Protein 6R1J (pdb70)

Nearest PDB structures (foldseek):
  6r1j-assembly1_D-2  TM=1.004E+00  e=2.465E-29  Aeromonas hydrophila J-1
  6h2e-assembly1_P-2  TM=9.884E-01  e=4.591E-26  Aeromonas hydrophila subsp. hydrophila AL09-71
  6r1j-assembly1_J-2  TM=9.077E-01  e=2.528E-26  Aeromonas hydrophila J-1
  6h2d-assembly1_S  TM=9.302E-01  e=1.941E-21  Aeromonas hydrophila subsp. hydrophila AL09-71
  7a0g-assembly1_JJJ  TM=6.516E-01  e=5.555E-07  Serratia marcescens

Radius of gyration: 35.81 Å; Cα contacts (8 Å, |Δi|>4): 436; chains: 2; bounding box: 38×53×122 Å

Structure (mmCIF, N/CA/C/O backbone):
data_6R1J
#
_entry.id   6R1J
#
_cell.length_a   88.538
_cell.length_b   88.538
_cell.length_c   290.975
_cell.angle_alpha   90.00
_cell.angle_beta   90.00
_cell.angle_gamma   120.00
#
_symmetry.space_group_name_H-M   'P 61 2 2'
#
loop_
_entity.id
_entity.type
_entity.pdbx_description
1 polymer 'Uncharacterized protein'
2 non-polymer 'SODIUM ION'
3 water water
#
loop_
_atom_site.group_PDB
_atom_site.id
_atom_site.type_symbol
_atom_site.label_atom_id
_atom_site.label_alt_id
_atom_site.label_comp_id
_atom_site.label_asym_id
_atom_site.label_entity_id
_atom_site.label_seq_id
_atom_site.pdbx_PDB_ins_code
_atom_site.Cartn_x
_atom_site.Cartn_y
_atom_site.Cartn_z
_atom_site.occupancy
_atom_site.B_iso_or_equiv
_atom_site.auth_seq_id
_atom_site.auth_comp_id
_atom_site.auth_asym_id
_atom_site.auth_atom_id
_atom_site.pdbx_PDB_model_num
ATOM 1 N N . ASN A 1 3 ? 39.972 47.744 -4.154 1.00 68.38 3 ASN J N 1
ATOM 2 C CA . ASN A 1 3 ? 39.814 46.377 -3.605 1.00 64.01 3 ASN J CA 1
ATOM 3 C C . ASN A 1 3 ? 38.467 46.231 -2.871 1.00 55.54 3 ASN J C 1
ATOM 4 O O . ASN A 1 3 ? 37.808 45.212 -3.130 1.00 55.77 3 ASN J O 1
ATOM 9 N N . GLY A 1 4 ? 38.104 47.141 -1.947 1.00 49.74 4 GLY J N 1
ATOM 10 C CA . GLY A 1 4 ? 36.849 47.054 -1.156 1.00 47.17 4 GLY J CA 1
ATOM 11 C C . GLY A 1 4 ? 35.598 47.184 -2.036 1.00 46.49 4 GLY J C 1
ATOM 12 O O . GLY A 1 4 ? 35.720 47.795 -3.113 1.00 46.50 4 GLY J O 1
ATOM 13 N N . ILE A 1 5 ? 34.435 46.684 -1.591 1.00 44.82 5 ILE J N 1
ATOM 14 C CA . ILE A 1 5 ? 33.162 46.671 -2.384 1.00 48.62 5 ILE J CA 1
ATOM 15 C C . ILE A 1 5 ? 32.712 48.102 -2.709 1.00 42.00 5 ILE J C 1
ATOM 16 O O . ILE A 1 5 ? 32.309 48.318 -3.858 1.00 38.15 5 ILE J O 1
ATOM 21 N N . LEU A 1 6 ? 32.839 49.059 -1.793 1.00 40.43 6 LEU J N 1
ATOM 22 C CA . LEU A 1 6 ? 32.471 50.461 -2.125 1.00 44.49 6 LEU J CA 1
ATOM 23 C C . LEU A 1 6 ? 33.399 50.985 -3.206 1.00 42.32 6 LEU J C 1
ATOM 24 O O . LEU A 1 6 ? 32.874 51.555 -4.203 1.00 37.50 6 LEU J O 1
ATOM 29 N N . SER A 1 7 ? 34.713 50.810 -3.033 1.00 38.19 7 SER J N 1
ATOM 30 C CA . SER A 1 7 ? 35.748 51.278 -3.976 1.00 41.43 7 SER J CA 1
ATOM 31 C C . SER A 1 7 ? 35.532 50.683 -5.375 1.00 40.19 7 SER J C 1
ATOM 32 O O . SER A 1 7 ? 35.635 51.442 -6.383 1.00 35.65 7 SER J O 1
ATOM 35 N N . GLN A 1 8 ? 35.211 49.392 -5.450 1.00 33.45 8 GLN J N 1
ATOM 36 C CA . GLN A 1 8 ? 35.025 48.718 -6.749 1.00 38.51 8 GLN J CA 1
ATOM 37 C C . GLN A 1 8 ? 33.787 49.263 -7.457 1.00 34.53 8 GLN J C 1
ATOM 38 O O . GLN A 1 8 ? 33.869 49.493 -8.660 1.00 34.73 8 GLN J O 1
ATOM 44 N N . SER A 1 9 ? 32.691 49.366 -6.723 1.00 32.86 9 SER J N 1
ATOM 45 C CA . SER A 1 9 ? 31.375 49.789 -7.250 1.00 38.45 9 SER J CA 1
ATOM 46 C C . SER A 1 9 ? 31.548 51.192 -7.816 1.00 37.17 9 SER J C 1
ATOM 47 O O . SER A 1 9 ? 31.124 51.450 -8.949 1.00 35.27 9 SER J O 1
ATOM 50 N N . ILE A 1 10 ? 32.202 52.056 -7.040 1.00 35.36 10 ILE J N 1
ATOM 51 C CA . ILE A 1 10 ? 32.479 53.446 -7.466 1.00 34.87 10 ILE J CA 1
ATOM 52 C C . ILE A 1 10 ? 33.284 53.440 -8.758 1.00 37.18 10 ILE J C 1
ATOM 53 O O . ILE A 1 10 ? 32.848 54.102 -9.707 1.00 33.86 10 ILE J O 1
ATOM 58 N N . ALA A 1 11 ? 34.381 52.684 -8.828 1.00 38.27 11 ALA J N 1
ATOM 59 C CA . ALA A 1 11 ? 35.272 52.662 -10.000 1.00 38.92 11 ALA J CA 1
ATOM 60 C C . ALA A 1 11 ? 34.500 52.166 -11.228 1.00 38.47 11 ALA J C 1
ATOM 61 O O . ALA A 1 11 ? 34.616 52.788 -12.308 1.00 36.60 11 ALA J O 1
ATOM 63 N N . ASN A 1 12 ? 33.727 51.102 -11.061 1.00 35.02 12 ASN J N 1
ATOM 64 C CA . ASN A 1 12 ? 32.936 50.473 -12.142 1.00 33.93 12 ASN J CA 1
ATOM 65 C C . ASN A 1 12 ? 31.865 51.459 -12.625 1.00 35.12 12 ASN J C 1
ATOM 66 O O . ASN A 1 12 ? 31.665 51.546 -13.839 1.00 37.49 12 ASN J O 1
ATOM 71 N N . MET A 1 13 ? 31.191 52.129 -11.709 1.00 35.06 13 MET J N 1
ATOM 72 C CA . MET A 1 13 ? 30.174 53.157 -12.039 1.00 36.78 13 MET J CA 1
ATOM 73 C C . MET A 1 13 ? 30.829 54.297 -12.826 1.00 39.25 13 MET J C 1
ATOM 74 O O . MET A 1 13 ? 30.233 54.707 -13.817 1.00 36.34 13 MET J O 1
ATOM 79 N N . GLN A 1 14 ? 32.043 54.720 -12.467 1.00 38.79 14 GLN J N 1
ATOM 80 C CA . GLN A 1 14 ? 32.780 55.797 -13.199 1.00 38.13 14 GLN J CA 1
ATOM 81 C C . GLN A 1 14 ? 33.060 55.361 -14.645 1.00 38.33 14 GLN J C 1
ATOM 82 O O . GLN A 1 14 ? 32.832 56.161 -15.589 1.00 35.57 14 GLN J O 1
ATOM 88 N N . GLN A 1 15 ? 33.474 54.120 -14.856 1.00 38.29 15 GLN J N 1
ATOM 89 C CA . GLN A 1 15 ? 33.691 53.594 -16.221 1.00 41.44 15 GLN J CA 1
ATOM 90 C C . GLN A 1 15 ? 32.358 53.522 -16.968 1.00 38.98 15 GLN J C 1
ATOM 91 O O . GLN A 1 15 ? 32.315 53.919 -18.136 1.00 43.57 15 GLN J O 1
ATOM 97 N N . ALA A 1 16 ? 31.306 52.988 -16.359 1.00 37.24 16 ALA J N 1
ATOM 98 C CA . ALA A 1 16 ? 30.037 52.814 -17.101 1.00 39.92 16 ALA J CA 1
ATOM 99 C C . ALA A 1 16 ? 29.554 54.207 -17.546 1.00 39.57 16 ALA J C 1
ATOM 100 O O . ALA A 1 16 ? 29.100 54.336 -18.704 1.00 38.79 16 ALA J O 1
ATOM 102 N N . GLU A 1 17 ? 29.685 55.186 -16.657 1.00 37.83 17 GLU J N 1
ATOM 103 C CA . GLU A 1 17 ? 29.243 56.582 -16.877 1.00 37.23 17 GLU J CA 1
ATOM 104 C C . GLU A 1 17 ? 29.960 57.154 -18.104 1.00 38.55 17 GLU J C 1
ATOM 105 O O . GLU A 1 17 ? 29.269 57.767 -18.916 1.00 38.28 17 GLU J O 1
ATOM 111 N N . ALA A 1 18 ? 31.272 56.977 -18.249 1.00 36.47 18 ALA J N 1
ATOM 112 C CA . ALA A 1 18 ? 32.015 57.509 -19.411 1.00 37.01 18 ALA J CA 1
ATOM 113 C C . ALA A 1 18 ? 31.459 56.869 -20.691 1.00 39.79 18 ALA J C 1
ATOM 114 O O . ALA A 1 18 ? 31.257 57.542 -21.702 1.00 34.13 18 ALA J O 1
ATOM 116 N N . THR A 1 19 ? 31.212 55.562 -20.653 1.00 37.32 19 THR J N 1
ATOM 117 C CA . THR A 1 19 ? 30.660 54.847 -21.812 1.00 40.94 19 THR J CA 1
ATOM 118 C C . THR A 1 19 ? 29.226 55.343 -22.089 1.00 33.76 19 THR J C 1
ATOM 119 O O . THR A 1 19 ? 28.895 55.538 -23.285 1.00 35.88 19 THR J O 1
ATOM 123 N N . ILE A 1 20 ? 28.429 55.539 -21.048 1.00 32.86 20 ILE J N 1
ATOM 124 C CA . ILE A 1 20 ? 27.035 56.031 -21.199 1.00 37.06 20 ILE J CA 1
ATOM 125 C C . ILE A 1 20 ? 27.050 57.414 -21.857 1.00 35.98 20 ILE J C 1
ATO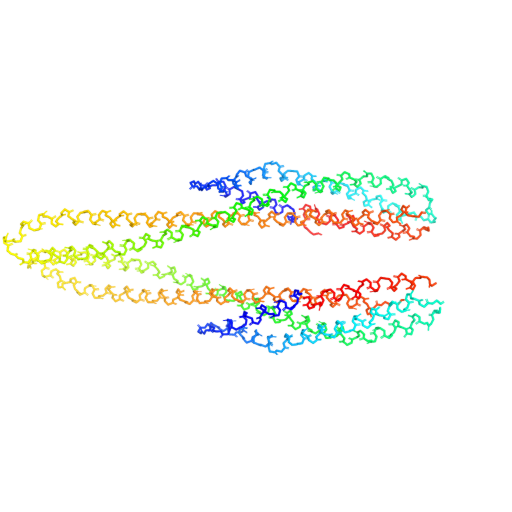M 126 O O . ILE A 1 20 ? 26.194 57.650 -22.725 1.00 32.59 20 ILE J O 1
ATOM 131 N N . GLN A 1 21 ? 28.033 58.260 -21.552 1.00 36.05 21 GLN J N 1
ATOM 132 C CA . GLN A 1 21 ? 28.051 59.629 -22.136 1.00 38.05 21 GLN J CA 1
ATOM 133 C C . GLN A 1 21 ? 28.441 59.589 -23.622 1.00 41.85 21 GLN J C 1
ATOM 134 O O . GLN A 1 21 ? 28.132 60.562 -24.291 1.00 40.47 21 GLN J O 1
ATOM 140 N N . SER A 1 22 ? 29.055 58.514 -24.132 1.00 34.73 22 SER J N 1
ATOM 141 C CA . SER A 1 22 ? 29.586 58.436 -25.498 1.00 36.50 22 SER J CA 1
ATOM 142 C C . SER A 1 22 ? 28.449 58.269 -26.510 1.00 35.78 22 SER J C 1
ATOM 143 O O . SER A 1 22 ? 28.732 58.419 -27.676 1.00 36.77 22 SER J O 1
ATOM 146 N N . PHE A 1 23 ? 27.243 57.925 -26.069 1.00 34.23 23 PHE J N 1
ATOM 147 C CA . PHE A 1 23 ? 26.098 57.634 -26.948 1.00 33.71 23 PHE J CA 1
ATOM 148 C C . PHE A 1 23 ? 25.402 58.938 -27.348 1.00 37.80 23 PHE J C 1
ATOM 149 O O . PHE A 1 23 ? 25.158 59.784 -26.495 1.00 44.13 23 PHE J O 1
ATOM 157 N N . SER A 1 24 ? 25.120 59.086 -28.638 1.00 41.90 24 SER J N 1
ATOM 158 C CA . SER A 1 24 ? 24.369 60.246 -29.173 1.00 48.33 24 SER J CA 1
ATOM 159 C C . SER A 1 24 ? 23.175 59.755 -29.997 1.00 47.69 24 SER J C 1
ATOM 160 O O . SER A 1 24 ? 23.099 58.543 -30.389 1.00 38.11 24 SER J O 1
ATOM 163 N N . GLY A 1 25 ? 22.218 60.650 -30.212 1.00 48.77 25 GLY J N 1
ATOM 164 C CA . GLY A 1 25 ? 21.087 60.390 -31.115 1.00 46.23 25 GLY J CA 1
ATOM 165 C C . GLY A 1 25 ? 20.068 59.502 -30.463 1.00 43.49 25 GLY J C 1
ATOM 166 O O . GLY A 1 25 ? 19.356 58.837 -31.185 1.00 47.99 25 GLY J O 1
ATOM 167 N N . LEU A 1 26 ? 20.030 59.461 -29.133 1.00 42.04 26 LEU J N 1
ATOM 168 C CA . LEU A 1 26 ? 19.069 58.592 -28.419 1.00 39.62 26 LEU J CA 1
ATOM 169 C C . LEU A 1 26 ? 17.900 59.438 -27.923 1.00 38.74 26 LEU J C 1
ATOM 170 O O . LEU A 1 26 ? 17.973 60.662 -27.853 1.00 37.18 26 LEU J O 1
ATOM 175 N N . PRO A 1 27 ? 16.774 58.801 -27.592 1.00 35.41 27 PRO J N 1
ATOM 176 C CA . PRO A 1 27 ? 15.610 59.533 -27.111 1.00 41.66 27 PRO J CA 1
ATOM 177 C C . PRO A 1 27 ? 15.733 60.092 -25.698 1.00 39.68 27 PRO J C 1
ATOM 178 O O . PRO A 1 27 ? 16.693 59.781 -24.968 1.00 32.95 27 PRO J O 1
ATOM 182 N N . GLN A 1 28 ? 14.710 60.866 -25.332 1.00 34.59 28 GLN J N 1
ATOM 183 C CA . GLN A 1 28 ? 14.667 61.639 -24.075 1.00 36.95 28 GLN J CA 1
ATOM 184 C C . GLN A 1 28 ? 15.008 60.727 -22.878 1.00 36.51 28 GLN J C 1
ATOM 185 O O . GLN A 1 28 ? 15.791 61.173 -22.034 1.00 33.56 28 GLN J O 1
ATOM 191 N N . ASN A 1 29 ? 14.444 59.519 -22.779 1.00 34.19 29 ASN J N 1
ATOM 192 C CA . ASN A 1 29 ? 14.721 58.650 -21.599 1.00 32.12 29 ASN J CA 1
ATOM 193 C C . ASN A 1 29 ? 16.224 58.336 -21.484 1.00 28.57 29 ASN J C 1
ATOM 194 O O . ASN A 1 29 ? 16.655 58.178 -20.320 1.00 34.36 29 ASN J O 1
ATOM 199 N N . ALA A 1 30 ? 16.962 58.219 -22.595 1.00 33.12 30 ALA J N 1
ATOM 200 C CA . ALA A 1 30 ? 18.425 57.976 -22.622 1.00 33.56 30 ALA J CA 1
ATOM 201 C C . ALA A 1 30 ? 19.138 59.230 -22.112 1.00 38.28 30 ALA J C 1
ATOM 202 O O . ALA A 1 30 ? 20.046 59.143 -21.273 1.00 31.99 30 ALA J O 1
ATOM 204 N N . VAL A 1 31 ? 18.698 60.399 -22.567 1.00 34.25 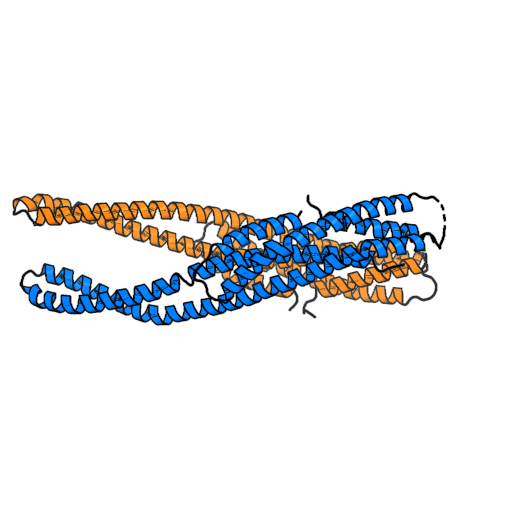31 VAL J N 1
ATOM 205 C CA . VAL A 1 31 ? 19.249 61.684 -22.072 1.00 33.78 31 VAL J CA 1
ATOM 206 C C . VAL A 1 31 ? 18.945 61.827 -20.576 1.00 26.13 31 VAL J C 1
ATOM 207 O O . VAL A 1 31 ? 19.813 62.338 -19.858 1.00 32.91 31 VAL J O 1
ATOM 211 N N . ASN A 1 32 ? 17.778 61.401 -20.094 1.00 28.95 32 ASN J N 1
ATOM 212 C CA . ASN A 1 32 ? 17.447 61.406 -18.655 1.00 30.69 32 ASN J CA 1
ATOM 213 C C . ASN A 1 32 ? 18.518 60.639 -17.858 1.00 35.85 32 ASN J C 1
ATOM 214 O O . ASN A 1 32 ? 19.007 61.161 -16.864 1.00 32.96 32 ASN J O 1
ATOM 219 N N . ILE A 1 33 ? 18.906 59.457 -18.324 1.00 35.28 33 ILE J N 1
ATOM 220 C CA . ILE A 1 33 ? 19.902 58.591 -17.612 1.00 33.00 33 ILE J CA 1
ATOM 221 C C . ILE A 1 33 ? 21.274 59.252 -17.705 1.00 31.80 33 ILE J C 1
ATOM 222 O O . ILE A 1 33 ? 22.018 59.216 -16.702 1.00 31.26 33 ILE J O 1
ATOM 227 N N . GLN A 1 34 ? 21.640 59.750 -18.887 1.00 33.02 34 GLN J N 1
ATOM 228 C CA . GLN A 1 34 ? 22.960 60.411 -19.118 1.00 32.72 34 GLN J CA 1
ATOM 229 C C . GLN A 1 34 ? 23.118 61.543 -18.101 1.00 34.47 34 GLN J C 1
ATOM 230 O O . GLN A 1 34 ? 24.219 61.687 -17.488 1.00 36.46 34 GLN J O 1
ATOM 236 N N . GLN A 1 35 ? 22.067 62.324 -17.895 1.00 35.66 35 GLN J N 1
ATOM 237 C CA . GLN A 1 35 ? 22.148 63.474 -16.958 1.00 36.31 35 GLN J CA 1
ATOM 238 C C . GLN A 1 35 ? 22.253 62.935 -15.523 1.00 37.81 35 GLN J C 1
ATOM 239 O O . GLN A 1 35 ? 23.012 63.479 -14.753 1.00 33.23 35 GLN J O 1
ATOM 245 N N . ASN A 1 36 ? 21.403 61.982 -15.168 1.00 33.72 36 ASN J N 1
ATOM 246 C CA . ASN A 1 36 ? 21.367 61.333 -13.836 1.00 37.40 36 ASN J CA 1
ATOM 247 C C . ASN A 1 36 ? 22.756 60.763 -13.507 1.00 37.76 36 ASN J C 1
ATOM 248 O O . ASN A 1 36 ? 23.292 61.119 -12.466 1.00 38.99 36 ASN J O 1
ATOM 253 N N . VAL A 1 37 ? 23.321 59.911 -14.363 1.00 36.44 37 VAL J N 1
ATOM 254 C CA . VAL A 1 37 ? 24.623 59.256 -14.045 1.00 34.69 37 VAL J CA 1
ATOM 255 C C . VAL A 1 37 ? 25.717 60.318 -13.964 1.00 38.16 37 VAL J C 1
ATOM 256 O O . VAL A 1 37 ? 26.650 60.148 -13.165 1.00 36.54 37 VAL J O 1
ATOM 260 N N . GLY A 1 38 ? 25.666 61.340 -14.805 1.00 34.54 38 GLY J N 1
ATOM 261 C CA . GLY A 1 38 ? 26.624 62.449 -14.695 1.00 33.72 38 GLY J CA 1
ATOM 262 C C . GLY A 1 38 ? 26.604 63.056 -13.303 1.00 36.59 38 GLY J C 1
ATOM 263 O O . GLY A 1 38 ? 27.706 63.281 -12.748 1.00 39.97 38 GLY J O 1
ATOM 264 N N . GLU A 1 39 ? 25.409 63.322 -12.771 1.00 37.11 39 GLU J N 1
ATOM 265 C CA . GLU A 1 39 ? 25.201 63.912 -11.422 1.00 40.35 39 GLU J CA 1
ATOM 266 C C . GLU A 1 39 ? 25.635 62.907 -10.345 1.00 39.28 39 GLU J C 1
ATOM 267 O O . GLU A 1 39 ? 26.097 63.333 -9.299 1.00 39.10 39 GLU J O 1
ATOM 273 N N . VAL A 1 40 ? 25.410 61.612 -10.549 1.00 37.71 40 VAL J N 1
ATOM 274 C CA . VAL A 1 40 ? 25.825 60.574 -9.557 1.00 37.23 40 VAL J CA 1
ATOM 275 C C . VAL A 1 40 ? 27.347 60.592 -9.450 1.00 33.93 40 VAL J C 1
ATOM 276 O O . VAL A 1 40 ? 27.842 60.591 -8.333 1.00 36.75 40 VAL J O 1
ATOM 280 N N . VAL A 1 41 ? 28.044 60.615 -10.575 1.00 34.50 41 VAL J N 1
ATOM 281 C CA . VAL A 1 41 ? 29.529 60.561 -10.613 1.00 39.15 41 VAL J CA 1
ATOM 282 C C . VAL A 1 41 ? 30.100 61.873 -10.056 1.00 42.03 41 VAL J C 1
ATOM 283 O O . VAL A 1 41 ? 31.049 61.788 -9.240 1.00 40.94 41 VAL J O 1
ATOM 287 N N . ALA A 1 42 ? 29.505 63.019 -10.410 1.00 44.35 42 ALA J N 1
ATOM 288 C CA . ALA A 1 42 ? 29.974 64.364 -9.989 1.00 44.57 42 ALA J CA 1
ATOM 289 C C . ALA A 1 42 ? 29.701 64.629 -8.502 1.00 44.14 42 ALA J C 1
ATOM 290 O O . ALA A 1 42 ? 30.603 65.076 -7.826 1.00 43.84 42 ALA J O 1
ATOM 292 N N . ALA A 1 43 ? 28.479 64.414 -8.027 1.00 39.14 43 ALA J N 1
ATOM 293 C CA . ALA A 1 43 ? 28.021 64.864 -6.698 1.00 41.31 43 ALA J CA 1
ATOM 294 C C . ALA A 1 43 ? 27.862 63.702 -5.695 1.00 43.98 43 ALA J C 1
ATOM 295 O O . ALA A 1 43 ? 28.383 63.828 -4.587 1.00 40.04 43 ALA J O 1
ATOM 297 N N . LEU A 1 44 ? 27.254 62.567 -6.064 1.00 39.17 44 LEU J N 1
ATOM 298 C CA . LEU A 1 44 ? 26.886 61.551 -5.043 1.00 35.03 44 LEU J CA 1
ATOM 299 C C . LEU A 1 44 ? 28.093 60.644 -4.715 1.00 34.63 44 LEU J C 1
ATOM 300 O O . LEU A 1 44 ? 28.301 60.412 -3.504 1.00 37.69 44 LEU J O 1
ATOM 305 N N . LEU A 1 45 ? 28.916 60.229 -5.678 1.00 35.30 45 LEU J N 1
ATOM 306 C CA . LEU A 1 45 ? 30.019 59.284 -5.345 1.00 37.93 45 LEU J CA 1
ATOM 307 C C . LEU A 1 45 ? 31.028 59.963 -4.412 1.00 42.19 45 LEU J C 1
ATOM 308 O O . LEU A 1 45 ? 31.504 59.304 -3.502 1.00 41.07 45 LEU J O 1
ATOM 313 N N . PRO A 1 46 ? 31.372 61.265 -4.546 1.00 42.97 46 PRO J N 1
ATOM 314 C CA . PRO A 1 46 ? 32.166 61.952 -3.515 1.00 38.18 46 PRO J CA 1
ATOM 315 C C . PRO A 1 46 ? 31.508 61.932 -2.122 1.00 36.41 46 PRO J C 1
ATOM 316 O O . PRO A 1 46 ? 32.210 61.735 -1.148 1.00 37.35 46 PRO J O 1
ATOM 320 N N . GLN A 1 47 ? 30.183 62.099 -2.017 1.00 35.99 47 GLN J N 1
ATOM 321 C CA . GLN A 1 47 ? 29.461 62.036 -0.730 1.00 35.27 47 GLN J CA 1
ATOM 322 C C . GLN A 1 47 ? 29.532 60.606 -0.186 1.00 37.63 47 GLN J C 1
ATOM 323 O O . GLN A 1 47 ? 29.633 60.447 1.060 1.00 36.15 47 GLN J O 1
ATOM 329 N N . VAL A 1 48 ? 29.500 59.595 -1.047 1.00 36.29 48 VAL J N 1
ATOM 330 C CA . VAL A 1 48 ? 29.675 58.189 -0.579 1.00 34.02 48 VAL J CA 1
ATOM 331 C C . VAL A 1 48 ? 31.108 58.035 -0.045 1.00 36.25 48 VAL J C 1
ATOM 332 O O . VAL A 1 48 ? 31.277 57.362 0.986 1.00 36.92 48 VAL J O 1
ATOM 336 N N . GLN A 1 49 ? 32.111 58.579 -0.728 1.00 35.21 49 GLN J N 1
ATOM 337 C CA . GLN A 1 49 ? 33.517 58.449 -0.244 1.00 41.13 49 GLN J CA 1
ATOM 338 C C . GLN A 1 49 ? 33.664 59.186 1.106 1.00 40.88 49 GLN J C 1
ATOM 339 O O . GLN A 1 49 ? 34.273 58.635 1.999 1.00 40.46 49 GLN J O 1
ATOM 345 N N . THR A 1 50 ? 33.051 60.357 1.282 1.00 40.28 50 THR J N 1
ATOM 346 C CA . THR A 1 50 ? 33.058 61.100 2.557 1.00 41.33 50 THR J CA 1
ATOM 347 C C . THR A 1 50 ? 32.405 60.233 3.645 1.00 42.98 50 THR J C 1
ATOM 348 O O . THR A 1 50 ? 32.981 60.102 4.742 1.00 39.41 50 THR J O 1
ATOM 352 N N . MET A 1 51 ? 31.272 59.614 3.343 1.00 38.21 51 MET J N 1
ATOM 353 C CA . MET A 1 51 ? 30.528 58.799 4.316 1.00 37.51 51 MET J CA 1
ATOM 354 C C . MET A 1 51 ? 31.412 57.648 4.782 1.00 33.47 51 MET J C 1
ATOM 355 O O . MET A 1 51 ? 31.432 57.384 6.001 1.00 37.78 51 MET J O 1
ATOM 360 N N . GLN A 1 52 ? 32.065 56.980 3.844 1.00 35.55 52 GLN J N 1
ATOM 361 C CA . GLN A 1 52 ? 33.017 55.869 4.102 1.00 36.09 52 GLN J CA 1
ATOM 362 C C . GLN A 1 52 ? 34.132 56.338 5.063 1.00 37.10 52 GLN J C 1
ATOM 363 O O . GLN A 1 52 ? 34.381 55.659 6.041 1.00 35.73 52 GLN J O 1
ATOM 369 N N . GLN A 1 53 ? 34.809 57.438 4.758 1.00 41.28 53 GLN J N 1
ATOM 370 C CA . GLN A 1 53 ? 35.878 58.021 5.613 1.00 47.40 53 GLN J CA 1
ATOM 371 C C . GLN A 1 53 ? 35.324 58.311 7.013 1.00 44.29 53 GLN J C 1
ATOM 372 O O . GLN A 1 53 ? 36.009 57.947 7.985 1.00 41.00 53 GLN J O 1
ATOM 378 N N . GLN A 1 54 ? 34.106 58.860 7.129 1.00 40.62 54 GLN J N 1
ATOM 379 C CA . GLN A 1 54 ? 33.511 59.256 8.436 1.00 41.63 54 GLN J CA 1
ATOM 380 C C . GLN A 1 54 ? 33.116 58.010 9.240 1.00 42.34 54 GLN J C 1
ATOM 381 O O . GLN A 1 54 ? 33.312 57.993 10.475 1.00 35.57 54 GLN J O 1
ATOM 387 N N . VAL A 1 55 ? 32.574 56.995 8.581 1.00 37.75 55 VAL J N 1
ATOM 388 C CA . VAL A 1 55 ? 32.212 55.722 9.267 1.00 35.01 55 VAL J CA 1
ATOM 389 C C . VAL A 1 55 ? 33.484 55.073 9.828 1.00 34.91 55 VAL J C 1
ATOM 390 O O . VAL A 1 55 ? 33.432 54.630 10.944 1.00 36.88 55 VAL J O 1
ATOM 394 N N . LEU A 1 56 ? 34.573 55.037 9.069 1.00 36.18 56 LEU J N 1
ATOM 395 C CA . LEU A 1 56 ? 35.834 54.383 9.507 1.00 43.34 56 LEU J CA 1
ATOM 396 C C . LEU A 1 56 ? 36.462 55.165 10.676 1.00 40.50 56 LEU J C 1
ATOM 397 O O . LEU A 1 56 ? 36.878 54.516 11.648 1.00 41.51 56 LEU J O 1
ATOM 402 N N . ALA A 1 57 ? 36.466 56.499 10.600 1.00 38.99 57 ALA J N 1
ATOM 403 C CA . ALA A 1 57 ? 36.995 57.418 11.641 1.00 39.46 57 ALA J CA 1
ATOM 404 C C . ALA A 1 57 ? 36.199 57.189 12.916 1.00 41.21 57 ALA J C 1
ATOM 405 O O . ALA A 1 57 ? 36.798 56.921 13.957 1.00 42.74 57 ALA J O 1
ATOM 407 N N . PHE A 1 58 ? 34.877 57.179 12.797 1.00 39.18 58 PHE J N 1
ATOM 408 C CA . PHE A 1 58 ? 33.959 56.911 13.915 1.00 38.32 58 PHE J CA 1
ATOM 409 C C . PHE A 1 58 ? 34.260 55.538 14.503 1.00 39.80 58 PHE J C 1
ATOM 410 O O . PHE A 1 58 ? 34.335 55.424 15.767 1.00 35.80 58 PHE J O 1
ATOM 418 N N . ALA A 1 59 ? 34.388 54.513 13.644 1.00 33.71 59 ALA J N 1
ATOM 419 C CA . ALA A 1 59 ? 34.552 53.130 14.134 1.00 33.63 59 ALA J CA 1
ATOM 420 C C . ALA A 1 59 ? 35.909 53.005 14.853 1.00 32.98 59 ALA J C 1
ATOM 421 O O . ALA A 1 59 ? 35.922 52.388 15.897 1.00 37.39 59 ALA J O 1
ATOM 423 N N . ALA A 1 60 ? 36.970 53.599 14.323 1.00 34.58 60 ALA J N 1
ATOM 424 C CA . ALA A 1 60 ? 38.329 53.509 14.919 1.00 36.16 60 ALA J CA 1
ATOM 425 C C . ALA A 1 60 ? 38.273 54.127 16.321 1.00 38.06 60 ALA J C 1
ATOM 426 O O . ALA A 1 60 ? 38.710 53.483 17.272 1.00 35.71 60 ALA J O 1
ATOM 428 N N . ARG A 1 61 ? 37.662 55.296 16.455 1.00 37.14 61 ARG J N 1
ATOM 429 C CA . ARG A 1 61 ? 37.548 55.959 17.775 1.00 40.50 61 ARG J CA 1
ATOM 430 C C . ARG A 1 61 ? 36.711 55.089 18.724 1.00 47.07 61 ARG J C 1
ATOM 431 O O . ARG A 1 61 ? 37.154 54.867 19.894 1.00 42.79 61 ARG J O 1
ATOM 439 N N . LEU A 1 62 ? 35.562 54.568 18.286 1.00 35.34 62 LEU J N 1
ATOM 440 C CA . LEU A 1 62 ? 34.696 53.784 19.190 1.00 33.64 62 LEU J CA 1
ATOM 441 C C . LEU A 1 62 ? 35.348 52.431 19.532 1.00 32.09 62 LEU J C 1
ATOM 442 O O . LEU A 1 62 ? 35.144 51.964 20.655 1.00 29.79 62 LEU J O 1
ATOM 447 N N . GLU A 1 63 ? 36.061 51.797 18.596 1.00 33.97 63 GLU J N 1
ATOM 448 C CA . GLU A 1 63 ? 36.765 50.518 18.874 1.00 33.24 63 GLU J CA 1
ATOM 449 C C . GLU A 1 63 ? 37.690 50.690 20.097 1.00 35.32 63 GLU J C 1
ATOM 450 O O . GLU A 1 63 ? 37.604 49.844 21.037 1.00 37.24 63 GLU J O 1
ATOM 456 N N . LEU A 1 64 ? 38.479 51.757 20.129 1.00 37.97 64 LEU J N 1
ATOM 457 C CA . LEU A 1 64 ? 39.420 51.996 21.270 1.00 43.50 64 LEU J CA 1
ATOM 458 C C . LEU A 1 64 ? 38.628 52.346 22.554 1.00 43.06 64 LEU J C 1
ATOM 459 O O . LEU A 1 64 ? 38.910 51.804 23.632 1.00 37.75 64 LEU J O 1
ATOM 464 N N . GLN A 1 65 ? 37.568 53.142 22.444 1.00 39.46 65 GLN J N 1
ATOM 465 C CA . GLN A 1 65 ? 36.706 53.480 23.599 1.00 38.49 65 GLN J CA 1
ATOM 466 C C . GLN A 1 65 ? 36.144 52.197 24.199 1.00 34.52 65 GLN J C 1
ATOM 467 O O . GLN A 1 65 ? 36.188 52.062 25.428 1.00 35.40 65 GLN J O 1
ATOM 473 N N . LEU A 1 66 ? 35.669 51.263 23.369 1.00 30.50 66 LEU J N 1
ATOM 474 C CA . LEU A 1 66 ? 35.098 50.009 23.884 1.00 31.96 66 LEU J CA 1
ATOM 475 C C . LEU A 1 66 ? 36.201 49.139 24.506 1.00 33.07 66 LEU J C 1
ATOM 476 O O . LEU A 1 66 ? 35.921 48.549 25.541 1.00 33.63 66 LEU J O 1
ATOM 481 N N . THR A 1 67 ? 37.372 49.006 23.892 1.00 33.47 67 THR J N 1
ATOM 482 C CA . THR A 1 67 ? 38.431 48.142 24.497 1.00 31.81 67 THR J CA 1
ATOM 483 C C . THR A 1 67 ? 38.839 48.741 25.875 1.00 31.12 67 THR J C 1
ATOM 484 O O . THR A 1 67 ? 39.019 47.967 26.815 1.00 35.74 67 THR J O 1
ATOM 488 N N . GLN A 1 68 ? 38.920 50.064 25.978 1.00 35.40 68 GLN J N 1
ATOM 489 C CA . GLN A 1 68 ? 39.247 50.796 27.233 1.00 38.98 68 GLN J CA 1
ATOM 490 C C . GLN A 1 68 ? 38.163 50.511 28.263 1.00 40.23 68 GLN J C 1
ATOM 491 O O . GLN A 1 68 ? 38.533 50.104 29.357 1.00 37.49 68 GLN J O 1
ATOM 497 N N . GLN A 1 69 ? 36.872 50.528 27.899 1.00 37.96 69 GLN J N 1
ATOM 498 C CA . GLN A 1 69 ? 35.824 50.119 28.851 1.00 32.46 69 GLN J CA 1
ATOM 499 C C . GLN A 1 69 ? 36.010 48.669 29.261 1.00 32.72 69 GLN J C 1
ATOM 500 O O . GLN A 1 69 ? 35.808 48.349 30.442 1.00 33.64 69 GLN J O 1
ATOM 506 N N . LEU A 1 70 ? 36.293 47.786 28.322 1.00 30.15 70 LEU J N 1
ATOM 507 C CA . LEU A 1 70 ? 36.395 46.350 28.659 1.00 32.49 70 LEU J CA 1
ATOM 508 C C . LEU A 1 70 ? 37.657 46.067 29.526 1.00 32.12 70 LEU J C 1
ATOM 509 O O . LEU A 1 70 ? 37.747 44.935 30.072 1.00 32.79 70 LEU J O 1
ATOM 514 N N . ALA A 1 71 ? 38.602 47.013 29.561 1.00 33.76 71 ALA J N 1
ATOM 515 C CA . ALA A 1 71 ? 39.853 46.942 30.357 1.00 39.17 71 ALA J CA 1
ATOM 516 C C . ALA A 1 71 ? 39.553 47.298 31.825 1.00 46.56 71 ALA J C 1
ATOM 517 O O . ALA A 1 71 ? 40.455 47.150 32.684 1.00 40.29 71 ALA J O 1
ATOM 519 N N . ASN A 1 72 ? 38.329 47.744 32.123 1.00 42.82 72 ASN J N 1
ATOM 520 C CA . ASN A 1 72 ? 37.920 48.116 33.500 1.00 44.92 72 ASN J CA 1
ATOM 521 C C . ASN A 1 72 ? 37.826 46.830 34.336 1.00 47.85 72 ASN J C 1
ATOM 522 O O . ASN A 1 72 ? 37.283 45.844 33.867 1.00 48.61 72 ASN J O 1
ATOM 527 N N . THR A 1 73 ? 38.447 46.799 35.510 1.00 59.19 73 THR J N 1
ATOM 528 C CA . THR A 1 73 ? 38.389 45.632 36.433 1.00 60.58 73 THR J CA 1
ATOM 529 C C . THR A 1 73 ? 37.570 46.089 37.650 1.00 63.56 73 THR J C 1
ATOM 530 O O . THR A 1 73 ? 37.436 47.327 37.854 1.00 52.00 73 THR J O 1
ATOM 534 N N . GLY A 1 74 ? 37.044 45.145 38.430 1.00 68.33 74 GLY J N 1
ATOM 535 C CA . GLY A 1 74 ? 36.132 45.469 39.542 1.00 78.61 74 GLY J CA 1
ATOM 536 C C . GLY A 1 74 ? 34.790 45.934 38.979 1.00 79.96 74 GLY J C 1
ATOM 537 O O . GLY A 1 74 ? 34.402 45.509 37.893 1.00 72.33 74 GLY J O 1
ATOM 538 N N . PRO A 1 75 ? 34.090 46.897 39.615 1.00 81.67 75 PRO J N 1
ATOM 539 C CA . PRO A 1 75 ? 32.736 47.245 39.190 1.00 76.54 75 PRO J CA 1
ATOM 540 C C . PRO A 1 75 ? 32.638 48.461 38.257 1.00 70.39 75 PRO J C 1
ATOM 541 O O . PRO A 1 75 ? 33.453 49.347 38.368 1.00 56.49 75 PRO J O 1
ATOM 545 N N . PHE A 1 76 ? 31.653 48.478 37.353 1.00 70.41 76 PHE J N 1
ATOM 546 C CA . PHE A 1 76 ? 31.339 49.682 36.539 1.00 69.74 76 PHE J CA 1
ATOM 547 C C . PHE A 1 76 ? 30.502 50.628 37.429 1.00 68.84 76 PHE J C 1
ATOM 548 O O . PHE A 1 76 ? 29.472 50.170 37.970 1.00 59.51 76 PHE J O 1
ATOM 556 N N . ASN A 1 77 ? 31.043 51.829 37.695 1.00 67.48 77 ASN J N 1
ATOM 557 C CA . ASN A 1 77 ? 30.394 52.997 38.353 1.00 71.59 77 ASN J CA 1
ATOM 558 C C . ASN A 1 77 ? 29.218 53.365 37.452 1.00 78.63 77 ASN J C 1
ATOM 559 O O . ASN A 1 77 ? 29.445 53.844 36.340 1.00 65.67 77 ASN J O 1
ATOM 564 N N . PRO A 1 78 ? 27.954 53.203 37.914 1.00 77.31 78 PRO J N 1
ATOM 565 C CA . PRO A 1 78 ? 26.778 53.302 37.040 1.00 80.20 78 PRO J CA 1
ATOM 566 C C . PRO A 1 78 ? 26.535 54.675 36.382 1.00 79.68 78 PRO J C 1
ATOM 567 O O . PRO A 1 78 ? 25.824 54.722 35.379 1.00 72.92 78 PRO J O 1
ATOM 571 N N . GLU A 1 79 ? 27.127 55.735 36.947 1.00 74.05 79 GLU J N 1
ATOM 572 C CA . GLU A 1 79 ? 27.064 57.139 36.461 1.00 76.99 79 GLU J CA 1
ATOM 573 C C . GLU A 1 79 ? 28.110 57.302 35.350 1.00 72.65 79 GLU J C 1
ATOM 574 O O . GLU A 1 79 ? 27.825 58.030 34.386 1.00 75.72 79 GLU J O 1
ATOM 580 N N . ALA A 1 80 ? 29.280 56.662 35.481 1.00 66.74 80 ALA J N 1
ATOM 581 C CA . ALA A 1 80 ? 30.356 56.670 34.461 1.00 63.60 80 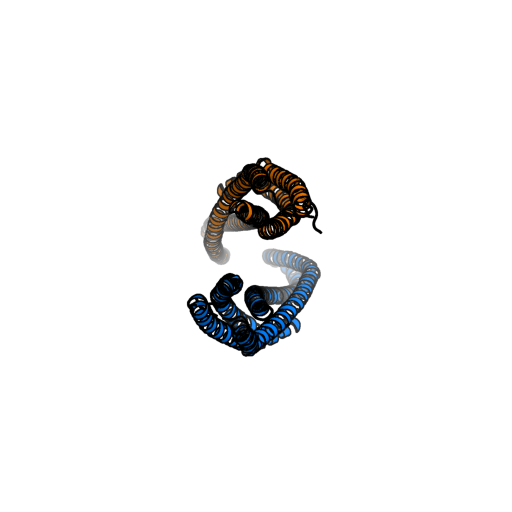ALA J CA 1
ATOM 582 C C . ALA A 1 80 ? 29.810 55.975 33.208 1.00 53.45 80 ALA J C 1
ATOM 583 O O . ALA A 1 80 ? 29.995 56.547 32.135 1.00 54.51 80 ALA J O 1
ATOM 585 N N . LEU A 1 81 ? 29.130 54.821 33.362 1.00 48.98 81 LEU J N 1
ATOM 586 C CA . LEU A 1 81 ? 28.445 54.088 32.267 1.00 56.41 81 LEU J CA 1
ATOM 587 C C . LEU A 1 81 ? 27.547 55.068 31.508 1.00 58.76 81 LEU J C 1
ATOM 588 O O . LEU A 1 81 ? 27.712 55.198 30.303 1.00 56.73 81 LEU J O 1
ATOM 593 N N . LYS A 1 82 ? 26.594 55.695 32.205 1.00 65.80 82 LYS J N 1
ATOM 594 C CA . LYS A 1 82 ? 25.564 56.557 31.569 1.00 57.68 82 LYS J CA 1
ATOM 595 C C . LYS A 1 82 ? 26.251 57.681 30.795 1.00 49.26 82 LYS J C 1
ATOM 596 O O . LYS A 1 82 ? 25.904 57.838 29.624 1.00 60.86 82 LYS J O 1
ATOM 602 N N . ALA A 1 83 ? 27.194 58.421 31.381 1.00 48.04 83 ALA J N 1
ATOM 603 C CA . ALA A 1 83 ? 27.948 59.490 30.679 1.00 53.36 83 ALA J CA 1
ATOM 604 C C . ALA A 1 83 ? 28.579 58.963 29.372 1.00 55.06 83 ALA J C 1
ATOM 605 O O . ALA A 1 83 ? 28.627 59.729 28.382 1.00 49.94 83 ALA J O 1
ATOM 607 N N . PHE A 1 84 ? 29.126 57.741 29.398 1.00 52.34 84 PHE J N 1
ATOM 608 C CA . PHE A 1 84 ? 29.799 57.072 28.241 1.00 47.05 84 PHE J CA 1
ATOM 609 C C . PHE A 1 84 ? 28.729 56.748 27.182 1.00 46.84 84 PHE J C 1
ATOM 610 O O . PHE A 1 84 ? 28.888 57.194 26.020 1.00 47.97 84 PHE J O 1
ATOM 618 N N . VAL A 1 85 ? 27.679 56.019 27.598 1.00 42.18 85 VAL J N 1
ATOM 619 C CA . VAL A 1 85 ? 26.520 55.640 26.747 1.00 56.38 85 VAL J CA 1
ATOM 620 C C . VAL A 1 85 ? 25.998 56.917 26.087 1.00 56.19 85 VAL J C 1
ATOM 621 O O . VAL A 1 85 ? 25.834 56.909 24.832 1.00 50.93 85 VAL J O 1
ATOM 625 N N . ASP A 1 86 ? 25.838 57.992 26.869 1.00 52.80 86 ASP J N 1
ATOM 626 C CA . ASP A 1 86 ? 25.353 59.294 26.346 1.00 52.87 86 ASP J CA 1
ATOM 627 C C . ASP A 1 86 ? 26.327 59.794 25.290 1.00 52.58 86 ASP J C 1
ATOM 628 O O . ASP A 1 86 ? 25.865 60.237 24.237 1.00 53.16 86 ASP J O 1
ATOM 633 N N . LEU A 1 87 ? 27.622 59.813 25.590 1.00 46.15 87 LEU J N 1
ATOM 634 C CA . LEU A 1 87 ? 28.631 60.322 24.634 1.00 48.33 87 LEU J CA 1
ATOM 635 C C . LEU A 1 87 ? 28.593 59.496 23.315 1.00 46.48 87 LEU J C 1
ATOM 636 O O . LEU A 1 87 ? 28.642 60.098 22.211 1.00 44.08 87 LEU J O 1
ATOM 641 N N . VAL A 1 88 ? 28.520 58.170 23.413 1.00 42.27 88 VAL J N 1
ATOM 642 C CA . VAL A 1 88 ? 28.522 57.261 22.220 1.00 45.60 88 VAL J CA 1
ATOM 643 C C . VAL A 1 88 ? 27.213 57.501 21.435 1.00 44.45 88 VAL J C 1
ATOM 644 O O . VAL A 1 88 ? 27.309 57.692 20.214 1.00 45.34 88 VAL J O 1
ATOM 648 N N . GLN A 1 89 ? 26.052 57.548 22.113 1.00 43.66 89 GLN J N 1
ATOM 649 C CA . GLN A 1 89 ? 24.730 57.809 21.447 1.00 46.40 89 GLN J CA 1
ATOM 650 C C . GLN A 1 89 ? 24.802 59.129 20.662 1.00 47.40 89 GLN J C 1
ATOM 651 O O . GLN A 1 89 ? 24.299 59.166 19.517 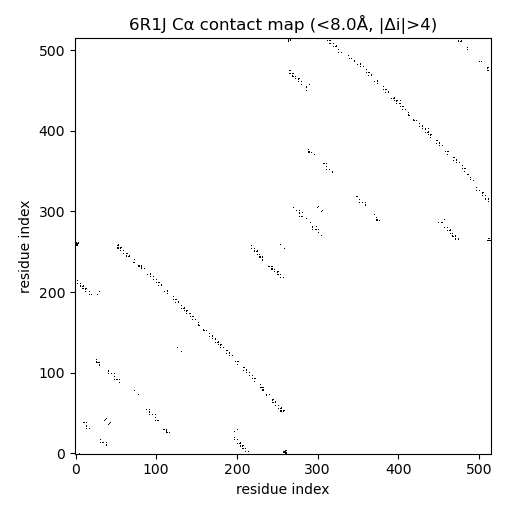1.00 42.65 89 GLN J O 1
ATOM 657 N N . GLN A 1 90 ? 25.480 60.149 21.204 1.00 49.96 90 GLN J N 1
ATOM 658 C CA . GLN A 1 90 ? 25.643 61.489 20.575 1.00 50.78 90 GLN J CA 1
ATOM 659 C C . GLN A 1 90 ? 26.567 61.405 19.368 1.00 50.31 90 GLN J C 1
ATOM 660 O O . GLN A 1 90 ? 26.432 62.221 18.421 1.00 44.12 90 GLN J O 1
ATOM 666 N N . GLU A 1 91 ? 27.521 60.480 19.409 1.00 46.98 91 GLU J N 1
ATOM 667 C CA . GLU A 1 91 ? 28.495 60.334 18.314 1.00 46.79 91 GLU J CA 1
ATOM 668 C C . GLU A 1 91 ? 27.924 59.423 17.221 1.00 39.13 91 GLU J C 1
ATOM 669 O O . GLU A 1 91 ? 28.374 59.559 16.085 1.00 42.18 91 GLU J O 1
ATOM 675 N N . ILE A 1 92 ? 27.045 58.482 17.545 1.00 40.76 92 ILE J N 1
ATOM 676 C CA . ILE A 1 92 ? 26.401 57.615 16.516 1.00 43.26 92 ILE J CA 1
ATOM 677 C C . ILE A 1 92 ? 25.435 58.472 15.671 1.00 43.07 92 ILE J C 1
ATOM 678 O O . ILE A 1 92 ? 25.472 58.365 14.457 1.00 41.73 92 ILE J O 1
ATOM 683 N N . ALA A 1 93 ? 24.634 59.333 16.311 1.00 49.57 93 ALA J N 1
ATOM 684 C CA . ALA A 1 93 ? 23.526 60.106 15.683 1.00 45.46 93 ALA J CA 1
ATOM 685 C C . ALA A 1 93 ? 23.947 60.664 14.335 1.00 41.52 93 ALA J C 1
ATOM 686 O O . ALA A 1 93 ? 23.290 60.359 13.354 1.00 47.32 93 ALA J O 1
ATOM 688 N N . PRO A 1 94 ? 24.995 61.510 14.231 1.00 45.94 94 PRO J N 1
ATOM 689 C CA . PRO A 1 94 ? 25.403 62.065 12.942 1.00 44.26 94 PRO J CA 1
ATOM 690 C C . PRO A 1 94 ? 25.880 61.042 11.895 1.00 47.89 94 PRO J C 1
ATOM 691 O O . PRO A 1 94 ? 25.744 61.312 10.722 1.00 41.89 94 PRO J O 1
ATOM 695 N N . ILE A 1 95 ? 26.430 59.891 12.308 1.00 49.00 95 ILE J N 1
ATOM 696 C CA . ILE A 1 95 ? 26.961 58.901 11.325 1.00 44.68 95 ILE J CA 1
ATOM 697 C C . ILE A 1 95 ? 25.764 58.120 10.807 1.00 39.24 95 ILE J C 1
ATOM 698 O O . ILE A 1 95 ? 25.757 57.840 9.604 1.00 43.22 95 ILE J O 1
ATOM 703 N N . GLN A 1 96 ? 24.843 57.769 11.710 1.00 38.04 96 GLN J N 1
ATOM 704 C CA . GLN A 1 96 ? 23.624 57.018 11.357 1.00 41.41 96 GLN J CA 1
ATOM 705 C C . GLN A 1 96 ? 22.815 57.888 10.380 1.00 46.56 96 GLN J C 1
ATOM 706 O O . GLN A 1 96 ? 22.273 57.314 9.406 1.00 40.30 96 GLN J O 1
ATOM 712 N N . THR A 1 97 ? 22.837 59.209 10.576 1.00 40.48 97 THR J N 1
ATOM 713 C CA . THR A 1 97 ? 22.057 60.181 9.764 1.00 44.54 97 THR J CA 1
ATOM 714 C C . THR A 1 97 ? 22.674 60.287 8.373 1.00 45.32 97 THR J C 1
ATOM 715 O O . THR A 1 97 ? 21.910 60.107 7.393 1.00 43.37 97 THR J O 1
ATOM 719 N N . LEU A 1 98 ? 23.994 60.504 8.285 1.00 43.15 98 LEU J N 1
ATOM 720 C CA . LEU A 1 98 ? 24.722 60.659 7.006 1.00 42.61 98 LEU J CA 1
ATOM 721 C C . LEU A 1 98 ? 24.579 59.373 6.173 1.00 42.56 98 LEU J C 1
ATOM 722 O O . LEU A 1 98 ? 24.444 59.441 4.917 1.00 38.14 98 LEU J O 1
ATOM 727 N N . THR A 1 99 ? 24.587 58.222 6.833 1.00 39.91 99 THR J N 1
ATOM 728 C CA . THR A 1 99 ? 24.426 56.921 6.149 1.00 37.76 99 THR J CA 1
ATOM 729 C C . THR A 1 99 ? 23.008 56.842 5.560 1.00 38.09 99 THR J C 1
ATOM 730 O O . THR A 1 99 ? 22.887 56.524 4.362 1.00 39.68 99 THR J O 1
ATOM 734 N N . ALA A 1 100 ? 21.972 57.087 6.360 1.00 39.65 100 ALA J N 1
ATOM 735 C CA . ALA A 1 100 ? 20.553 57.082 5.915 1.00 41.77 100 ALA J CA 1
ATOM 736 C C . ALA A 1 100 ? 20.369 58.055 4.725 1.00 38.48 100 ALA J C 1
ATOM 737 O O . ALA A 1 100 ? 19.702 57.695 3.721 1.00 38.46 100 ALA J O 1
ATOM 739 N N . GLN A 1 101 ? 20.943 59.245 4.811 1.00 38.27 101 GLN J N 1
ATOM 740 C CA . GLN A 1 101 ? 20.892 60.278 3.740 1.00 42.73 101 GLN J CA 1
ATOM 741 C C . GLN A 1 101 ? 21.569 59.765 2.479 1.00 44.95 101 GLN J C 1
ATOM 742 O O . GLN A 1 101 ? 21.027 59.955 1.352 1.00 39.00 101 GLN J O 1
ATOM 748 N N . THR A 1 102 ? 22.741 59.156 2.644 1.00 36.58 102 THR J N 1
ATOM 749 C CA . THR A 1 102 ? 23.491 58.605 1.514 1.00 36.23 102 THR J CA 1
ATOM 750 C C . THR A 1 102 ? 22.654 57.503 0.867 1.00 31.27 102 THR J C 1
ATOM 751 O O . THR A 1 102 ? 22.630 57.449 -0.372 1.00 35.94 102 THR J O 1
ATOM 755 N N . LEU A 1 103 ? 21.997 56.665 1.668 1.00 32.36 103 LEU J N 1
ATOM 756 C CA . LEU A 1 103 ? 21.210 55.559 1.100 1.00 32.75 103 LEU J CA 1
ATOM 757 C C . LEU A 1 103 ? 20.029 56.170 0.329 1.00 34.68 103 LEU J C 1
ATOM 758 O O . LEU A 1 103 ? 19.738 55.715 -0.777 1.00 36.79 103 LEU J O 1
ATOM 763 N N . THR A 1 104 ? 19.337 57.131 0.927 1.00 37.02 104 THR J N 1
ATOM 764 C CA . THR A 1 104 ? 18.153 57.783 0.293 1.00 42.73 104 THR J CA 1
ATOM 765 C C . THR A 1 104 ? 18.565 58.388 -1.054 1.00 34.52 104 THR J C 1
ATOM 766 O O . THR A 1 104 ? 17.910 58.064 -2.035 1.00 36.15 104 THR J O 1
ATOM 770 N N . ALA A 1 105 ? 19.599 59.231 -1.106 1.00 37.58 105 ALA J N 1
ATOM 771 C CA . ALA A 1 105 ? 20.060 59.849 -2.374 1.00 37.71 105 ALA J CA 1
ATOM 772 C C . ALA A 1 105 ? 20.370 58.745 -3.398 1.00 39.96 105 ALA J C 1
ATOM 773 O O . ALA A 1 105 ? 19.974 58.862 -4.588 1.00 33.32 105 ALA J O 1
ATOM 775 N N . SER A 1 106 ? 21.023 57.656 -2.971 1.00 34.70 106 SER J N 1
ATOM 776 C CA . SER A 1 106 ? 21.381 56.548 -3.889 1.00 31.99 106 SER J CA 1
ATOM 777 C C . SER A 1 106 ? 20.117 55.881 -4.443 1.00 32.28 106 SER J C 1
ATOM 778 O O . SER A 1 106 ? 20.045 55.697 -5.652 1.00 33.67 106 SER J O 1
ATOM 781 N N . GLN A 1 107 ? 19.202 55.462 -3.579 1.00 31.77 107 GLN J N 1
ATOM 782 C CA . GLN A 1 107 ? 17.960 54.795 -4.024 1.00 37.76 107 GLN J CA 1
ATOM 783 C C . GLN A 1 107 ? 17.169 55.720 -4.973 1.00 41.21 107 GLN J C 1
ATOM 784 O O . GLN A 1 107 ? 16.640 55.193 -5.960 1.00 36.56 107 GLN J O 1
ATOM 790 N N . SER A 1 108 ? 17.081 57.016 -4.678 1.00 39.87 108 SER J N 1
ATOM 791 C CA . SER A 1 108 ? 16.359 57.990 -5.549 1.00 39.22 108 SER J CA 1
ATOM 792 C C . SER A 1 108 ? 16.939 57.934 -6.950 1.00 35.93 108 SER J C 1
ATOM 793 O O . SER A 1 108 ? 16.193 57.760 -7.881 1.00 35.35 108 SER J O 1
ATOM 796 N N . ALA A 1 109 ? 18.236 58.148 -7.077 1.00 33.21 109 ALA J N 1
ATOM 797 C CA . ALA A 1 109 ? 18.892 58.228 -8.387 1.00 34.79 109 ALA J CA 1
ATOM 798 C C . ALA A 1 109 ? 18.736 56.882 -9.118 1.00 38.35 109 ALA J C 1
ATOM 799 O O . ALA A 1 109 ? 18.488 56.885 -10.358 1.00 32.05 109 ALA J O 1
ATOM 801 N N . ASN A 1 110 ? 18.984 55.778 -8.408 1.00 31.90 110 ASN J N 1
ATOM 802 C CA . ASN A 1 110 ? 18.973 54.432 -9.042 1.00 31.44 110 ASN J CA 1
ATOM 803 C C . ASN A 1 110 ? 17.546 54.120 -9.522 1.00 30.68 110 ASN J C 1
ATOM 804 O O . ASN A 1 110 ? 17.382 53.568 -10.609 1.00 29.35 110 ASN J O 1
ATOM 809 N N . ASP A 1 111 ? 16.542 54.426 -8.722 1.00 32.73 111 ASP J N 1
ATOM 810 C CA . ASP A 1 111 ? 15.121 54.157 -9.095 1.00 36.00 111 ASP J CA 1
ATOM 811 C C . ASP A 1 111 ? 14.740 54.908 -10.385 1.00 32.17 111 ASP J C 1
ATOM 812 O O . ASP A 1 111 ? 13.962 54.345 -11.167 1.00 35.63 111 ASP J O 1
ATOM 817 N N . ARG A 1 112 ? 15.265 56.116 -10.599 1.00 34.17 112 ARG J N 1
ATOM 818 C CA . ARG A 1 112 ? 15.003 56.925 -11.823 1.00 36.41 112 ARG J CA 1
ATOM 819 C C . ARG A 1 112 ? 15.691 56.225 -12.990 1.00 34.10 112 ARG J C 1
ATOM 820 O O . ARG A 1 112 ? 15.109 56.169 -14.093 1.00 32.76 112 ARG J O 1
ATOM 828 N N . ILE A 1 113 ? 16.877 55.664 -12.778 1.00 28.75 113 ILE J N 1
ATOM 829 C CA . ILE A 1 113 ? 17.542 54.884 -13.847 1.00 29.16 113 ILE J CA 1
ATOM 830 C C . ILE A 1 113 ? 16.633 53.721 -14.234 1.00 26.29 113 ILE J C 1
ATOM 831 O O . ILE A 1 113 ? 16.404 53.545 -15.437 1.00 31.52 113 ILE J O 1
ATOM 836 N N . THR A 1 114 ? 16.148 52.960 -13.278 1.00 31.82 114 THR J N 1
ATOM 837 C CA . THR A 1 114 ? 15.280 51.779 -13.571 1.00 35.59 114 THR J CA 1
ATOM 838 C C . THR A 1 114 ? 14.025 52.204 -14.369 1.00 33.91 114 THR J C 1
ATOM 839 O O . THR A 1 114 ? 13.673 51.547 -15.353 1.00 31.12 114 THR J O 1
ATOM 843 N N . GLN A 1 115 ? 13.365 53.286 -13.973 1.00 31.60 115 GLN J N 1
ATOM 844 C CA . GLN A 1 115 ? 12.152 53.785 -14.708 1.00 34.88 115 GLN J CA 1
ATOM 845 C C . GLN A 1 115 ? 12.527 54.198 -16.134 1.00 30.02 115 GLN J C 1
ATOM 846 O O . GLN A 1 115 ? 11.832 53.776 -17.111 1.00 32.03 115 GLN J O 1
ATOM 852 N N . ASP A 1 116 ? 13.629 54.923 -16.336 1.00 29.60 116 ASP J N 1
ATOM 853 C CA . ASP A 1 116 ? 14.065 55.312 -17.687 1.00 30.63 116 ASP J CA 1
ATOM 854 C C . ASP A 1 116 ? 14.428 54.047 -18.482 1.00 32.90 116 ASP J C 1
ATOM 855 O O . ASP A 1 116 ? 14.147 53.969 -19.701 1.00 29.96 116 ASP J O 1
ATOM 860 N N . ASN A 1 117 ? 15.028 53.051 -17.834 1.00 33.63 117 ASN J N 1
ATOM 861 C CA . ASN A 1 117 ? 15.371 51.790 -18.544 1.00 31.00 117 ASN J CA 1
ATOM 862 C C . ASN A 1 117 ? 14.102 51.100 -19.054 1.00 25.60 117 ASN J C 1
ATOM 863 O O . ASN A 1 117 ? 14.100 50.695 -20.220 1.00 30.02 117 ASN J O 1
ATOM 868 N N . ILE A 1 118 ? 13.125 50.915 -18.187 1.00 31.40 118 ILE J N 1
ATOM 869 C CA . ILE A 1 118 ? 11.819 50.316 -18.574 1.00 34.50 118 ILE J CA 1
ATOM 870 C C . ILE A 1 118 ? 11.228 51.121 -19.746 1.00 35.29 118 ILE J C 1
ATOM 871 O O . ILE A 1 118 ? 10.824 50.501 -20.745 1.00 35.49 118 ILE J O 1
ATOM 876 N N . ALA A 1 119 ? 11.202 52.460 -19.665 1.00 35.22 119 ALA J N 1
ATOM 877 C CA . ALA A 1 119 ? 10.672 53.347 -20.740 1.00 33.52 119 ALA J CA 1
ATOM 878 C C . ALA A 1 119 ? 11.468 53.087 -22.026 1.00 35.80 119 ALA J C 1
ATOM 879 O O . ALA A 1 119 ? 10.865 52.957 -23.088 1.00 32.83 119 ALA J O 1
ATOM 881 N N . LEU A 1 120 ? 12.800 52.974 -21.965 1.00 34.56 120 LEU J N 1
ATOM 882 C CA . LEU A 1 120 ? 13.597 52.676 -23.182 1.00 32.86 120 LEU J CA 1
ATOM 883 C C . LEU A 1 120 ? 13.249 51.292 -23.759 1.00 30.33 120 LEU J C 1
ATOM 884 O O . LEU A 1 120 ? 13.208 51.191 -25.002 1.00 35.98 120 LEU J O 1
ATOM 889 N N . GLN A 1 121 ? 13.012 50.311 -22.889 1.00 30.68 121 GLN J N 1
ATOM 890 C CA . GLN A 1 121 ? 12.619 48.936 -23.292 1.00 33.49 121 GLN J CA 1
ATOM 891 C C . GLN A 1 121 ? 11.287 48.968 -24.053 1.00 34.44 121 GLN J C 1
ATOM 892 O O . GLN A 1 121 ? 11.212 48.325 -25.082 1.00 33.02 121 GLN J O 1
ATOM 898 N N . ARG A 1 122 ? 10.301 49.743 -23.586 1.00 34.96 122 ARG J N 1
ATOM 899 C CA . ARG A 1 122 ? 8.993 49.877 -24.287 1.00 37.43 122 ARG J CA 1
ATOM 900 C C . ARG A 1 122 ? 9.265 50.435 -25.674 1.00 33.86 122 ARG J C 1
ATOM 901 O O . ARG A 1 122 ? 8.745 49.906 -26.640 1.00 36.84 122 ARG J O 1
ATOM 909 N N . ILE A 1 123 ? 10.146 51.419 -25.768 1.00 34.35 123 ILE J N 1
ATOM 910 C CA . ILE A 1 123 ? 10.523 52.043 -27.054 1.00 37.76 123 ILE J CA 1
ATOM 911 C C . ILE A 1 123 ? 11.187 50.998 -27.971 1.00 35.96 123 ILE J C 1
ATOM 912 O O . ILE A 1 123 ? 10.869 51.004 -29.171 1.00 33.26 123 ILE J O 1
ATOM 917 N N . GLY A 1 124 ? 12.058 50.137 -27.428 1.00 34.18 124 GLY J N 1
ATOM 918 C CA . GLY A 1 124 ? 12.742 49.102 -28.234 1.00 35.45 124 GLY J CA 1
ATOM 919 C C . GLY A 1 124 ? 11.730 48.118 -28.810 1.00 31.43 124 GLY J C 1
ATOM 920 O O . GLY A 1 124 ? 11.853 47.744 -29.957 1.00 35.73 124 GLY J O 1
ATOM 921 N N . VAL A 1 125 ? 10.699 47.770 -28.053 1.00 34.99 125 VAL J N 1
ATOM 922 C CA . VAL A 1 125 ? 9.650 46.832 -28.534 1.00 36.51 125 VAL J CA 1
ATOM 923 C C . VAL A 1 125 ? 8.866 47.535 -29.646 1.00 38.55 125 VAL J C 1
ATOM 924 O O . VAL A 1 125 ? 8.594 46.895 -30.655 1.00 37.88 125 VAL J O 1
ATOM 928 N N . GLU A 1 126 ? 8.628 48.842 -29.554 1.00 39.80 126 GLU J N 1
ATOM 929 C CA . GLU A 1 126 ? 7.855 49.559 -30.609 1.00 42.92 126 GLU J CA 1
ATOM 930 C C . GLU A 1 126 ? 8.714 49.647 -31.883 1.00 40.93 126 GLU J C 1
ATOM 931 O O . GLU A 1 126 ? 8.143 49.513 -32.982 1.00 44.12 126 GLU J O 1
ATOM 937 N N . LEU A 1 127 ? 10.043 49.715 -31.773 1.00 38.76 127 LEU J N 1
ATOM 938 C CA . LEU A 1 127 ? 10.942 49.604 -32.950 1.00 36.93 127 LEU J CA 1
ATOM 939 C C . LEU A 1 127 ? 10.826 48.204 -33.581 1.00 36.34 127 LEU J C 1
ATOM 940 O O . LEU A 1 127 ? 10.805 48.132 -34.823 1.00 38.18 127 LEU J O 1
ATOM 945 N N . GLN A 1 128 ? 10.734 47.142 -32.782 1.00 36.63 128 GLN J N 1
ATOM 946 C CA . GLN A 1 128 ? 10.554 45.749 -33.299 1.00 40.42 128 GLN J CA 1
ATOM 947 C C . GLN A 1 128 ? 9.236 45.701 -34.110 1.00 36.92 128 GLN J C 1
ATOM 948 O O . GLN A 1 128 ? 9.262 45.205 -35.243 1.00 42.41 128 GLN J O 1
ATOM 954 N N . ALA A 1 129 ? 8.134 46.242 -33.583 1.00 37.98 129 ALA J N 1
ATOM 955 C CA . ALA A 1 129 ? 6.835 46.321 -34.297 1.00 38.34 129 ALA J CA 1
ATOM 956 C C . ALA A 1 129 ? 7.023 47.069 -35.612 1.00 39.40 129 ALA J C 1
ATOM 957 O O . ALA A 1 129 ? 6.627 46.534 -36.675 1.00 44.23 129 ALA J O 1
ATOM 959 N N . THR A 1 130 ? 7.665 48.235 -35.568 1.00 39.14 130 THR J N 1
ATOM 960 C CA . THR A 1 130 ? 7.930 49.091 -36.750 1.00 38.81 130 THR J CA 1
ATOM 961 C C . THR A 1 130 ? 8.786 48.321 -37.770 1.00 40.52 130 THR J C 1
ATOM 962 O O . THR A 1 130 ? 8.441 48.296 -38.946 1.00 44.31 130 THR J O 1
ATOM 966 N N . ILE A 1 131 ? 9.852 47.665 -37.355 1.00 41.00 131 ILE J N 1
ATOM 967 C CA . ILE A 1 131 ? 10.713 46.970 -38.344 1.00 44.55 131 ILE J CA 1
ATOM 968 C C . ILE A 1 131 ? 9.931 45.802 -38.981 1.00 46.00 131 ILE J C 1
ATOM 969 O O . ILE A 1 131 ? 10.097 45.567 -40.194 1.00 45.12 131 ILE J O 1
ATOM 974 N N . ALA A 1 132 ? 9.050 45.129 -38.250 1.00 42.18 132 ALA J N 1
ATOM 975 C CA . ALA A 1 132 ? 8.272 44.011 -38.819 1.00 44.08 132 ALA J CA 1
ATOM 976 C C . ALA A 1 132 ? 7.271 44.564 -39.842 1.00 44.07 132 ALA J C 1
ATOM 977 O O . ALA A 1 132 ? 7.231 44.078 -41.007 1.00 44.28 132 ALA J O 1
ATOM 979 N N . GLY A 1 133 ? 6.530 46.077 -39.704 1.00 45.28 134 GLY J N 1
ATOM 980 C CA . GLY A 1 133 ? 5.743 46.460 -40.889 1.00 46.93 134 GLY J CA 1
ATOM 981 C C . GLY A 1 133 ? 6.635 46.816 -42.063 1.00 45.49 134 GLY J C 1
ATOM 982 O O . GLY A 1 133 ? 6.238 46.547 -43.184 1.00 47.57 134 GLY J O 1
ATOM 983 N N . LEU A 1 134 A 7.809 47.404 -41.827 1.00 49.10 134 LEU J N 1
ATOM 984 C CA . LEU A 1 134 A 8.726 47.837 -42.915 1.00 47.42 134 LEU J CA 1
ATOM 985 C C . LEU A 1 134 A 9.192 46.606 -43.701 1.00 54.96 134 LEU J C 1
ATOM 986 O O . LEU A 1 134 A 9.374 46.718 -44.938 1.00 47.89 134 LEU J O 1
ATOM 991 N N . GLN A 1 135 ? 9.370 45.473 -43.024 1.00 51.35 135 GLN J N 1
ATOM 992 C CA . GLN A 1 135 ? 9.860 44.240 -43.678 1.00 55.70 135 GLN J CA 1
ATOM 993 C C . GLN A 1 135 ? 8.766 43.738 -44.618 1.00 60.98 135 GLN J C 1
ATOM 994 O O . GLN A 1 135 ? 9.127 43.394 -45.746 1.00 61.79 135 GLN J O 1
ATOM 1000 N N . SER A 1 136 ? 7.495 43.784 -44.214 1.00 60.22 136 SER J N 1
ATOM 1001 C CA . SER A 1 136 ? 6.354 43.398 -45.088 1.00 67.14 136 SER J CA 1
ATOM 1002 C C . SER A 1 136 ? 6.245 44.350 -46.286 1.00 70.07 136 SER J C 1
ATOM 1003 O O . SER A 1 136 ? 6.205 43.843 -47.425 1.00 69.14 136 SER J O 1
ATOM 1006 N N . ASN A 1 137 ? 6.189 45.669 -46.045 1.00 62.79 137 ASN J N 1
ATOM 1007 C CA . ASN A 1 137 ? 6.157 46.699 -47.124 1.00 52.96 137 ASN J CA 1
ATOM 1008 C C . ASN A 1 137 ? 7.292 46.401 -48.109 1.00 51.92 137 ASN J C 1
ATOM 1009 O O . ASN A 1 137 ? 7.009 46.401 -49.327 1.00 61.47 137 ASN J O 1
ATOM 1014 N N . LEU A 1 138 ? 8.510 46.107 -47.614 1.00 54.49 138 LEU J N 1
ATOM 1015 C CA . LEU A 1 138 ? 9.707 45.775 -48.445 1.00 58.81 138 LEU J CA 1
ATOM 1016 C C . LEU A 1 138 ? 9.433 44.508 -49.262 1.00 63.05 138 LEU J C 1
ATOM 1017 O O . LEU A 1 138 ? 9.655 44.560 -50.507 1.00 59.84 138 LEU J O 1
ATOM 1022 N N . ASP A 1 139 ? 8.959 43.439 -48.610 1.00 64.45 139 ASP J N 1
ATOM 1023 C CA . ASP A 1 139 ? 8.587 42.145 -49.249 1.00 62.09 139 ASP J CA 1
ATOM 1024 C C . ASP A 1 139 ? 7.622 42.422 -50.417 1.00 60.55 139 ASP J C 1
ATOM 1025 O O . ASP A 1 139 ? 7.905 41.963 -51.550 1.00 62.45 139 ASP J O 1
ATOM 1030 N N . GLY A 1 140 ? 6.537 43.167 -50.162 1.00 57.14 140 GLY J N 1
ATOM 1031 C CA . GLY A 1 140 ? 5.493 43.518 -51.149 1.00 47.56 140 GLY J CA 1
ATOM 1032 C C . GLY A 1 140 ? 5.986 44.417 -52.285 1.00 57.12 140 GLY J C 1
ATOM 1033 O O . GLY A 1 140 ? 5.432 44.287 -53.397 1.00 56.73 140 GLY J O 1
ATOM 1034 N N . ALA A 1 141 ? 6.959 45.316 -52.065 1.00 51.85 141 ALA J N 1
ATOM 1035 C CA . ALA A 1 141 ? 7.485 46.214 -53.125 1.00 55.55 141 ALA J CA 1
ATOM 1036 C C . ALA A 1 141 ? 8.436 45.405 -54.011 1.00 57.94 141 ALA J C 1
ATOM 1037 O O . ALA A 1 141 ? 8.640 45.797 -55.187 1.00 55.24 141 ALA J O 1
ATOM 1039 N N . ARG A 1 142 ? 9.001 44.326 -53.460 1.00 59.99 142 ARG J N 1
ATOM 1040 C CA . ARG A 1 142 ? 9.851 43.359 -54.196 1.00 67.84 142 ARG J CA 1
ATOM 1041 C C . ARG A 1 142 ? 8.956 42.571 -55.155 1.00 68.03 142 ARG J C 1
ATOM 1042 O O . ARG A 1 142 ? 9.332 42.476 -56.351 1.00 68.35 142 ARG J O 1
ATOM 1050 N N . GLN A 1 143 ? 7.814 42.075 -54.669 1.00 62.08 143 GLN J N 1
ATOM 1051 C CA . GLN A 1 143 ? 6.818 41.340 -55.498 1.00 70.97 143 GLN J CA 1
ATOM 1052 C C . GLN A 1 143 ? 6.318 42.259 -56.619 1.00 65.82 143 GLN J C 1
ATOM 1053 O O . GLN A 1 143 ? 6.223 41.805 -57.759 1.00 61.41 143 GLN J O 1
ATOM 1059 N N . GLU A 1 144 ? 6.023 43.513 -56.276 1.00 64.58 144 GLU J N 1
ATOM 1060 C CA . GLU A 1 144 ? 5.512 44.560 -57.202 1.00 63.06 144 GLU J CA 1
ATOM 1061 C C . GLU A 1 144 ? 6.554 44.763 -58.314 1.00 59.68 144 GLU J C 1
ATOM 1062 O O . GLU A 1 144 ? 6.154 44.838 -59.491 1.00 63.34 144 GLU J O 1
ATOM 1068 N N . LEU A 1 145 ? 7.846 44.774 -57.967 1.00 58.23 145 LEU J N 1
ATOM 1069 C CA . LEU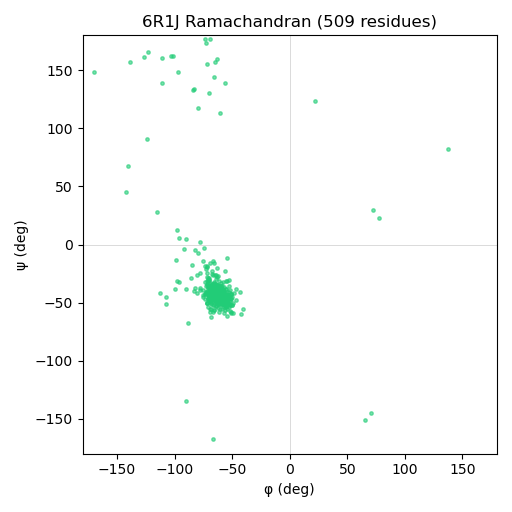 A 1 145 ? 8.989 44.947 -58.912 1.00 58.73 145 LEU J CA 1
ATOM 1070 C C . LEU A 1 145 ? 9.151 43.676 -59.776 1.00 68.14 145 LEU J C 1
ATOM 1071 O O . LEU A 1 145 ? 9.635 43.823 -60.927 1.00 71.64 145 LEU J O 1
ATOM 1076 N N . ASP A 1 146 ? 8.769 42.487 -59.268 1.00 68.09 146 ASP J N 1
ATOM 1077 C CA . ASP A 1 146 ? 8.827 41.181 -59.996 1.00 71.62 146 ASP J CA 1
ATOM 1078 C C . ASP A 1 146 ? 7.798 41.194 -61.130 1.00 66.64 146 ASP J C 1
ATOM 1079 O O . ASP A 1 146 ? 8.198 40.849 -62.267 1.00 73.07 146 ASP J O 1
ATOM 1084 N N . SER A 1 147 ? 6.535 41.539 -60.826 1.00 62.22 147 SER J N 1
ATOM 1085 C CA . SER A 1 147 ? 5.435 41.726 -61.815 1.00 63.43 147 SER J CA 1
ATOM 1086 C C . SER A 1 147 ? 5.889 42.669 -62.925 1.00 68.94 147 SER J C 1
ATOM 1087 O O . SER A 1 147 ? 5.827 42.256 -64.097 1.00 73.38 147 SER J O 1
ATOM 1090 N N . LEU A 1 148 ? 6.285 43.895 -62.558 1.00 62.93 148 LEU J N 1
ATOM 1091 C CA . LEU A 1 148 ? 6.701 44.955 -63.519 1.00 66.04 148 LEU J CA 1
ATOM 1092 C C . LEU A 1 148 ? 7.763 44.401 -64.476 1.00 66.81 148 LEU J C 1
ATOM 1093 O O . LEU A 1 148 ? 7.580 44.595 -65.690 1.00 62.01 148 LEU J O 1
ATOM 1098 N N . ASN A 1 149 ? 8.792 43.706 -63.971 1.00 74.44 149 ASN J N 1
ATOM 1099 C CA . ASN A 1 149 ? 9.915 43.155 -64.789 1.00 73.66 149 ASN J CA 1
ATOM 1100 C C . ASN A 1 149 ? 9.443 41.984 -65.672 1.00 75.69 149 ASN J C 1
ATOM 1101 O O . ASN A 1 149 ? 10.044 41.803 -66.742 1.00 69.80 149 ASN J O 1
ATOM 1106 N N . LYS A 1 150 ? 8.416 41.230 -65.263 1.00 78.45 150 LYS J N 1
ATOM 1107 C CA . LYS A 1 150 ? 7.807 40.140 -66.079 1.00 83.09 150 LYS J CA 1
ATOM 1108 C C . LYS A 1 150 ? 6.987 40.760 -67.225 1.00 79.89 150 LYS J C 1
ATOM 1109 O O . LYS A 1 150 ? 6.946 40.156 -68.310 1.00 74.37 150 LYS J O 1
ATOM 1115 N N . LYS A 1 151 ? 6.327 41.899 -66.989 1.00 81.41 151 LYS J N 1
ATOM 1116 C CA . LYS A 1 151 ? 5.573 42.662 -68.028 1.00 81.09 151 LYS J CA 1
ATOM 1117 C C . LYS A 1 151 ? 6.566 43.277 -69.023 1.00 75.99 151 LYS J C 1
ATOM 1118 O O . LYS A 1 151 ? 6.253 43.282 -70.225 1.00 80.58 151 LYS J O 1
ATOM 1124 N N . LYS A 1 152 ? 7.702 43.800 -68.536 1.00 74.81 152 LYS J N 1
ATOM 1125 C CA . LYS A 1 152 ? 8.801 44.354 -69.373 1.00 76.81 152 LYS J CA 1
ATOM 1126 C C . LYS A 1 152 ? 9.311 43.239 -70.304 1.00 89.61 152 LYS J C 1
ATOM 1127 O O . LYS A 1 152 ? 9.498 43.518 -71.501 1.00 88.50 152 LYS J O 1
ATOM 1133 N N . LEU A 1 153 ? 9.551 42.039 -69.755 1.00 98.68 153 LEU J N 1
ATOM 1134 C CA . LEU A 1 153 ? 9.899 40.788 -70.493 1.00 99.69 153 LEU J CA 1
ATOM 1135 C C . LEU A 1 153 ? 8.888 40.621 -71.640 1.00 96.77 153 LEU J C 1
ATOM 1136 O O . LEU A 1 153 ? 9.302 40.635 -72.818 1.00 87.23 153 LEU J O 1
ATOM 1141 N N . TYR A 1 154 ? 7.600 40.548 -71.282 1.00 102.34 154 TYR J N 1
ATOM 1142 C CA . TYR A 1 154 ? 6.429 40.371 -72.180 1.00 97.18 154 TYR J CA 1
ATOM 1143 C C . TYR A 1 154 ? 6.375 41.439 -73.285 1.00 97.17 154 TYR J C 1
ATOM 1144 O O . TYR A 1 154 ? 6.416 41.023 -74.460 1.00 112.19 154 TYR J O 1
ATOM 1153 N N . LEU A 1 155 ? 6.258 42.733 -72.939 1.00 86.68 155 LEU J N 1
ATOM 1154 C CA . LEU A 1 155 ? 6.179 43.879 -73.904 1.00 85.84 155 LEU J CA 1
ATOM 1155 C C . LEU A 1 155 ? 7.466 43.983 -74.757 1.00 83.78 155 LEU J C 1
ATOM 1156 O O . LEU A 1 155 ? 7.338 44.374 -75.950 1.00 85.72 155 LEU J O 1
ATOM 1161 N N . THR A 1 156 ? 8.661 43.696 -74.199 1.00 80.96 156 THR J N 1
ATOM 1162 C CA . THR A 1 156 ? 9.953 43.642 -74.957 1.00 82.21 156 THR J CA 1
ATOM 1163 C C . THR A 1 156 ? 9.819 42.489 -75.970 1.00 87.04 156 THR J C 1
ATOM 1164 O O . THR A 1 156 ? 10.413 42.594 -77.067 1.00 81.56 156 THR J O 1
ATOM 1168 N N . GLY A 1 157 ? 9.020 41.463 -75.622 1.00 100.26 157 GLY J N 1
ATOM 1169 C CA . GLY A 1 157 ? 8.697 40.271 -76.437 1.00 103.88 157 GLY J CA 1
ATOM 1170 C C . GLY A 1 157 ? 7.773 40.581 -77.611 1.00 106.47 157 GLY J C 1
ATOM 1171 O O . GLY A 1 157 ? 7.839 39.820 -78.600 1.00 112.61 157 GLY J O 1
ATOM 1172 N N . LEU A 1 158 ? 6.916 41.613 -77.502 1.00 104.77 158 LEU J N 1
ATOM 1173 C CA . LEU A 1 158 ? 6.018 42.109 -78.594 1.00 100.54 158 LEU J CA 1
ATOM 1174 C C . LEU A 1 158 ? 6.885 42.852 -79.624 1.00 100.58 158 LEU J C 1
ATOM 1175 O O . LEU A 1 158 ? 8.108 42.977 -79.391 1.00 103.33 158 LEU J O 1
ATOM 1180 N N . GLY A 1 159 ? 6.295 43.328 -80.724 1.00 93.77 159 GLY J N 1
ATOM 1181 C CA . GLY A 1 159 ? 7.028 44.080 -81.760 1.00 99.19 159 GLY J CA 1
ATOM 1182 C C . GLY A 1 159 ? 7.024 45.573 -81.472 1.00 102.14 159 GLY J C 1
ATOM 1183 O O . GLY A 1 159 ? 7.300 45.960 -80.315 1.00 96.52 159 GLY J O 1
ATOM 1184 N N . THR A 1 160 ? 6.759 46.372 -82.513 1.00 111.76 160 THR J N 1
ATOM 1185 C CA . THR A 1 160 ? 6.573 47.854 -82.492 1.00 114.33 160 THR J CA 1
ATOM 1186 C C . THR A 1 160 ? 5.360 48.179 -81.615 1.00 104.72 160 THR J C 1
ATOM 1187 O O . THR A 1 160 ? 5.350 49.242 -80.960 1.00 104.69 160 THR J O 1
ATOM 1191 N N . THR A 1 161 ? 4.367 47.289 -81.663 1.00 88.93 161 THR J N 1
ATOM 1192 C CA . THR A 1 161 ? 3.100 47.340 -80.894 1.00 85.87 161 THR J CA 1
ATOM 1193 C C . THR A 1 161 ? 3.438 47.506 -79.392 1.00 83.50 161 THR J C 1
ATOM 1194 O O . THR A 1 161 ? 2.650 48.169 -78.692 1.00 57.67 161 THR J O 1
ATOM 1198 N N . GLY A 1 162 ? 4.589 46.986 -78.929 1.00 85.96 162 GLY J N 1
ATOM 1199 C CA . GLY A 1 162 ? 5.034 47.013 -77.518 1.00 85.32 162 GLY J CA 1
ATOM 1200 C C . GLY A 1 162 ? 5.499 48.386 -77.040 1.00 84.68 162 GLY J C 1
ATOM 1201 O O . GLY A 1 162 ? 5.101 48.761 -75.913 1.00 71.90 162 GLY J O 1
ATOM 1202 N N . LEU A 1 163 ? 6.268 49.112 -77.871 1.00 84.35 163 LEU J N 1
ATOM 1203 C CA . LEU A 1 163 ? 6.961 50.404 -77.559 1.00 84.70 163 LEU J CA 1
ATOM 1204 C C . LEU A 1 163 ? 6.116 51.372 -76.721 1.00 76.16 163 LEU J C 1
ATOM 1205 O O . LEU A 1 163 ? 6.632 51.861 -75.723 1.00 70.11 163 LEU J O 1
ATOM 1210 N N . PRO A 1 164 ? 4.878 51.780 -77.099 1.00 70.78 164 PRO J N 1
ATOM 1211 C CA . PRO A 1 164 ? 4.066 52.649 -76.236 1.00 69.75 164 PRO J CA 1
ATOM 1212 C C . PRO A 1 164 ? 3.941 52.173 -74.772 1.00 72.41 164 PRO J C 1
ATOM 1213 O O . PRO A 1 164 ? 4.214 52.977 -73.883 1.00 66.61 164 PRO J O 1
ATOM 1217 N N . GLY A 1 165 ? 3.550 50.908 -74.548 1.00 60.39 165 GLY J N 1
ATOM 1218 C CA . GLY A 1 165 ? 3.395 50.280 -73.213 1.00 57.65 165 GLY J CA 1
ATOM 1219 C C . GLY A 1 165 ? 4.698 50.263 -72.416 1.00 58.04 165 GLY J C 1
ATOM 1220 O O . GLY A 1 165 ? 4.630 50.473 -71.187 1.00 60.51 165 GLY J O 1
ATOM 1221 N N . LEU A 1 166 ? 5.839 50.034 -73.090 1.00 54.32 166 LEU J N 1
ATOM 1222 C CA . LEU A 1 166 ? 7.217 50.014 -72.506 1.00 57.39 166 LEU J CA 1
ATOM 1223 C C . LEU A 1 166 ? 7.650 51.398 -72.017 1.00 58.38 166 LEU J C 1
ATOM 1224 O O . LEU A 1 166 ? 8.331 51.452 -70.970 1.00 48.61 166 LEU J O 1
ATOM 1229 N N . ILE A 1 167 ? 7.357 52.454 -72.793 1.00 58.41 167 ILE J N 1
ATOM 1230 C CA . ILE A 1 167 ? 7.675 53.883 -72.452 1.00 64.88 167 ILE J CA 1
ATOM 1231 C C . ILE A 1 167 ? 6.959 54.231 -71.129 1.00 61.55 167 ILE J C 1
ATOM 1232 O O . ILE A 1 167 ? 7.602 54.908 -70.284 1.00 72.96 167 ILE J O 1
ATOM 1237 N N . ALA A 1 168 ? 5.722 53.733 -70.929 1.00 59.28 168 ALA J N 1
ATOM 1238 C CA . ALA A 1 168 ? 4.914 53.881 -69.695 1.00 64.31 168 ALA J CA 1
ATOM 1239 C C . ALA A 1 168 ? 5.539 53.089 -68.538 1.00 68.75 168 ALA J C 1
ATOM 1240 O O . ALA A 1 168 ? 5.915 53.718 -67.533 1.00 67.61 168 ALA J O 1
ATOM 1242 N N . LEU A 1 169 ? 5.622 51.759 -68.674 1.00 68.08 169 LEU J N 1
ATOM 1243 C CA . LEU A 1 169 ? 6.174 50.814 -67.657 1.00 64.70 169 LEU J CA 1
ATOM 1244 C C . LEU A 1 169 ? 7.517 51.315 -67.098 1.00 60.53 169 LEU J C 1
ATOM 1245 O O . LEU A 1 169 ? 7.750 51.089 -65.907 1.00 55.74 169 LEU J O 1
ATOM 1250 N N . ALA A 1 170 ? 8.381 51.910 -67.934 1.00 58.45 170 ALA J N 1
ATOM 1251 C CA . ALA A 1 170 ? 9.710 52.481 -67.579 1.00 63.89 170 ALA J CA 1
ATOM 1252 C C . ALA A 1 170 ? 9.605 53.450 -66.387 1.00 70.88 170 ALA J C 1
ATOM 1253 O O . ALA A 1 170 ? 10.563 53.484 -65.564 1.00 60.82 170 ALA J O 1
ATOM 1255 N N . VAL A 1 171 ? 8.530 54.255 -66.349 1.00 68.12 171 VAL J N 1
ATOM 1256 C CA . VAL A 1 171 ? 8.248 55.275 -65.293 1.00 61.30 171 VAL J CA 1
ATOM 1257 C C . VAL A 1 171 ? 7.769 54.549 -64.034 1.00 61.35 171 VAL J C 1
ATOM 1258 O O . VAL A 1 171 ? 8.186 54.956 -62.938 1.00 50.96 171 VAL J O 1
ATOM 1262 N N . THR A 1 172 ? 6.885 53.557 -64.170 1.00 52.74 172 THR J N 1
ATOM 1263 C CA . THR A 1 172 ? 6.395 52.754 -63.015 1.00 53.81 172 THR J CA 1
ATOM 1264 C C . THR A 1 172 ? 7.575 52.012 -62.356 1.00 50.76 172 THR J C 1
ATOM 1265 O O . THR A 1 172 ? 7.605 51.933 -61.123 1.00 58.42 172 THR J O 1
ATOM 1269 N N . LEU A 1 173 ? 8.482 51.468 -63.165 1.00 45.93 173 LEU J N 1
ATOM 1270 C CA . LEU A 1 173 ? 9.633 50.642 -62.725 1.00 61.43 173 LEU J CA 1
ATOM 1271 C C . LEU A 1 173 ? 10.546 51.524 -61.857 1.00 55.35 173 LEU J C 1
ATOM 1272 O O . LEU A 1 173 ? 10.848 51.117 -60.740 1.00 49.18 173 LEU J O 1
ATOM 1277 N N . THR A 1 174 ? 10.917 52.723 -62.328 1.00 58.46 174 THR J N 1
ATOM 1278 C CA . THR A 1 174 ? 11.727 53.708 -61.555 1.00 58.02 174 THR J CA 1
ATOM 1279 C C . THR A 1 174 ? 11.058 53.970 -60.200 1.00 61.31 174 THR J C 1
ATOM 1280 O O . THR A 1 174 ? 11.754 53.843 -59.180 1.00 67.58 174 THR J O 1
ATOM 1284 N N . GLN A 1 175 ? 9.761 54.293 -60.183 1.00 55.63 175 GLN J N 1
ATOM 1285 C CA . GLN A 1 175 ? 9.000 54.614 -58.937 1.00 58.26 175 GLN J CA 1
ATOM 1286 C C . GLN A 1 175 ? 9.064 53.427 -57.960 1.00 59.62 175 GLN J C 1
ATOM 1287 O O . GLN A 1 175 ? 9.326 53.647 -56.762 1.00 46.20 175 GLN J O 1
ATOM 1293 N N . THR A 1 176 ? 8.811 52.208 -58.439 1.00 58.29 176 THR J N 1
ATOM 1294 C CA . THR A 1 176 ? 8.773 50.970 -57.604 1.00 57.49 176 THR J CA 1
ATOM 1295 C C . THR A 1 176 ? 10.187 50.658 -57.092 1.00 50.53 176 THR J C 1
ATOM 1296 O O . THR A 1 176 ? 10.311 50.226 -55.943 1.00 49.36 176 THR J O 1
ATOM 1300 N N . GLN A 1 177 ? 11.207 50.887 -57.916 1.00 52.22 177 GLN J N 1
ATOM 1301 C CA . GLN A 1 177 ? 12.629 50.680 -57.555 1.00 61.06 177 GLN J CA 1
ATOM 1302 C C . GLN A 1 177 ? 12.957 51.628 -56.382 1.00 68.62 177 GLN J C 1
ATOM 1303 O O . GLN A 1 177 ? 13.446 51.121 -55.351 1.00 59.59 177 GLN J O 1
ATOM 1309 N N . ASN A 1 178 ? 12.642 52.932 -56.505 1.00 63.12 178 ASN J N 1
ATOM 1310 C CA . ASN A 1 178 ? 12.871 53.972 -55.461 1.00 64.38 178 ASN J CA 1
ATOM 1311 C C . ASN A 1 178 ? 12.076 53.632 -54.194 1.00 60.76 178 ASN J C 1
ATOM 1312 O O . ASN A 1 178 ? 12.543 54.016 -53.102 1.00 59.67 178 ASN J O 1
ATOM 1317 N N . LYS A 1 179 ? 10.910 52.990 -54.331 1.00 55.54 179 LYS J N 1
ATOM 1318 C CA . LYS A 1 179 ? 10.125 52.518 -53.169 1.00 55.29 179 LYS J CA 1
ATOM 1319 C C . LYS A 1 179 ? 10.926 51.405 -52.473 1.00 57.37 179 LYS J C 1
ATOM 1320 O O . LYS A 1 179 ? 10.993 51.445 -51.245 1.00 53.19 179 LYS J O 1
ATOM 1326 N N . VAL A 1 180 ? 11.514 50.470 -53.218 1.00 52.12 180 VAL J N 1
ATOM 1327 C CA . VAL A 1 180 ? 12.302 49.331 -52.649 1.00 55.16 180 VAL J CA 1
ATOM 1328 C C . VAL A 1 180 ? 13.580 49.849 -51.984 1.00 56.56 180 VAL J C 1
ATOM 1329 O O . VAL A 1 180 ? 13.821 49.476 -50.818 1.00 53.71 180 VAL J O 1
ATOM 1333 N N . SER A 1 181 ? 14.375 50.655 -52.690 1.00 56.34 181 SER J N 1
ATOM 1334 C CA . SER A 1 181 ? 15.644 51.249 -52.177 1.00 60.05 181 SER J CA 1
ATOM 1335 C C . SER A 1 181 ? 15.364 52.062 -50.907 1.00 59.23 181 SER J C 1
ATOM 1336 O O . SER A 1 181 ? 16.197 52.034 -49.988 1.00 55.14 181 SER J O 1
ATOM 1339 N N . SER A 1 182 ? 14.224 52.741 -50.838 1.00 54.32 182 SER J N 1
ATOM 1340 C CA . SER A 1 182 ? 13.851 53.578 -49.674 1.00 58.28 182 SER J CA 1
ATOM 1341 C C . SER A 1 182 ? 13.568 52.652 -48.476 1.00 60.77 182 SER J C 1
ATOM 1342 O O . SER A 1 182 ? 14.113 52.891 -47.396 1.00 49.04 182 SER J O 1
ATOM 1345 N N . LEU A 1 183 ? 12.760 51.612 -48.672 1.00 50.28 183 LEU J N 1
ATOM 1346 C CA . LEU A 1 183 ? 12.394 50.662 -47.601 1.00 50.61 183 LEU J CA 1
ATOM 1347 C C . LEU A 1 183 ? 13.640 49.894 -47.135 1.00 52.60 183 LEU J C 1
ATOM 1348 O O . LEU A 1 183 ? 13.696 49.582 -45.951 1.00 51.57 183 LEU J O 1
ATOM 1353 N N . GLU A 1 184 ? 14.597 49.590 -48.010 1.00 48.26 184 GLU J N 1
ATOM 1354 C CA . GLU A 1 184 ? 15.832 48.896 -47.574 1.00 56.87 184 GLU J CA 1
ATOM 1355 C C . GLU A 1 184 ? 16.588 49.843 -46.635 1.00 59.42 184 GLU J C 1
ATOM 1356 O O . GLU A 1 184 ? 17.088 49.383 -45.593 1.00 53.65 184 GLU J O 1
ATOM 1362 N N . GLY A 1 185 ? 16.641 51.126 -46.994 1.00 56.85 185 GLY J N 1
ATOM 1363 C CA . GLY A 1 185 ? 17.335 52.164 -46.209 1.00 56.78 185 GLY J CA 1
ATOM 1364 C C . GLY A 1 185 ? 16.651 52.353 -44.871 1.00 53.56 185 GLY J C 1
ATOM 1365 O O . GLY A 1 185 ? 17.372 52.492 -43.862 1.00 50.18 185 GLY J O 1
ATOM 1366 N N . GLN A 1 186 ? 15.314 52.355 -44.862 1.00 43.92 186 GLN J N 1
ATOM 1367 C CA . GLN A 1 186 ? 14.505 52.499 -43.628 1.00 49.67 186 GLN J CA 1
ATOM 1368 C C . GLN A 1 186 ? 14.715 51.282 -42.716 1.00 48.79 186 GLN J C 1
ATOM 1369 O O . GLN A 1 186 ? 14.837 51.480 -41.494 1.00 45.60 186 GLN J O 1
ATOM 1375 N N . VAL A 1 187 ? 14.726 50.072 -43.274 1.00 45.38 187 VAL J N 1
ATOM 1376 C CA . VAL A 1 187 ? 14.947 48.850 -42.459 1.00 48.89 187 VAL J CA 1
ATOM 1377 C C . VAL A 1 187 ? 16.369 48.920 -41.887 1.00 49.75 187 VAL J C 1
ATOM 1378 O O . VAL A 1 187 ? 16.505 48.709 -40.675 1.00 43.66 187 VAL J O 1
ATOM 1382 N N . ASN A 1 188 ? 17.363 49.275 -42.698 1.00 47.24 188 ASN J N 1
ATOM 1383 C CA . ASN A 1 188 ? 18.771 49.372 -42.231 1.00 53.11 188 ASN J CA 1
ATOM 1384 C C . ASN A 1 188 ? 18.835 50.385 -41.079 1.00 50.76 188 ASN J C 1
ATOM 1385 O O . ASN A 1 188 ? 19.496 50.109 -40.053 1.00 41.03 188 ASN J O 1
ATOM 1390 N N . GLN A 1 189 ? 18.121 51.496 -41.236 1.00 46.58 189 GLN J N 1
ATOM 1391 C CA . GLN A 1 189 ? 18.090 52.622 -40.276 1.00 49.15 189 GLN J CA 1
ATOM 1392 C C . GLN A 1 189 ? 17.560 52.143 -38.923 1.00 41.40 189 GLN J C 1
ATOM 1393 O O . GLN A 1 189 ? 18.187 52.444 -37.900 1.00 40.60 189 GLN J O 1
ATOM 1399 N N . ILE A 1 190 ? 16.431 51.448 -38.915 1.00 41.52 190 ILE J N 1
ATOM 1400 C CA . ILE A 1 190 ? 15.765 51.007 -37.664 1.00 41.36 190 ILE J CA 1
ATOM 1401 C C . ILE A 1 190 ? 16.626 49.900 -37.031 1.00 39.01 190 ILE J C 1
ATOM 1402 O O . ILE A 1 190 ? 16.743 49.917 -35.821 1.00 40.27 190 ILE J O 1
ATOM 1407 N N . GLU A 1 191 ? 17.233 49.020 -37.814 1.00 40.37 191 GLU J N 1
ATOM 1408 C CA . GLU A 1 191 ? 18.151 47.971 -37.274 1.00 46.83 191 GLU J CA 1
ATOM 1409 C C . GLU A 1 191 ? 19.296 48.654 -36.505 1.00 47.08 191 GLU J C 1
ATOM 1410 O O . GLU A 1 191 ? 19.621 48.194 -35.384 1.00 43.32 191 GLU J O 1
ATOM 1416 N N . GLY A 1 192 ? 19.916 49.678 -37.093 1.00 37.65 192 GLY J N 1
ATOM 1417 C CA . GLY A 1 192 ? 21.011 50.447 -36.453 1.00 39.16 192 GLY J CA 1
ATOM 1418 C C . GLY A 1 192 ? 20.556 51.101 -35.146 1.00 38.98 192 GLY J C 1
ATOM 1419 O O . GLY A 1 192 ? 21.321 51.077 -34.140 1.00 39.55 192 GLY J O 1
ATOM 1420 N N . GLN A 1 193 ? 19.392 51.756 -35.155 1.00 34.91 193 GLN J N 1
ATOM 1421 C CA . GLN A 1 193 ? 18.763 52.351 -33.954 1.00 37.68 193 GLN J CA 1
ATOM 1422 C C . GLN A 1 193 ? 18.533 51.254 -32.918 1.00 37.88 193 GLN J C 1
ATOM 1423 O O . GLN A 1 193 ? 18.708 51.536 -31.725 1.00 33.80 193 GLN J O 1
ATOM 1429 N N . ILE A 1 194 ? 18.058 50.085 -33.335 1.00 33.37 194 ILE J N 1
ATOM 1430 C CA . ILE A 1 194 ? 17.788 48.994 -32.354 1.00 37.79 194 ILE J CA 1
ATOM 1431 C C . ILE A 1 194 ? 19.116 48.592 -31.713 1.00 36.05 194 ILE J C 1
ATOM 1432 O O . ILE A 1 194 ? 19.150 48.499 -30.502 1.00 34.30 194 ILE J O 1
ATOM 1437 N N . GLN A 1 195 ? 20.140 48.359 -32.526 1.00 33.03 195 GLN J N 1
ATOM 1438 C CA . GLN A 1 195 ? 21.505 47.962 -32.083 1.00 38.09 195 GLN J CA 1
ATOM 1439 C C . GLN A 1 195 ? 22.072 48.996 -31.101 1.00 36.62 195 GLN J C 1
ATOM 1440 O O . GLN A 1 195 ? 22.546 48.618 -29.998 1.00 31.76 195 GLN J O 1
ATOM 1446 N N . ARG A 1 196 ? 21.989 50.279 -31.447 1.00 34.68 196 ARG J N 1
ATOM 1447 C CA . ARG A 1 196 ? 22.535 51.359 -30.601 1.00 36.52 196 ARG J CA 1
ATOM 1448 C C . ARG A 1 196 ? 21.782 51.407 -29.281 1.00 36.04 196 ARG J C 1
ATOM 1449 O O . ARG A 1 196 ? 22.421 51.552 -28.215 1.00 33.32 196 ARG J O 1
ATOM 1457 N N . GLN A 1 197 ? 20.457 51.348 -29.309 1.00 32.30 197 GLN J N 1
ATOM 1458 C CA . GLN A 1 197 ? 19.715 51.376 -28.029 1.00 34.10 197 GLN J CA 1
ATOM 1459 C C . GLN A 1 197 ? 20.050 50.139 -27.180 1.00 28.33 197 GLN J C 1
ATOM 1460 O O . GLN A 1 197 ? 20.062 50.274 -25.958 1.00 27.30 197 GLN J O 1
ATOM 1466 N N . GLN A 1 198 ? 20.136 48.954 -27.763 1.00 30.41 198 GLN J N 1
ATOM 1467 C CA . GLN A 1 198 ? 20.462 47.736 -26.960 1.00 33.03 198 GLN J CA 1
ATOM 1468 C C . GLN A 1 198 ? 21.841 47.947 -26.300 1.00 30.50 198 GLN J C 1
ATOM 1469 O O . GLN A 1 198 ? 22.024 47.638 -25.097 1.00 29.94 198 GLN J O 1
ATOM 1475 N N . GLY A 1 199 ? 22.808 48.447 -27.053 1.00 31.32 199 GLY J N 1
ATOM 1476 C CA . GLY A 1 199 ? 24.146 48.736 -26.506 1.00 33.34 199 GLY J CA 1
ATOM 1477 C C . GLY A 1 199 ? 24.034 49.700 -25.342 1.00 32.56 199 GLY J C 1
ATOM 1478 O O . GLY A 1 199 ? 24.644 49.474 -24.263 1.00 31.21 199 GLY J O 1
ATOM 1479 N N . PHE A 1 200 ? 23.273 50.770 -25.502 1.00 32.64 200 PHE J N 1
ATOM 1480 C CA . PHE A 1 200 ? 23.100 51.779 -24.429 1.00 30.06 200 PHE J CA 1
ATOM 1481 C C . PHE A 1 200 ? 22.454 51.153 -23.192 1.00 30.60 200 PHE J C 1
ATOM 1482 O O . PHE A 1 200 ? 22.887 51.372 -22.058 1.00 28.39 200 PHE J O 1
ATOM 1490 N N . LEU A 1 201 ? 21.364 50.419 -23.380 1.00 31.04 201 LEU J N 1
ATOM 1491 C CA . LEU A 1 201 ? 20.685 49.747 -22.248 1.00 30.39 201 LEU J CA 1
ATOM 1492 C C . LEU A 1 201 ? 21.623 48.736 -21.543 1.00 27.57 201 LEU J C 1
ATOM 1493 O O . LEU A 1 201 ? 21.533 48.633 -20.340 1.00 27.68 201 LEU J O 1
ATOM 1498 N N . GLY A 1 202 ? 22.465 48.030 -22.274 1.00 31.06 202 GLY J N 1
ATOM 1499 C CA . GLY A 1 202 ? 23.506 47.150 -21.680 1.00 32.71 202 GLY J CA 1
ATOM 1500 C C . GLY A 1 202 ? 24.401 47.944 -20.731 1.00 31.72 202 GLY J C 1
ATOM 1501 O O . GLY A 1 202 ? 24.642 47.495 -19.605 1.00 30.10 202 GLY J O 1
ATOM 1502 N N . GLN A 1 203 ? 24.778 49.162 -21.099 1.00 30.95 203 GLN J N 1
ATOM 1503 C CA . GLN A 1 203 ? 25.654 49.989 -20.247 1.00 30.80 203 GLN J CA 1
ATOM 1504 C C . GLN A 1 203 ? 24.860 50.544 -19.083 1.00 34.92 203 GLN J C 1
ATOM 1505 O O . GLN A 1 203 ? 25.400 50.550 -17.969 1.00 31.33 203 GLN J O 1
ATOM 1511 N N . THR A 1 204 ? 23.599 50.961 -19.283 1.00 31.04 204 THR J N 1
ATOM 1512 C CA . THR A 1 204 ? 22.822 51.510 -18.167 1.00 32.26 204 THR J CA 1
ATOM 1513 C C . THR A 1 204 ? 22.436 50.374 -17.221 1.00 32.05 204 THR J C 1
ATOM 1514 O O . THR A 1 204 ? 22.369 50.629 -16.027 1.00 32.86 204 THR J O 1
ATOM 1518 N N . THR A 1 205 ? 22.224 49.162 -17.714 1.00 30.93 205 THR J N 1
ATOM 1519 C CA . THR A 1 205 ? 21.896 48.024 -16.813 1.00 32.14 205 THR J CA 1
ATOM 1520 C C . THR A 1 205 ? 23.142 47.736 -15.950 1.00 31.61 205 THR J C 1
ATOM 1521 O O . THR A 1 205 ? 22.995 47.459 -14.764 1.00 34.16 205 THR J O 1
ATOM 1525 N N . ALA A 1 206 ? 24.322 47.809 -16.544 1.00 33.13 206 ALA J N 1
ATOM 1526 C CA . ALA A 1 206 ? 25.578 47.500 -15.824 1.00 33.46 206 ALA J CA 1
ATOM 1527 C C . ALA A 1 206 ? 25.782 48.581 -14.766 1.00 33.28 206 ALA J C 1
ATOM 1528 O O . ALA A 1 206 ? 26.155 48.277 -13.632 1.00 32.40 206 ALA J O 1
ATOM 1530 N N . PHE A 1 207 ? 25.502 49.832 -15.103 1.00 33.26 207 PHE J N 1
ATOM 1531 C CA . PHE A 1 207 ? 25.671 50.963 -14.156 1.00 30.42 207 PHE J CA 1
ATOM 1532 C C . PHE A 1 207 ? 24.776 50.738 -12.951 1.00 30.13 207 PHE J C 1
ATOM 1533 O O . PHE A 1 207 ? 25.192 50.826 -11.806 1.00 33.09 207 PHE J O 1
ATOM 1541 N N . SER A 1 208 ? 23.536 50.402 -13.220 1.00 30.93 208 SER J N 1
ATOM 1542 C CA . SER A 1 208 ? 22.512 50.110 -12.202 1.00 32.65 208 SER J CA 1
ATOM 1543 C C . SER A 1 208 ? 22.862 48.857 -11.357 1.00 32.36 208 SER J C 1
ATOM 1544 O O . SER A 1 208 ? 22.575 48.876 -10.176 1.00 31.96 208 SER J O 1
ATOM 1547 N N . GLN A 1 209 ? 23.408 47.796 -11.944 1.00 30.00 209 GLN J N 1
ATOM 1548 C CA . GLN A 1 209 ? 23.878 46.613 -11.162 1.00 34.83 209 GLN J CA 1
ATOM 1549 C C . GLN A 1 209 ? 24.986 47.080 -10.183 1.00 29.00 209 GLN J C 1
ATOM 1550 O O . GLN A 1 209 ? 24.885 46.768 -9.016 1.00 30.88 209 GLN J O 1
ATOM 1556 N N . GLN A 1 210 ? 26.004 47.799 -10.641 1.00 30.44 210 GLN J N 1
ATOM 1557 C CA . GLN A 1 210 ? 27.089 48.325 -9.772 1.00 31.04 210 GLN J CA 1
ATOM 1558 C C . GLN A 1 210 ? 26.498 49.289 -8.743 1.00 34.27 210 GLN J C 1
ATOM 1559 O O . GLN A 1 210 ? 26.859 49.221 -7.537 1.00 30.78 210 GLN J O 1
ATOM 1565 N N . PHE A 1 211 ? 25.569 50.149 -9.153 1.00 32.37 211 PHE J N 1
ATOM 1566 C CA . PHE A 1 211 ? 24.919 51.084 -8.206 1.00 32.19 211 PHE J CA 1
ATOM 1567 C C . PHE A 1 211 ? 24.215 50.243 -7.136 1.00 33.60 211 PHE J C 1
ATOM 1568 O O . PHE A 1 211 ? 24.214 50.590 -5.937 1.00 31.60 211 PHE J O 1
ATOM 1576 N N . GLY A 1 212 ? 23.517 49.183 -7.555 1.00 31.72 212 GLY J N 1
ATOM 1577 C CA . GLY A 1 212 ? 22.808 48.302 -6.601 1.00 31.82 212 GLY J CA 1
ATOM 1578 C C . GLY A 1 212 ? 23.786 47.702 -5.575 1.00 30.78 212 GLY J C 1
ATOM 1579 O O . GLY A 1 212 ? 23.415 47.537 -4.399 1.00 28.51 212 GLY J O 1
ATOM 1580 N N . SER A 1 213 ? 24.985 47.311 -6.004 1.00 32.22 213 SER J N 1
ATOM 1581 C CA . SER A 1 213 ? 25.998 46.733 -5.083 1.00 32.98 213 SER J CA 1
ATOM 1582 C C . SER A 1 213 ? 26.402 47.814 -4.078 1.00 31.99 213 SER J C 1
ATOM 1583 O O . SER A 1 213 ? 26.534 47.518 -2.882 1.00 31.74 213 SER J O 1
ATOM 1586 N N . LEU A 1 214 ? 26.573 49.045 -4.548 1.00 32.13 214 LEU J N 1
ATOM 1587 C CA . LEU A 1 214 ? 26.878 50.190 -3.654 1.00 32.16 214 LEU J CA 1
ATOM 1588 C C . LEU A 1 214 ? 25.746 50.392 -2.641 1.00 30.88 214 LEU J C 1
ATOM 1589 O O . LEU A 1 214 ? 26.035 50.506 -1.421 1.00 29.83 214 LEU J O 1
ATOM 1594 N N . ILE A 1 215 ? 24.496 50.423 -3.095 1.00 32.63 215 ILE J N 1
ATOM 1595 C CA . ILE A 1 215 ? 23.311 50.646 -2.216 1.00 30.52 215 ILE J CA 1
ATOM 1596 C C . ILE A 1 215 ? 23.213 49.530 -1.177 1.00 29.16 215 ILE J C 1
ATOM 1597 O O . ILE A 1 215 ? 22.917 49.822 -0.029 1.00 29.45 215 ILE J O 1
ATOM 1602 N N . ASP A 1 216 ? 23.379 48.265 -1.586 1.00 31.09 216 ASP J N 1
ATOM 1603 C CA . ASP A 1 216 ? 23.288 47.134 -0.632 1.00 31.50 216 ASP J CA 1
ATOM 1604 C C . ASP A 1 216 ? 24.372 47.295 0.467 1.00 29.25 216 ASP J C 1
ATOM 1605 O O . ASP A 1 216 ? 24.080 47.018 1.601 1.00 31.74 216 ASP J O 1
ATOM 1610 N N . ARG A 1 217 ? 25.541 47.799 0.132 1.00 31.34 217 ARG J N 1
ATOM 1611 C CA . ARG A 1 217 ? 26.654 47.931 1.116 1.00 32.97 217 ARG J CA 1
ATOM 1612 C C . ARG A 1 217 ? 26.389 49.143 2.003 1.00 33.48 217 ARG J C 1
ATOM 1613 O O . ARG A 1 217 ? 26.602 49.042 3.204 1.00 31.56 217 ARG J O 1
ATOM 1621 N N . VAL A 1 218 ? 25.870 50.244 1.439 1.00 32.69 218 VAL J N 1
ATOM 1622 C CA . VAL A 1 218 ? 25.487 51.403 2.279 1.00 30.28 218 VAL J CA 1
ATOM 1623 C C . VAL A 1 218 ? 24.395 50.952 3.230 1.00 32.23 218 VAL J C 1
ATOM 1624 O O . VAL A 1 218 ? 24.413 51.303 4.436 1.00 32.34 218 VAL J O 1
ATOM 1628 N N . SER A 1 219 ? 23.444 50.172 2.727 1.00 31.68 219 SER J N 1
ATOM 1629 C CA . SER A 1 219 ? 22.327 49.710 3.560 1.00 30.95 219 SER J CA 1
ATOM 1630 C C . SER A 1 219 ? 22.886 48.772 4.655 1.00 37.05 219 SER J C 1
ATOM 1631 O O . SER A 1 219 ? 22.449 48.876 5.822 1.00 33.16 219 SER J O 1
ATOM 1634 N N . LYS A 1 220 ? 23.851 47.919 4.316 1.00 32.55 220 LYS J N 1
ATOM 1635 C CA . LYS A 1 220 ? 24.449 46.968 5.311 1.00 32.05 220 LYS J CA 1
ATOM 1636 C C . LYS A 1 220 ? 25.129 47.802 6.397 1.00 30.54 220 LYS J C 1
ATOM 1637 O O . LYS A 1 220 ? 24.878 47.564 7.562 1.00 34.23 220 LYS J O 1
ATOM 1643 N N . VAL A 1 221 ? 25.825 48.871 6.016 1.00 33.76 221 VAL J N 1
ATOM 1644 C CA . VAL A 1 221 ? 26.518 49.768 6.979 1.00 31.93 221 VAL J CA 1
ATOM 1645 C C . VAL A 1 221 ? 25.487 50.382 7.939 1.00 36.66 221 VAL J C 1
ATOM 1646 O O . VAL A 1 221 ? 25.729 50.385 9.162 1.00 31.99 221 VAL J O 1
ATOM 1650 N N . GLY A 1 222 ? 24.396 50.945 7.421 1.00 36.74 222 GLY J N 1
ATOM 1651 C CA . GLY A 1 222 ? 23.278 51.439 8.243 1.00 34.63 222 GLY J CA 1
ATOM 1652 C C . GLY A 1 222 ? 22.713 50.375 9.171 1.00 35.18 222 GLY J C 1
ATOM 1653 O O . GLY A 1 222 ? 22.486 50.691 10.349 1.00 37.93 222 GLY J O 1
ATOM 1654 N N . ASN A 1 223 ? 22.519 49.146 8.705 1.00 35.06 223 ASN J N 1
ATOM 1655 C CA A ASN A 1 223 ? 21.966 48.050 9.548 0.50 36.50 223 ASN J CA 1
ATOM 1656 C CA B ASN A 1 223 ? 21.964 48.071 9.567 0.50 36.32 223 ASN J CA 1
ATOM 1657 C C . ASN A 1 223 ? 22.942 47.789 10.719 1.00 39.47 223 ASN J C 1
ATOM 1658 O O . ASN A 1 223 ? 22.494 47.660 11.877 1.00 35.96 223 ASN J O 1
ATOM 1667 N N . THR A 1 224 ? 24.235 47.673 10.440 1.00 38.15 224 THR J N 1
ATOM 1668 C CA . THR A 1 224 ? 25.249 47.440 11.514 1.00 35.11 224 THR J CA 1
ATOM 1669 C C . THR A 1 224 ? 25.227 48.612 12.499 1.00 32.00 224 THR J C 1
ATOM 1670 O O . THR A 1 224 ? 25.338 48.371 13.685 1.00 36.95 224 THR J O 1
ATOM 1674 N N . ILE A 1 225 ? 25.144 49.852 12.025 1.00 38.60 225 ILE J N 1
ATOM 1675 C CA . ILE A 1 225 ? 25.088 51.021 12.936 1.00 34.56 225 ILE J CA 1
ATOM 1676 C C . ILE A 1 225 ? 23.860 50.850 13.812 1.00 41.54 225 ILE J C 1
ATOM 1677 O O . ILE A 1 225 ? 23.984 51.112 15.022 1.00 38.86 225 ILE J O 1
ATOM 1682 N N . SER A 1 226 ? 22.742 50.347 13.266 1.00 39.28 226 SER J N 1
ATOM 1683 C CA . SER A 1 226 ? 21.505 50.178 14.067 1.00 39.40 226 SER J CA 1
ATOM 1684 C C . SER A 1 226 ? 21.703 49.069 15.115 1.00 38.14 226 SER J C 1
ATOM 1685 O O . SER A 1 226 ? 21.243 49.194 16.265 1.00 35.66 226 SER J O 1
ATOM 1688 N N . LEU A 1 227 ? 22.310 47.956 14.760 1.00 37.18 227 LEU J N 1
ATOM 1689 C CA . LEU A 1 227 ? 22.572 46.881 15.745 1.00 37.38 227 LEU J CA 1
ATOM 1690 C C . LEU A 1 227 ? 23.521 47.428 16.833 1.00 37.81 227 LEU J C 1
ATOM 1691 O O . LEU A 1 227 ? 23.288 47.156 18.021 1.00 39.30 227 LEU J O 1
ATOM 1696 N N . LEU A 1 228 ? 24.514 48.237 16.445 1.00 39.27 228 LEU J N 1
ATOM 1697 C CA . LEU A 1 228 ? 25.488 48.856 17.384 1.00 34.92 228 LEU J CA 1
ATOM 1698 C C . LEU A 1 228 ? 24.724 49.727 18.386 1.00 42.36 228 LEU J C 1
ATOM 1699 O O . LEU A 1 228 ? 24.963 49.573 19.606 1.00 41.10 228 LEU J O 1
ATOM 1704 N N . GLY A 1 229 ? 23.798 50.568 17.893 1.00 42.37 229 GLY J N 1
ATOM 1705 C CA . GLY A 1 229 ? 22.906 51.407 18.703 1.00 37.37 229 GLY J CA 1
ATOM 1706 C C . GLY A 1 229 ? 22.155 50.609 19.745 1.00 36.15 229 GLY J C 1
ATOM 1707 O O . GLY A 1 229 ? 22.047 51.078 20.900 1.00 45.78 229 GLY J O 1
ATOM 1708 N N . GLY A 1 230 ? 21.646 49.441 19.368 1.00 38.52 230 GLY J N 1
ATOM 1709 C CA . GLY A 1 230 ? 20.848 48.569 20.243 1.00 37.09 230 GLY J CA 1
ATOM 1710 C C . GLY A 1 230 ? 21.700 47.981 21.360 1.00 43.43 230 GLY J C 1
ATOM 1711 O O . GLY A 1 230 ? 21.247 47.906 22.529 1.00 38.52 230 GLY J O 1
ATOM 1712 N N . ASP A 1 231 ? 22.916 47.540 21.031 1.00 42.81 231 ASP J N 1
ATOM 1713 C CA . ASP A 1 231 ? 23.872 47.049 22.055 1.00 39.51 231 ASP J CA 1
ATOM 1714 C C . ASP A 1 231 ? 24.144 48.178 23.058 1.00 34.41 231 ASP J C 1
ATOM 1715 O O . ASP A 1 231 ? 24.016 47.938 24.263 1.00 40.50 231 ASP J O 1
ATOM 1720 N N . ILE A 1 232 ? 24.485 49.370 22.595 1.00 34.65 232 ILE J N 1
ATOM 1721 C CA . ILE A 1 232 ? 24.912 50.503 23.444 1.00 39.72 232 ILE J CA 1
ATOM 1722 C C . ILE A 1 232 ? 23.767 50.923 24.368 1.00 50.21 232 ILE J C 1
ATOM 1723 O O . ILE A 1 232 ? 24.061 51.224 25.545 1.00 48.08 232 ILE J O 1
ATOM 1728 N N . ALA A 1 233 ? 22.526 50.907 23.878 1.00 46.67 233 ALA J N 1
ATOM 1729 C CA . ALA A 1 233 ? 21.345 51.304 24.683 1.00 50.26 233 ALA J CA 1
ATOM 1730 C C . ALA A 1 233 ? 21.059 50.225 25.736 1.00 48.16 233 ALA J C 1
ATOM 1731 O O . ALA A 1 233 ? 20.487 50.563 26.749 1.00 53.10 233 ALA J O 1
ATOM 1733 N N . ASN A 1 234 ? 21.469 48.975 25.521 1.00 46.91 234 ASN J N 1
ATOM 1734 C CA . ASN A 1 234 ? 21.283 47.883 26.515 1.00 54.68 234 ASN J CA 1
ATOM 1735 C C . ASN A 1 234 ? 22.261 48.021 27.695 1.00 62.19 234 ASN J C 1
ATOM 1736 O O . ASN A 1 234 ? 22.161 47.217 28.625 1.00 61.94 234 ASN J O 1
ATOM 1741 N N . VAL A 1 235 ? 23.155 49.004 27.659 1.00 59.42 235 VAL J N 1
ATOM 1742 C CA . VAL A 1 235 ? 24.022 49.390 28.808 1.00 68.59 235 VAL J CA 1
ATOM 1743 C C . VAL A 1 235 ? 23.268 50.468 29.612 1.00 70.75 235 VAL J C 1
ATOM 1744 O O . VAL A 1 235 ? 23.345 50.449 30.854 1.00 84.31 235 VAL J O 1
ATOM 1748 N N . ALA A 1 236 ? 22.565 51.367 28.906 1.00 89.41 236 ALA J N 1
ATOM 1749 C CA . ALA A 1 236 ? 21.774 52.513 29.436 1.00 97.90 236 ALA J CA 1
ATOM 1750 C C . ALA A 1 236 ? 20.544 52.032 30.226 1.00 100.01 236 ALA J C 1
ATOM 1751 O O . ALA A 1 236 ? 20.045 52.799 31.071 1.00 100.52 236 ALA J O 1
ATOM 1753 N N . ARG A 1 237 ? 20.047 50.831 29.917 1.00 102.31 237 ARG J N 1
ATOM 1754 C CA . ARG A 1 237 ? 18.851 50.208 30.539 1.00 96.82 237 ARG J CA 1
ATOM 1755 C C . ARG A 1 237 ? 19.138 49.888 32.013 1.00 109.09 237 ARG J C 1
ATOM 1756 O O . ARG A 1 237 ? 18.163 49.847 32.794 1.00 118.50 237 ARG J O 1
ATOM 1764 N N . ASP A 1 238 ? 20.415 49.672 32.371 1.00 110.19 238 ASP J N 1
ATOM 1765 C CA . ASP A 1 238 ? 20.898 49.426 33.762 1.00 109.32 238 ASP J CA 1
ATOM 1766 C C . ASP A 1 238 ? 20.704 50.704 34.592 1.00 106.69 238 ASP J C 1
ATOM 1767 O O . ASP A 1 238 ? 20.000 50.633 35.624 1.00 100.92 238 ASP J O 1
ATOM 1772 N N . ASP A 1 243 ? 24.278 45.753 36.684 1.00 93.20 243 ASP J N 1
ATOM 1773 C CA . ASP A 1 243 ? 25.255 44.648 36.884 1.00 93.87 243 ASP J CA 1
ATOM 1774 C C . ASP A 1 243 ? 26.472 44.891 35.980 1.00 99.03 243 ASP J C 1
ATOM 1775 O O . ASP A 1 243 ? 26.323 45.089 34.771 1.00 80.26 243 ASP J O 1
ATOM 1780 N N . PRO A 1 244 ? 27.707 44.962 36.544 1.00 108.35 244 PRO J N 1
ATOM 1781 C CA . PRO A 1 244 ? 28.939 45.123 35.755 1.00 107.87 244 PRO J CA 1
ATOM 1782 C C . PRO A 1 244 ? 29.231 44.076 34.664 1.00 100.83 244 PRO J C 1
ATOM 1783 O O . PRO A 1 244 ? 30.004 44.374 33.759 1.00 100.77 244 PRO J O 1
ATOM 1787 N N . GLU A 1 245 ? 28.657 42.876 34.779 1.00 87.56 245 GLU J N 1
ATOM 1788 C CA . GLU A 1 245 ? 28.837 41.777 33.790 1.00 84.98 245 GLU J CA 1
ATOM 1789 C C . GLU A 1 245 ? 27.906 42.010 32.585 1.00 74.72 245 GLU J C 1
ATOM 1790 O O . GLU A 1 245 ? 28.217 41.478 31.486 1.00 69.05 245 GLU J O 1
ATOM 1796 N N . LEU A 1 246 ? 26.784 42.725 32.773 1.00 71.90 246 LEU J N 1
ATOM 1797 C CA . LEU A 1 246 ? 25.835 43.030 31.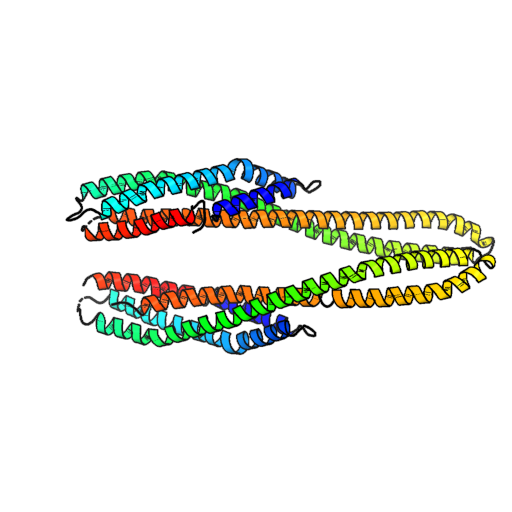665 1.00 63.70 246 LEU J CA 1
ATOM 1798 C C . LEU A 1 246 ? 26.454 44.115 30.802 1.00 53.72 246 LEU J C 1
ATOM 1799 O O . LEU A 1 246 ? 26.458 43.967 29.583 1.00 49.61 246 LEU J O 1
ATOM 1804 N N . ALA A 1 247 ? 26.996 45.140 31.433 1.00 45.90 247 ALA J N 1
ATOM 1805 C CA . ALA A 1 247 ? 27.694 46.203 30.715 1.00 48.19 247 ALA J CA 1
ATOM 1806 C C . ALA A 1 247 ? 28.782 45.526 29.865 1.00 47.19 247 ALA J C 1
ATOM 1807 O O . ALA A 1 247 ? 28.890 45.877 28.700 1.00 42.06 247 ALA J O 1
ATOM 1809 N N . ARG A 1 248 ? 29.476 44.512 30.397 1.00 43.45 248 ARG J N 1
ATOM 1810 C CA . ARG A 1 248 ? 30.591 43.826 29.699 1.00 43.21 248 ARG J CA 1
ATOM 1811 C C . ARG A 1 248 ? 30.017 43.063 28.496 1.00 42.32 248 ARG J C 1
ATOM 1812 O O . ARG A 1 248 ? 30.642 43.072 27.426 1.00 38.83 248 ARG J O 1
ATOM 1820 N N . LEU A 1 249 ? 28.862 42.420 28.657 1.00 40.33 249 LEU J N 1
ATOM 1821 C CA . LEU A 1 249 ? 28.200 41.660 27.566 1.00 39.29 249 LEU J CA 1
ATOM 1822 C C . LEU A 1 249 ? 27.871 42.593 26.400 1.00 38.75 249 LEU J C 1
ATOM 1823 O O . LEU A 1 249 ? 28.262 42.253 25.267 1.00 37.91 249 LEU J O 1
ATOM 1828 N N . PHE A 1 250 ? 27.228 43.733 26.669 1.00 36.47 250 PHE J N 1
ATOM 1829 C CA . PHE A 1 250 ? 26.775 44.682 25.627 1.00 36.33 250 PHE J CA 1
ATOM 1830 C C . PHE A 1 250 ? 27.973 45.432 25.051 1.00 38.97 250 PHE J C 1
ATOM 1831 O O . PHE A 1 250 ? 27.947 45.733 23.849 1.00 37.75 250 PHE J O 1
ATOM 1839 N N . PHE A 1 251 ? 29.016 45.699 25.841 1.00 36.22 251 PHE J N 1
ATOM 1840 C CA . PHE A 1 251 ? 30.211 46.336 25.261 1.00 36.84 251 PHE J CA 1
ATOM 1841 C C . PHE A 1 251 ? 30.832 45.342 24.277 1.00 30.07 251 PHE J C 1
ATOM 1842 O O . PHE A 1 251 ? 31.267 45.803 23.240 1.00 34.36 251 PHE J O 1
ATOM 1850 N N . THR A 1 252 ? 30.911 44.064 24.632 1.00 32.58 252 THR J N 1
ATOM 1851 C CA . THR A 1 252 ? 31.547 43.019 23.800 1.00 33.90 252 THR J CA 1
ATOM 1852 C C . THR A 1 252 ? 30.741 42.890 22.487 1.00 40.26 252 THR J C 1
ATOM 1853 O O . THR A 1 252 ? 31.374 42.853 21.395 1.00 34.09 252 THR J O 1
ATOM 1857 N N . ALA A 1 253 ? 29.395 42.850 22.573 1.00 32.87 253 ALA J N 1
ATOM 1858 C CA . ALA A 1 253 ? 28.493 42.799 21.401 1.00 32.47 253 ALA J CA 1
ATOM 1859 C C . ALA A 1 253 ? 28.715 44.047 20.565 1.00 31.40 253 ALA J C 1
ATOM 1860 O O . ALA A 1 253 ? 28.891 43.899 19.319 1.00 36.94 253 ALA J O 1
ATOM 1862 N N . ALA A 1 254 ? 28.728 45.241 21.176 1.00 34.75 254 ALA J N 1
ATOM 1863 C CA . ALA A 1 254 ? 28.948 46.505 20.440 1.00 31.36 254 ALA J CA 1
ATOM 1864 C C . ALA A 1 254 ? 30.294 46.447 19.699 1.00 36.85 254 ALA J C 1
ATOM 1865 O O . ALA A 1 254 ? 30.413 46.955 18.548 1.00 32.42 254 ALA J O 1
ATOM 1867 N N . LEU A 1 255 ? 31.327 45.883 20.336 1.00 35.30 255 LEU J N 1
ATOM 1868 C CA . LEU A 1 255 ? 32.665 45.883 19.703 1.00 33.16 255 LEU J CA 1
ATOM 1869 C C . LEU A 1 255 ? 32.623 44.998 18.444 1.00 26.38 255 LEU J C 1
ATOM 1870 O O . LEU A 1 255 ? 33.265 45.384 17.465 1.00 32.02 255 LEU J O 1
ATOM 1875 N N . THR A 1 256 ? 31.905 43.880 18.432 1.00 31.23 256 THR J N 1
ATOM 1876 C CA . THR A 1 256 ? 31.747 43.046 17.205 1.00 35.19 256 THR J CA 1
ATOM 1877 C C . THR A 1 256 ? 31.126 43.891 16.085 1.00 33.95 256 THR J C 1
ATOM 1878 O O . THR A 1 256 ? 31.559 43.746 14.909 1.00 30.42 256 THR J O 1
ATOM 1882 N N . GLU A 1 257 ? 30.179 44.776 16.406 1.00 34.01 257 GLU J N 1
ATOM 1883 C CA . GLU A 1 257 ? 29.465 45.571 15.365 1.00 33.74 257 GLU J CA 1
ATOM 1884 C C . GLU A 1 257 ? 30.432 46.627 14.855 1.00 33.46 257 GLU J C 1
ATOM 1885 O O . GLU A 1 257 ? 30.489 46.834 13.628 1.00 30.29 257 GLU J O 1
ATOM 1891 N N . VAL A 1 258 ? 31.183 47.278 15.757 1.00 33.65 258 VAL J N 1
ATOM 1892 C CA . VAL A 1 258 ? 32.195 48.290 15.354 1.00 34.07 258 VAL J CA 1
ATOM 1893 C C . VAL A 1 258 ? 33.172 47.646 14.378 1.00 35.36 258 VAL J C 1
ATOM 1894 O O . VAL A 1 258 ? 33.492 48.274 13.383 1.00 34.12 258 VAL J O 1
ATOM 1898 N N . ARG A 1 259 ? 33.651 46.442 14.676 1.00 33.00 259 ARG J N 1
ATOM 1899 C CA . ARG A 1 259 ? 34.625 45.745 13.787 1.00 32.97 259 ARG J CA 1
ATOM 1900 C C . ARG A 1 259 ? 33.931 45.346 12.481 1.00 33.14 259 ARG J C 1
ATOM 1901 O O . ARG A 1 259 ? 34.583 45.326 11.435 1.00 33.37 259 ARG J O 1
ATOM 1909 N N . THR A 1 260 ? 32.656 44.981 12.529 1.00 35.36 260 THR J N 1
ATOM 1910 C CA . THR A 1 260 ? 31.884 44.727 11.289 1.00 29.50 260 THR J CA 1
ATOM 1911 C C . THR A 1 260 ? 31.931 45.983 10.423 1.00 27.81 260 THR J C 1
ATOM 1912 O O . THR A 1 260 ? 32.182 45.867 9.234 1.00 34.91 260 THR J O 1
ATOM 1916 N N . LEU A 1 261 ? 31.680 47.171 10.957 1.00 32.32 261 LEU J N 1
ATOM 1917 C CA . LEU A 1 261 ? 31.708 48.400 10.117 1.00 33.45 261 LEU J CA 1
ATOM 1918 C C . LEU A 1 261 ? 33.056 48.551 9.411 1.00 39.12 261 LEU J C 1
ATOM 1919 O O . LEU A 1 261 ? 33.110 49.000 8.232 1.00 34.56 261 LEU J O 1
ATOM 1924 N N . GLN A 1 262 ? 34.135 48.299 10.152 1.00 33.46 262 GLN J N 1
ATOM 1925 C CA . GLN A 1 262 ? 35.513 48.517 9.627 1.00 38.55 262 GLN J CA 1
ATOM 1926 C C . GLN A 1 262 ? 35.722 47.570 8.464 1.00 34.54 262 GLN J C 1
ATOM 1927 O O . GLN A 1 262 ? 36.384 47.956 7.513 1.00 43.00 262 GLN J O 1
ATOM 1933 N N . VAL A 1 263 ? 35.163 46.373 8.543 1.00 36.51 263 VAL J N 1
ATOM 1934 C CA . VAL A 1 263 ? 35.320 45.413 7.428 1.00 38.88 263 VAL J CA 1
ATOM 1935 C C . VAL A 1 263 ? 34.462 45.906 6.264 1.00 40.32 263 VAL J C 1
ATOM 1936 O O . VAL A 1 263 ? 34.971 45.991 5.174 1.00 39.40 263 VAL J O 1
ATOM 1940 N N . ASP A 1 264 ? 33.193 46.222 6.519 1.00 39.92 264 ASP J N 1
ATOM 1941 C CA . ASP A 1 264 ? 32.207 46.553 5.462 1.00 42.55 264 ASP J CA 1
ATOM 1942 C C . ASP A 1 264 ? 32.546 47.869 4.753 1.00 41.11 264 ASP J C 1
ATOM 1943 O O . ASP A 1 264 ? 32.340 47.944 3.525 1.00 41.32 264 ASP J O 1
ATOM 1948 N N . ALA A 1 265 ? 33.071 48.859 5.460 1.00 37.93 265 ALA J N 1
ATOM 1949 C CA . ALA A 1 265 ? 33.359 50.187 4.871 1.00 36.37 265 ALA J CA 1
ATOM 1950 C C . ALA A 1 265 ? 34.818 50.281 4.440 1.00 37.68 265 ALA J C 1
ATOM 1951 O O . ALA A 1 265 ? 35.242 51.372 4.046 1.00 40.48 265 ALA J O 1
ATOM 1953 N N . SER A 1 266 ? 35.558 49.179 4.543 1.00 42.20 266 SER J N 1
ATOM 1954 C CA . SER A 1 266 ? 37.016 49.104 4.285 1.00 47.54 266 SER J CA 1
ATOM 1955 C C . SER A 1 266 ? 37.378 49.599 2.875 1.00 49.36 266 SER J C 1
ATOM 1956 O O . SER A 1 266 ? 36.679 49.236 1.905 1.00 42.14 266 SER J O 1
ATOM 1959 N N . HIS A 1 267 ? 38.471 50.358 2.754 1.00 54.45 267 HIS J N 1
ATOM 1960 C CA . HIS A 1 267 ? 39.019 50.825 1.448 1.00 55.80 267 HIS J CA 1
ATOM 1961 C C . HIS A 1 267 ? 39.545 49.619 0.653 1.00 57.39 267 HIS J C 1
ATOM 1962 O O . HIS A 1 267 ? 39.180 49.511 -0.548 1.00 57.14 267 HIS J O 1
ATOM 1969 N N . HIS A 1 268 ? 40.356 48.763 1.301 1.00 56.43 268 HIS J N 1
ATOM 1970 C CA . HIS A 1 268 ? 40.994 47.540 0.733 1.00 63.90 268 HIS J CA 1
ATOM 1971 C C . HIS A 1 268 ? 40.386 46.288 1.364 1.00 75.23 268 HIS J C 1
ATOM 1972 O O . HIS A 1 268 ? 40.194 46.300 2.593 1.00 75.03 268 HIS J O 1
ATOM 1979 N N . HIS A 1 269 ? 40.135 45.242 0.564 1.00 82.29 269 HIS J N 1
ATOM 1980 C CA . HIS A 1 269 ? 39.608 43.928 1.029 1.00 89.88 269 HIS J CA 1
ATOM 1981 C C . HIS A 1 269 ? 40.724 43.195 1.792 1.00 90.52 269 HIS J C 1
ATOM 1982 O O . HIS A 1 269 ? 41.910 43.536 1.578 1.00 86.42 269 HIS J O 1
ATOM 1989 N N . HIS A 1 270 ? 40.326 42.277 2.686 1.00 104.14 270 HIS J N 1
ATOM 1990 C CA . HIS A 1 270 ? 41.157 41.456 3.618 1.00 99.55 270 HIS J CA 1
ATOM 1991 C C . HIS A 1 270 ? 40.806 41.842 5.059 1.00 93.82 270 HIS J C 1
ATOM 1992 O O . HIS A 1 270 ? 41.373 41.280 5.991 1.00 89.22 270 HIS J O 1
ATOM 1999 N N . GLY B 1 4 ? 6.612 30.312 -0.442 1.00 69.47 4 GLY D N 1
ATOM 2000 C CA . GLY B 1 4 ? 7.972 30.277 0.149 1.00 61.92 4 GLY D CA 1
ATOM 2001 C C . GLY B 1 4 ? 9.008 30.056 -0.938 1.00 65.39 4 GLY D C 1
ATOM 2002 O O . GLY B 1 4 ? 8.692 29.349 -1.933 1.00 60.74 4 GLY D O 1
ATOM 2003 N N . ILE B 1 5 ? 10.195 30.629 -0.751 1.00 57.81 5 ILE D N 1
ATOM 2004 C CA . ILE B 1 5 ? 11.352 30.549 -1.690 1.00 66.10 5 ILE D CA 1
ATOM 2005 C C . ILE B 1 5 ? 11.673 29.069 -1.971 1.00 61.06 5 ILE D C 1
ATOM 2006 O O . ILE B 1 5 ? 11.863 28.712 -3.146 1.00 60.28 5 ILE D O 1
ATOM 2011 N N . LEU B 1 6 ? 11.720 28.223 -0.942 1.00 55.44 6 LEU D N 1
ATOM 2012 C CA . LEU B 1 6 ? 12.089 26.794 -1.120 1.00 57.27 6 LEU D CA 1
ATOM 2013 C C . LEU B 1 6 ? 11.130 26.118 -2.110 1.00 53.77 6 LEU D C 1
ATOM 2014 O O . LEU B 1 6 ? 11.610 25.534 -3.085 1.00 50.87 6 LEU D O 1
ATOM 2019 N N . SER B 1 7 ? 9.822 26.258 -1.915 1.00 49.71 7 SER D N 1
ATOM 2020 C CA . SER B 1 7 ? 8.778 25.685 -2.794 1.00 49.13 7 SER D CA 1
ATOM 2021 C C . SER B 1 7 ? 8.905 26.247 -4.217 1.00 48.87 7 SER D C 1
ATOM 2022 O O . SER B 1 7 ? 8.780 25.481 -5.175 1.00 48.30 7 SER D O 1
ATOM 2025 N N . GLN B 1 8 ? 9.185 27.539 -4.375 1.00 43.05 8 GLN D N 1
ATOM 2026 C CA . GLN B 1 8 ? 9.313 28.153 -5.718 1.00 47.71 8 GLN D CA 1
ATOM 2027 C C . GLN B 1 8 ? 10.567 27.631 -6.420 1.00 44.74 8 GLN D C 1
ATOM 2028 O O . GLN B 1 8 ? 10.477 27.391 -7.628 1.00 41.39 8 GLN D O 1
ATOM 2034 N N . SER B 1 9 ? 11.676 27.522 -5.685 1.00 42.72 9 SER D N 1
ATOM 2035 C CA . SER B 1 9 ? 12.970 27.039 -6.222 1.00 43.57 9 SER D CA 1
ATOM 2036 C C . SER B 1 9 ? 12.718 25.636 -6.804 1.00 44.57 9 SER D C 1
ATOM 2037 O O . SER B 1 9 ? 13.081 25.386 -7.955 1.00 38.76 9 SER D O 1
ATOM 2040 N N . ILE B 1 10 ? 12.067 24.765 -6.044 1.00 42.82 10 ILE D N 1
ATOM 2041 C CA . ILE B 1 10 ? 11.731 23.381 -6.490 1.00 45.17 10 ILE D CA 1
ATOM 2042 C C . ILE B 1 10 ? 10.946 23.448 -7.801 1.00 51.49 10 ILE D C 1
ATOM 2043 O O . ILE B 1 10 ? 11.391 22.817 -8.771 1.00 43.48 10 ILE D O 1
ATOM 2048 N N . ALA B 1 11 ? 9.846 24.205 -7.835 1.00 49.98 11 ALA D N 1
ATOM 2049 C CA . ALA B 1 11 ? 8.967 24.351 -9.011 1.00 48.90 11 ALA D CA 1
ATOM 2050 C C . ALA B 1 11 ? 9.760 24.851 -10.216 1.00 50.40 11 ALA D C 1
ATOM 2051 O O . ALA B 1 11 ? 9.534 24.343 -11.318 1.00 46.67 11 ALA D O 1
ATOM 2053 N N . ASN B 1 12 ? 10.594 25.874 -10.038 1.00 43.64 12 ASN D N 1
ATOM 2054 C CA . ASN B 1 12 ? 11.363 26.448 -11.169 1.00 42.73 12 ASN D CA 1
ATOM 2055 C C . ASN B 1 12 ? 12.379 25.394 -11.624 1.00 43.89 12 ASN D C 1
ATOM 2056 O O . ASN B 1 12 ? 12.571 25.281 -12.842 1.00 39.84 12 ASN D O 1
ATOM 2061 N N . MET B 1 13 ? 12.917 24.600 -10.694 1.00 40.53 13 MET D N 1
ATOM 2062 C CA . MET B 1 13 ? 13.905 23.541 -11.026 1.00 43.55 13 MET D CA 1
ATOM 2063 C C . MET B 1 13 ? 13.221 22.478 -11.887 1.00 44.15 13 MET D C 1
ATOM 2064 O O . MET B 1 13 ? 13.840 22.076 -12.876 1.00 42.15 13 MET D O 1
ATOM 2069 N N . GLN B 1 14 ? 11.975 22.118 -11.589 1.00 41.00 14 GLN D N 1
ATOM 2070 C CA . GLN B 1 14 ? 11.219 21.105 -12.368 1.00 45.12 14 GLN D CA 1
ATOM 2071 C C . GLN B 1 14 ? 11.000 21.589 -13.813 1.00 46.71 14 GLN D C 1
ATOM 2072 O O . GLN B 1 14 ? 11.283 20.807 -14.756 1.00 41.60 14 GLN D O 1
ATOM 2078 N N . GLN B 1 15 ? 10.593 22.841 -14.020 1.00 45.52 15 GLN D N 1
ATOM 2079 C CA . GLN B 1 15 ? 10.354 23.390 -15.385 1.00 45.83 15 GLN D CA 1
ATOM 2080 C C . GLN B 1 15 ? 11.670 23.403 -16.158 1.00 48.77 15 GLN D C 1
ATOM 2081 O O . GLN B 1 15 ? 11.685 22.971 -17.329 1.00 47.66 15 GLN D O 1
ATOM 2087 N N . ALA B 1 16 ? 12.746 23.914 -15.561 1.00 45.12 16 ALA D N 1
ATOM 2088 C CA . ALA B 1 16 ? 14.029 23.972 -16.287 1.00 49.42 16 ALA D CA 1
ATOM 2089 C C . ALA B 1 16 ? 14.428 22.533 -16.670 1.00 49.18 16 ALA D C 1
ATOM 2090 O O . ALA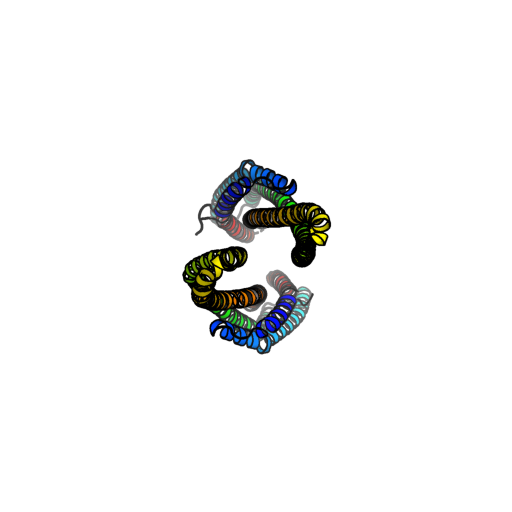 B 1 16 ? 14.804 22.319 -17.816 1.00 46.62 16 ALA D O 1
ATOM 2092 N N . GLU B 1 17 ? 14.276 21.565 -15.773 1.00 44.91 17 GLU D N 1
ATOM 2093 C CA . GLU B 1 17 ? 14.657 20.151 -16.050 1.00 45.81 17 GLU D CA 1
ATOM 2094 C C . GLU B 1 17 ? 13.889 19.596 -17.269 1.00 42.02 17 GLU D C 1
ATOM 2095 O O . GLU B 1 17 ? 14.529 18.980 -18.097 1.00 39.26 17 GLU D O 1
ATOM 2101 N N . ALA B 1 18 ? 12.594 19.856 -17.440 1.00 43.78 18 ALA D N 1
ATOM 2102 C CA . ALA B 1 18 ? 11.828 19.360 -18.610 1.00 42.02 18 ALA D CA 1
ATOM 2103 C C . ALA B 1 18 ? 12.399 19.948 -19.905 1.00 42.12 18 ALA D C 1
ATOM 2104 O O . ALA B 1 18 ? 12.577 19.217 -20.929 1.00 41.04 18 ALA D O 1
ATOM 2106 N N . THR B 1 19 ? 12.703 21.240 -19.865 1.00 37.31 19 THR D N 1
ATOM 2107 C CA . THR B 1 19 ? 13.267 22.002 -20.996 1.00 34.39 19 THR D CA 1
ATOM 2108 C C . THR B 1 19 ? 14.680 21.491 -21.265 1.00 33.49 19 THR D C 1
ATOM 2109 O O . THR B 1 19 ? 15.042 21.308 -22.431 1.00 35.97 19 THR D O 1
ATOM 2113 N N . ILE B 1 20 ? 15.457 21.296 -20.214 1.00 37.19 20 ILE D N 1
ATOM 2114 C CA . ILE B 1 20 ? 16.837 20.752 -20.336 1.00 36.64 20 ILE D CA 1
ATOM 2115 C C . ILE B 1 20 ? 16.812 19.360 -21.018 1.00 38.55 20 ILE D C 1
ATOM 2116 O O . ILE B 1 20 ? 17.681 19.129 -21.894 1.00 38.43 20 ILE D O 1
ATOM 2121 N N . GLN B 1 21 ? 15.852 18.482 -20.694 1.00 39.68 21 GLN D N 1
ATOM 2122 C CA . GLN B 1 21 ? 15.804 17.119 -21.279 1.00 39.38 21 GLN D CA 1
ATOM 2123 C C . GLN B 1 21 ? 15.376 17.176 -22.753 1.00 42.52 21 GLN D C 1
ATOM 2124 O O . GLN B 1 21 ? 15.629 16.203 -23.465 1.00 40.22 21 GLN D O 1
ATOM 2130 N N . SER B 1 22 ? 14.756 18.255 -23.223 1.00 37.81 22 SER D N 1
ATOM 2131 C CA . SER B 1 22 ? 14.234 18.332 -24.604 1.00 37.79 22 SER D CA 1
ATOM 2132 C C . SER B 1 22 ? 15.375 18.457 -25.627 1.00 37.60 22 SER D C 1
ATOM 2133 O O . SER B 1 22 ? 15.100 18.292 -26.805 1.00 38.66 22 SER D O 1
ATOM 2136 N N . PHE B 1 23 ? 16.581 18.856 -25.230 1.00 35.97 23 PHE D N 1
ATOM 2137 C CA . PHE B 1 23 ? 17.676 19.123 -26.193 1.00 40.94 23 PHE D CA 1
ATOM 2138 C C . PHE B 1 23 ? 18.398 17.833 -26.588 1.00 44.71 23 PHE D C 1
ATOM 2139 O O . PHE B 1 23 ? 18.773 17.049 -25.715 1.00 40.80 23 PHE D O 1
ATOM 2147 N N . SER B 1 24 ? 18.629 17.648 -27.886 1.00 45.93 24 SER D N 1
ATOM 2148 C CA . SER B 1 24 ? 19.394 16.494 -28.414 1.00 50.29 24 SER D CA 1
ATOM 2149 C C . SER B 1 24 ? 20.573 17.011 -29.243 1.00 50.86 24 SER D C 1
ATOM 2150 O O . SER B 1 24 ? 20.625 18.239 -29.492 1.00 42.61 24 SER D O 1
ATOM 2153 N N . GLY B 1 25 ? 21.534 16.127 -29.541 1.00 53.38 25 GLY D N 1
ATOM 2154 C CA . GLY B 1 25 ? 22.695 16.373 -30.424 1.00 52.40 25 GLY D CA 1
ATOM 2155 C C . GLY B 1 25 ? 23.737 17.288 -29.819 1.00 51.72 25 GLY D C 1
ATOM 2156 O O . GLY B 1 25 ? 24.432 17.968 -30.594 1.00 53.80 25 GLY D O 1
ATOM 2157 N N . LEU B 1 26 ? 23.863 17.291 -28.492 1.00 47.15 26 LEU D N 1
ATOM 2158 C CA . LEU B 1 26 ? 24.820 18.155 -27.765 1.00 46.29 26 LEU D CA 1
ATOM 2159 C C . LEU B 1 26 ? 26.005 17.308 -27.324 1.00 43.28 26 LEU D C 1
ATOM 2160 O O . LEU B 1 26 ? 25.923 16.102 -27.273 1.00 42.97 26 LEU D O 1
ATOM 2165 N N . PRO B 1 27 ? 27.145 17.913 -26.971 1.00 45.94 27 PRO D N 1
ATOM 2166 C CA . PRO B 1 27 ? 28.303 17.138 -26.543 1.00 43.99 27 PRO D CA 1
ATOM 2167 C C . PRO B 1 27 ? 28.115 16.453 -25.180 1.00 44.00 27 PRO D C 1
ATOM 2168 O O . PRO B 1 27 ? 27.100 16.657 -24.499 1.00 44.46 27 PRO D O 1
ATOM 2172 N N . GLN B 1 28 ? 29.125 15.683 -24.778 1.00 41.52 28 GLN D N 1
ATOM 2173 C CA . GLN B 1 28 ? 29.152 14.913 -23.510 1.00 46.52 28 GLN D CA 1
ATOM 2174 C C . GLN B 1 28 ? 28.772 15.812 -22.308 1.00 41.63 28 GLN D C 1
ATOM 2175 O O . GLN B 1 28 ? 27.867 15.426 -21.565 1.00 38.64 28 GLN D O 1
ATOM 2181 N N . ASN B 1 29 ? 29.419 16.972 -22.143 1.00 40.11 29 ASN D N 1
ATOM 2182 C CA . ASN B 1 29 ? 29.217 17.899 -20.991 1.00 41.15 29 ASN D CA 1
ATOM 2183 C C . ASN B 1 29 ? 27.728 18.251 -20.810 1.00 35.33 29 ASN D C 1
ATOM 2184 O O . ASN B 1 29 ? 27.314 18.365 -19.670 1.00 39.13 29 ASN D O 1
ATOM 2189 N N . ALA B 1 30 ? 26.960 18.384 -21.880 1.00 34.53 30 ALA D N 1
ATOM 2190 C CA . ALA B 1 30 ? 25.505 18.651 -21.842 1.00 37.96 30 ALA D CA 1
ATOM 2191 C C . ALA B 1 30 ? 24.775 17.391 -21.388 1.00 43.46 30 ALA D C 1
ATOM 2192 O O . ALA B 1 30 ? 23.752 17.475 -20.672 1.00 39.32 30 ALA D O 1
ATOM 2194 N N . VAL B 1 31 ? 25.218 16.238 -21.892 1.00 40.78 31 VAL D N 1
ATOM 2195 C CA . VAL B 1 31 ? 24.614 14.950 -21.477 1.00 37.73 31 VAL D CA 1
ATOM 2196 C C . VAL B 1 31 ? 24.870 14.803 -19.977 1.00 31.74 31 VAL D C 1
ATOM 2197 O O . VAL B 1 31 ? 23.977 14.328 -19.258 1.00 38.88 31 VAL D O 1
ATOM 2201 N N . ASN B 1 32 ? 26.056 15.190 -19.514 1.00 33.17 32 ASN D N 1
ATOM 2202 C CA . ASN B 1 32 ? 26.406 15.127 -18.091 1.00 35.48 32 ASN D CA 1
ATOM 2203 C C . ASN B 1 32 ? 25.356 15.916 -17.299 1.00 38.94 32 ASN D C 1
ATOM 2204 O O . ASN B 1 32 ? 24.845 15.383 -16.299 1.00 35.40 32 ASN D O 1
ATOM 2209 N N . ILE B 1 33 ? 24.994 17.107 -17.777 1.00 37.98 33 ILE D N 1
ATOM 2210 C CA . ILE B 1 33 ? 24.043 17.983 -17.027 1.00 36.61 33 ILE D CA 1
ATOM 2211 C C . ILE B 1 33 ? 22.648 17.371 -17.097 1.00 33.18 33 ILE D C 1
ATOM 2212 O O . ILE B 1 33 ? 21.990 17.340 -16.058 1.00 36.72 33 ILE D O 1
ATOM 2217 N N . GLN B 1 34 ? 22.242 16.892 -18.264 1.00 34.44 34 GLN D N 1
ATOM 2218 C CA . GLN B 1 34 ? 20.927 16.250 -18.438 1.00 37.64 34 GLN D CA 1
ATOM 2219 C C . GLN B 1 34 ? 20.754 15.114 -17.423 1.00 38.60 34 GLN D C 1
ATOM 2220 O O . GLN B 1 34 ? 19.668 15.033 -16.785 1.00 37.86 34 GLN D O 1
ATOM 2226 N N . GLN B 1 35 ? 21.771 14.280 -17.236 1.00 39.86 35 GLN D N 1
ATOM 2227 C CA . GLN B 1 35 ? 21.663 13.130 -16.287 1.00 41.39 35 GLN D CA 1
ATOM 2228 C C . GLN B 1 35 ? 21.607 13.670 -14.850 1.00 38.79 35 GLN D C 1
ATOM 2229 O O . GLN B 1 35 ? 20.795 13.160 -14.052 1.00 38.99 35 GLN D O 1
ATOM 2235 N N . ASN B 1 36 ? 22.516 14.580 -14.529 1.00 36.33 36 ASN D N 1
ATOM 2236 C CA . ASN B 1 36 ? 22.643 15.224 -13.205 1.00 36.90 36 ASN D CA 1
ATOM 2237 C C . ASN B 1 36 ? 21.258 15.777 -12.815 1.00 36.83 36 ASN D C 1
ATOM 2238 O O . ASN B 1 36 ? 20.708 15.334 -11.784 1.00 38.33 36 ASN D O 1
ATOM 2243 N N . VAL B 1 37 ? 20.675 16.646 -13.639 1.00 37.63 37 VAL D N 1
ATOM 2244 C CA . VAL B 1 37 ? 19.376 17.314 -13.327 1.00 39.52 37 VAL D CA 1
ATOM 2245 C C . VAL B 1 37 ? 18.256 16.287 -13.283 1.00 40.55 37 VAL D C 1
ATOM 2246 O O . VAL B 1 37 ? 17.330 16.504 -12.508 1.00 38.94 37 VAL D O 1
ATOM 2250 N N . GLY B 1 38 ? 18.292 15.223 -14.093 1.00 38.16 38 GLY D N 1
ATOM 2251 C CA . GLY B 1 38 ? 17.258 14.179 -13.988 1.00 39.54 38 GLY D CA 1
ATOM 2252 C C . GLY B 1 38 ? 17.228 13.588 -12.580 1.00 38.63 38 GLY D C 1
ATOM 2253 O O . GLY B 1 38 ? 16.136 13.420 -12.027 1.00 42.66 38 GLY D O 1
ATOM 2254 N N . GLU B 1 39 ? 18.396 13.247 -12.050 1.00 40.51 39 GLU D N 1
ATOM 2255 C CA . GLU B 1 39 ? 18.594 12.641 -10.707 1.00 43.44 39 GLU D CA 1
ATOM 2256 C C . GLU B 1 39 ? 18.212 13.650 -9.622 1.00 41.10 39 GLU D C 1
ATOM 2257 O O . GLU B 1 39 ? 17.590 13.218 -8.629 1.00 44.38 39 GLU D O 1
ATOM 2263 N N . VAL B 1 40 ? 18.584 14.928 -9.789 1.00 38.24 40 VAL D N 1
ATOM 2264 C CA . VAL B 1 40 ? 18.223 16.005 -8.818 1.00 38.38 40 VAL D CA 1
ATOM 2265 C C . VAL B 1 40 ? 16.706 16.048 -8.684 1.00 41.28 40 VAL D C 1
ATOM 2266 O O . VAL B 1 40 ? 16.213 16.013 -7.542 1.00 39.88 40 VAL D O 1
ATOM 2270 N N . VAL B 1 41 ? 15.993 16.112 -9.806 1.00 39.09 41 VAL D N 1
ATOM 2271 C CA . VAL B 1 41 ? 14.504 16.164 -9.801 1.00 42.35 41 VAL D CA 1
ATOM 2272 C C . VAL B 1 41 ? 13.882 14.850 -9.290 1.00 45.61 41 VAL D C 1
ATOM 2273 O O . VAL B 1 41 ? 12.896 14.951 -8.511 1.00 47.85 41 VAL D O 1
ATOM 2277 N N . ALA B 1 42 ? 14.407 13.686 -9.672 1.00 45.46 42 ALA D N 1
ATOM 2278 C CA . ALA B 1 42 ? 13.839 12.361 -9.311 1.00 47.76 42 ALA D CA 1
ATOM 2279 C C . ALA B 1 42 ? 14.111 12.015 -7.842 1.00 46.56 42 ALA D C 1
ATOM 2280 O O . ALA B 1 42 ? 13.181 11.586 -7.209 1.00 47.19 42 ALA D O 1
ATOM 2282 N N . ALA B 1 43 ? 15.341 12.193 -7.355 1.00 47.56 43 ALA D N 1
ATOM 2283 C CA . ALA B 1 43 ? 15.823 11.742 -6.031 1.00 47.79 43 ALA D CA 1
ATOM 2284 C C . ALA B 1 43 ? 16.006 12.905 -5.051 1.00 52.64 43 ALA D C 1
ATOM 2285 O O . ALA B 1 43 ? 15.413 12.837 -3.955 1.00 53.87 43 ALA D O 1
ATOM 2287 N N . LEU B 1 44 ? 16.715 13.977 -5.427 1.00 44.79 44 LEU D N 1
ATOM 2288 C CA . LEU B 1 44 ? 17.118 14.980 -4.409 1.00 42.83 44 LEU D CA 1
ATOM 2289 C C . LEU B 1 44 ? 15.969 15.911 -4.023 1.00 37.40 44 LEU D C 1
ATOM 2290 O O . LEU B 1 44 ? 15.852 16.197 -2.835 1.00 44.98 44 LEU D O 1
ATOM 2295 N N . LEU B 1 45 ? 15.092 16.323 -4.926 1.00 37.48 45 LEU D N 1
ATOM 2296 C CA . LEU B 1 45 ? 14.035 17.299 -4.540 1.00 40.27 45 LEU D CA 1
ATOM 2297 C C . LEU B 1 45 ? 12.987 16.655 -3.628 1.00 41.23 45 LEU D C 1
ATOM 2298 O O . LEU B 1 45 ? 12.456 17.332 -2.739 1.00 39.66 45 LEU D O 1
ATOM 2303 N N . PRO B 1 46 ? 12.606 15.373 -3.816 1.00 49.26 46 PRO D N 1
ATOM 2304 C CA . PRO B 1 46 ? 11.691 14.719 -2.874 1.00 46.59 46 PRO D CA 1
ATOM 2305 C C . PRO B 1 46 ? 12.275 14.709 -1.456 1.00 47.15 46 PRO D C 1
ATOM 2306 O O . PRO B 1 46 ? 11.551 14.867 -0.512 1.00 52.71 46 PRO D O 1
ATOM 2310 N N . GLN B 1 47 ? 13.587 14.555 -1.342 1.00 48.80 47 GLN D N 1
ATOM 2311 C CA . GLN B 1 47 ? 14.281 14.505 -0.040 1.00 47.91 47 GLN D CA 1
ATOM 2312 C C . GLN B 1 47 ? 14.270 15.912 0.565 1.00 52.53 47 GLN D C 1
ATOM 2313 O O . GLN B 1 47 ? 14.172 16.030 1.808 1.00 46.17 47 GLN D O 1
ATOM 2319 N N . VAL B 1 48 ? 14.370 16.950 -0.265 1.00 43.36 48 VAL D N 1
ATOM 2320 C CA . VAL B 1 48 ? 14.295 18.353 0.224 1.00 41.97 48 VAL D CA 1
ATOM 2321 C C . VAL B 1 48 ? 12.865 18.589 0.722 1.00 44.43 48 VAL D C 1
ATOM 2322 O O . VAL B 1 48 ? 12.707 19.285 1.754 1.00 45.18 48 VAL D O 1
ATOM 2326 N N . GLN B 1 49 ? 11.870 18.044 0.014 1.00 43.13 49 GLN D N 1
ATOM 2327 C CA . GLN B 1 49 ? 10.442 18.146 0.409 1.00 47.32 49 GLN D CA 1
ATOM 2328 C C . GLN B 1 49 ? 10.232 17.409 1.746 1.00 50.51 49 GLN D C 1
ATOM 2329 O O . GLN B 1 49 ? 9.551 17.969 2.598 1.00 51.61 49 GLN D O 1
ATOM 2335 N N . THR B 1 50 ? 10.862 16.246 1.939 1.00 52.18 50 THR D N 1
ATOM 2336 C CA . THR B 1 50 ? 10.771 15.420 3.179 1.00 55.92 50 THR D CA 1
ATOM 2337 C C . THR B 1 50 ? 11.457 16.197 4.303 1.00 56.65 50 THR D C 1
ATOM 2338 O O . THR B 1 50 ? 10.854 16.321 5.378 1.00 56.76 50 THR D O 1
ATOM 2342 N N . MET B 1 51 ? 12.655 16.730 4.039 1.00 52.40 51 MET D N 1
ATOM 2343 C CA . MET B 1 51 ? 13.423 17.536 5.010 1.00 49.93 51 MET D CA 1
ATOM 2344 C C . MET B 1 51 ? 12.554 18.674 5.537 1.00 53.74 51 MET D C 1
ATOM 2345 O O . MET B 1 51 ? 12.503 18.844 6.764 1.00 53.38 51 MET D O 1
ATOM 2350 N N . GLN B 1 52 ? 11.949 19.434 4.627 1.00 50.66 52 GLN D N 1
ATOM 2351 C CA . GLN B 1 52 ? 11.060 20.591 4.912 1.00 52.60 52 GLN D CA 1
ATOM 2352 C C . GLN B 1 52 ? 9.889 20.144 5.800 1.00 51.91 52 GLN D C 1
ATOM 2353 O O . GLN B 1 52 ? 9.616 20.858 6.759 1.00 47.09 52 GLN D O 1
ATOM 2359 N N . GLN B 1 53 ? 9.212 19.035 5.482 1.00 55.51 53 GLN D N 1
ATOM 2360 C CA . GLN B 1 53 ? 8.058 18.530 6.282 1.00 58.85 53 GLN D CA 1
ATOM 2361 C C . GLN B 1 53 ? 8.521 18.230 7.706 1.00 49.81 53 GLN D C 1
ATOM 2362 O O . GLN B 1 53 ? 7.850 18.684 8.637 1.00 49.47 53 GLN D O 1
ATOM 2368 N N . GLN B 1 54 ? 9.657 17.539 7.845 1.00 47.76 54 GLN D N 1
ATOM 2369 C CA . GLN B 1 54 ? 10.187 17.096 9.155 1.00 46.34 54 GLN D CA 1
ATOM 2370 C C . GLN B 1 54 ? 10.604 18.320 9.957 1.00 47.67 54 GLN D C 1
ATOM 2371 O O . GLN B 1 54 ? 10.335 18.341 11.178 1.00 51.59 54 GLN D O 1
ATOM 2377 N N . VAL B 1 55 ? 11.260 19.291 9.326 1.00 38.35 55 VAL D N 1
ATOM 2378 C CA . VAL B 1 55 ? 11.727 20.524 10.018 1.00 40.40 55 VAL D CA 1
ATOM 2379 C C . VAL B 1 55 ? 10.512 21.268 10.563 1.00 46.06 55 VAL D C 1
ATOM 2380 O O . VAL B 1 55 ? 10.536 21.628 11.769 1.00 46.27 55 VAL D O 1
ATOM 2384 N N . LEU B 1 56 ? 9.484 21.470 9.732 1.00 43.44 56 LEU D N 1
ATOM 2385 C CA . LEU B 1 56 ? 8.268 22.221 10.129 1.00 44.72 56 LEU D CA 1
ATOM 2386 C C . LEU B 1 56 ? 7.549 21.487 11.272 1.00 43.84 56 LEU D C 1
ATOM 2387 O O . LEU B 1 56 ? 7.185 22.161 12.246 1.00 45.11 56 LEU D O 1
ATOM 2392 N N . ALA B 1 57 ? 7.407 20.166 11.172 1.00 48.56 57 ALA D N 1
ATOM 2393 C CA . ALA B 1 57 ? 6.702 19.328 12.172 1.00 54.17 57 ALA D CA 1
ATOM 2394 C C . ALA B 1 57 ? 7.458 19.456 13.497 1.00 51.07 57 ALA D C 1
ATOM 2395 O O . ALA B 1 57 ? 6.858 19.874 14.515 1.00 52.60 57 ALA D O 1
ATOM 2397 N N . PHE B 1 58 ? 8.769 19.249 13.451 1.00 49.57 58 PHE D N 1
ATOM 2398 C CA . PHE B 1 58 ? 9.677 19.365 14.615 1.00 49.84 58 PHE D CA 1
ATOM 2399 C C . PHE B 1 58 ? 9.596 20.775 15.212 1.00 45.96 58 PHE D C 1
ATOM 2400 O O . PHE B 1 58 ? 9.501 20.903 16.462 1.00 46.22 58 PHE D O 1
ATOM 2408 N N . ALA B 1 59 ? 9.624 21.817 14.382 1.00 42.30 59 ALA D N 1
ATOM 2409 C CA . ALA B 1 59 ? 9.595 23.219 14.859 1.00 41.50 59 ALA D CA 1
ATOM 2410 C C . ALA B 1 59 ? 8.247 23.485 15.560 1.00 42.45 59 ALA D C 1
ATOM 2411 O O . ALA B 1 59 ? 8.261 24.155 16.612 1.00 43.25 59 ALA D O 1
ATOM 2413 N N . ALA B 1 60 ? 7.127 23.002 15.019 1.00 42.67 60 ALA D N 1
ATOM 2414 C CA . ALA B 1 60 ? 5.790 23.274 15.603 1.00 44.56 60 ALA D CA 1
ATOM 2415 C C . ALA B 1 60 ? 5.691 22.601 16.989 1.00 45.65 60 ALA D C 1
ATOM 2416 O O . ALA B 1 60 ? 5.178 23.223 17.925 1.00 45.41 60 ALA D O 1
ATOM 2418 N N . ARG B 1 61 ? 6.230 21.398 17.130 1.00 47.11 61 ARG D N 1
ATOM 2419 C CA . ARG B 1 61 ? 6.170 20.639 18.401 1.00 50.92 61 ARG D CA 1
ATOM 2420 C C . ARG B 1 61 ? 7.038 21.364 19.421 1.00 51.72 61 ARG D C 1
ATOM 2421 O O . ARG B 1 61 ? 6.523 21.683 20.505 1.00 51.03 61 ARG D O 1
ATOM 2429 N N . LEU B 1 62 ? 8.263 21.732 19.050 1.00 47.83 62 LEU D N 1
ATOM 2430 C CA . LEU B 1 62 ? 9.202 22.397 19.977 1.00 48.06 62 LEU D CA 1
ATOM 2431 C C . LEU B 1 62 ? 8.694 23.791 20.347 1.00 44.73 62 LEU D C 1
ATOM 2432 O O . LEU B 1 62 ? 8.919 24.197 21.479 1.00 47.14 62 LEU D O 1
ATOM 2437 N N . GLU B 1 63 ? 8.099 24.526 19.417 1.00 40.61 63 GLU D N 1
ATOM 2438 C CA . GLU B 1 63 ? 7.486 25.840 19.712 1.00 43.76 63 GLU D CA 1
ATOM 2439 C C . GLU B 1 63 ? 6.472 25.689 20.862 1.00 36.57 63 GLU D C 1
ATOM 2440 O O . GLU B 1 63 ? 6.537 26.474 21.805 1.00 38.07 63 GLU D O 1
ATOM 2446 N N . LEU B 1 64 ? 5.559 24.738 20.747 1.00 39.85 64 LEU D N 1
ATOM 2447 C CA . LEU B 1 64 ? 4.490 24.553 21.768 1.00 44.64 64 LEU D CA 1
ATOM 2448 C C . LEU B 1 64 ? 5.171 24.227 23.103 1.00 45.16 64 LEU D C 1
ATOM 2449 O O . LEU B 1 64 ? 4.844 24.865 24.113 1.00 40.95 64 LEU D O 1
ATOM 2454 N N . GLN B 1 65 ? 6.158 23.333 23.072 1.00 45.40 65 GLN D N 1
ATOM 2455 C CA . GLN B 1 65 ? 6.918 22.877 24.265 1.00 47.42 65 GLN D CA 1
ATOM 2456 C C . GLN B 1 65 ? 7.648 24.032 24.919 1.00 49.01 65 GLN D C 1
ATOM 2457 O O . GLN B 1 65 ? 7.625 24.083 26.159 1.00 54.55 65 GLN D O 1
ATOM 2463 N N . LEU B 1 66 ? 8.310 24.880 24.138 1.00 41.47 66 LEU D N 1
ATOM 2464 C CA . LEU B 1 66 ? 9.017 26.058 24.679 1.00 44.06 66 LEU D CA 1
ATOM 2465 C C . LEU B 1 66 ? 7.991 26.994 25.341 1.00 46.86 66 LEU D C 1
ATOM 2466 O O . LEU B 1 66 ? 8.294 27.483 26.428 1.00 45.65 66 LEU D O 1
ATOM 2471 N N . THR B 1 67 ? 6.811 27.217 24.740 1.00 43.79 67 THR D N 1
ATOM 2472 C CA . THR B 1 67 ? 5.768 28.107 25.344 1.00 39.96 67 THR D CA 1
ATOM 2473 C C . THR B 1 67 ? 5.293 27.478 26.674 1.00 34.38 67 THR D C 1
ATOM 2474 O O . THR B 1 67 ? 5.114 28.204 27.614 1.00 42.46 67 THR D O 1
ATOM 2478 N N . GLN B 1 68 ? 5.117 26.166 26.713 1.00 42.33 68 GLN D N 1
ATOM 2479 C CA . GLN B 1 68 ? 4.649 25.417 27.902 1.00 44.20 68 GLN D CA 1
ATOM 2480 C C . GLN B 1 68 ? 5.687 25.574 29.010 1.00 50.70 68 GLN D C 1
ATOM 2481 O O . GLN B 1 68 ? 5.258 25.796 30.134 1.00 48.79 68 GLN D O 1
ATOM 2487 N N . GLN B 1 69 ? 6.989 25.551 28.676 1.00 45.40 69 GLN D N 1
ATOM 2488 C CA . GLN B 1 69 ? 8.103 25.799 29.625 1.00 50.99 69 GLN D CA 1
ATOM 2489 C C . GLN B 1 69 ? 8.085 27.249 30.110 1.00 42.26 69 GLN D C 1
ATOM 2490 O O . GLN B 1 69 ? 8.282 27.469 31.330 1.00 45.09 69 GLN D O 1
ATOM 2496 N N . LEU B 1 70 ? 7.888 28.210 29.210 1.00 40.18 70 LEU D N 1
ATOM 2497 C CA . LEU B 1 70 ? 7.856 29.644 29.579 1.00 45.96 70 LEU D CA 1
ATOM 2498 C C . LEU B 1 70 ? 6.612 29.894 30.466 1.00 50.59 70 LEU D C 1
ATOM 2499 O O . LEU B 1 70 ? 6.565 30.943 31.123 1.00 50.95 70 LEU D O 1
ATOM 2504 N N . ALA B 1 71 ? 5.659 28.962 30.514 1.00 40.82 71 ALA D N 1
ATOM 2505 C CA . ALA B 1 71 ? 4.399 29.127 31.295 1.00 44.83 71 ALA D CA 1
ATOM 2506 C C . ALA B 1 71 ? 4.497 28.478 32.674 1.00 51.76 71 ALA D C 1
ATOM 2507 O O . ALA B 1 71 ? 3.786 28.942 33.567 1.00 55.05 71 ALA D O 1
ATOM 2509 N N . ASN B 1 72 ? 5.253 27.386 32.829 1.00 65.77 72 ASN D N 1
ATOM 2510 C CA . ASN B 1 72 ? 5.260 26.630 34.114 1.00 72.23 72 ASN D CA 1
ATOM 2511 C C . ASN B 1 72 ? 5.872 27.552 35.185 1.00 69.66 72 ASN D C 1
ATOM 2512 O O . ASN B 1 72 ? 6.653 28.440 34.812 1.00 65.98 72 ASN D O 1
ATOM 2517 N N . THR B 1 73 ? 5.356 27.468 36.420 1.00 77.13 73 THR D N 1
ATOM 2518 C CA . THR B 1 73 ? 5.804 28.221 37.631 1.00 82.34 73 THR D CA 1
ATOM 2519 C C . THR B 1 73 ? 6.149 27.196 38.721 1.00 70.53 73 THR D C 1
ATOM 2520 O O . THR B 1 73 ? 6.874 27.599 39.627 1.00 69.53 73 THR D O 1
ATOM 2524 N N . ASN B 1 77 ? 14.016 24.319 39.192 1.00 75.53 77 ASN D N 1
ATOM 2525 C CA . ASN B 1 77 ? 14.360 22.870 39.139 1.00 86.62 77 ASN D CA 1
ATOM 2526 C C . ASN B 1 77 ? 15.585 22.654 38.237 1.00 101.64 77 ASN D C 1
ATOM 2527 O O . ASN B 1 77 ? 15.433 22.321 37.063 1.00 107.40 77 ASN D O 1
ATOM 2532 N N . PRO B 1 78 ? 16.836 22.852 38.731 1.00 114.29 78 PRO D N 1
ATOM 2533 C CA . PRO B 1 78 ? 18.051 22.639 37.927 1.00 120.42 78 PRO D CA 1
ATOM 2534 C C . PRO B 1 78 ? 18.280 21.278 37.236 1.00 124.65 78 PRO D C 1
ATOM 2535 O O . PRO B 1 78 ? 19.198 21.220 36.430 1.00 124.72 78 PRO D O 1
ATOM 2539 N N . GLU B 1 79 ? 17.504 20.230 37.561 1.00 129.42 79 GLU D N 1
ATOM 2540 C CA . GLU B 1 79 ? 17.609 18.883 36.919 1.00 129.35 79 GLU D CA 1
ATOM 2541 C C . GLU B 1 79 ? 16.313 18.590 36.144 1.00 126.51 79 GLU D C 1
ATOM 2542 O O . GLU B 1 79 ? 15.944 17.402 35.992 1.00 124.61 79 GLU D O 1
ATOM 2548 N N . ALA B 1 80 ? 15.650 19.659 35.685 1.00 126.37 80 ALA D N 1
ATOM 2549 C CA . ALA B 1 80 ? 14.471 19.657 34.784 1.00 117.77 80 ALA D CA 1
ATOM 2550 C C . ALA B 1 80 ? 14.891 20.272 33.439 1.00 105.54 80 ALA D C 1
ATOM 2551 O O . ALA B 1 80 ? 14.505 19.716 32.389 1.00 90.33 80 ALA D O 1
ATOM 2553 N N . LEU B 1 81 ? 15.677 21.360 33.488 1.00 93.08 81 LEU D N 1
ATOM 2554 C CA . LEU B 1 81 ? 16.231 22.083 32.313 1.00 94.93 81 LEU D CA 1
ATOM 2555 C C . LEU B 1 81 ? 17.213 21.161 31.578 1.00 100.07 81 LEU D C 1
ATOM 2556 O O . LEU B 1 81 ? 17.498 21.460 30.411 1.00 111.22 81 LEU D O 1
ATOM 2561 N N . LYS B 1 82 ? 17.672 20.063 32.203 1.00 102.97 82 LYS D N 1
ATOM 2562 C CA . LYS B 1 82 ? 18.607 19.086 31.572 1.00 106.52 82 LYS D CA 1
ATOM 2563 C C . LYS B 1 82 ? 17.826 17.873 31.015 1.00 103.89 82 LYS D C 1
ATOM 2564 O O . LYS B 1 82 ? 18.285 17.323 29.999 1.00 106.75 82 LYS D O 1
ATOM 2570 N N . ALA B 1 83 ? 16.700 17.464 31.624 1.00 100.99 83 ALA D N 1
ATOM 2571 C CA . ALA B 1 83 ? 15.826 16.352 31.152 1.00 103.07 83 ALA D CA 1
ATOM 2572 C C . ALA B 1 83 ? 15.145 16.752 29.837 1.00 103.47 83 ALA D C 1
ATOM 2573 O O . ALA B 1 83 ? 14.688 15.858 29.089 1.00 106.35 83 ALA D O 1
ATOM 2575 N N . PHE B 1 84 ? 15.048 18.063 29.610 1.00 89.79 84 PHE D N 1
ATOM 2576 C CA . PHE B 1 84 ? 14.466 18.710 28.408 1.00 96.51 84 PHE D CA 1
ATOM 2577 C C . PHE B 1 84 ? 15.571 18.881 27.364 1.00 90.98 84 PHE D C 1
ATOM 2578 O O . PHE B 1 84 ? 15.516 18.178 26.349 1.00 92.88 84 PHE D O 1
ATOM 2586 N N . VAL B 1 85 ? 16.556 19.745 27.635 1.00 85.61 85 VAL D N 1
ATOM 2587 C CA . VAL B 1 85 ? 17.686 20.055 26.704 1.00 92.82 85 VAL D CA 1
ATOM 2588 C C . VAL B 1 85 ? 18.193 18.743 26.082 1.00 90.96 85 VAL D C 1
ATOM 2589 O O . VAL B 1 85 ? 18.445 18.746 24.860 1.00 84.23 85 VAL D O 1
ATOM 2593 N N . ASP B 1 86 ? 18.288 17.657 26.862 1.00 88.06 86 ASP D N 1
ATOM 2594 C CA . ASP B 1 86 ? 18.740 16.323 26.369 1.00 91.09 86 ASP D CA 1
ATOM 2595 C C . ASP B 1 86 ? 17.700 15.762 25.383 1.00 80.26 86 ASP D C 1
ATOM 2596 O O . ASP B 1 86 ? 18.119 15.175 24.368 1.00 84.43 86 ASP D O 1
ATOM 2601 N N . LEU B 1 87 ? 16.407 15.934 25.670 1.00 73.91 87 LEU D N 1
ATOM 2602 C CA . LEU B 1 87 ? 15.264 15.467 24.832 1.00 74.10 87 LEU D CA 1
ATOM 2603 C C . LEU B 1 87 ? 15.207 16.221 23.480 1.00 73.31 87 LEU D C 1
ATOM 2604 O O . LEU B 1 87 ? 14.931 15.592 22.425 1.00 63.43 87 LEU D O 1
ATOM 2609 N N . VAL B 1 88 ? 15.411 17.539 23.493 1.00 67.03 88 VAL D N 1
ATOM 2610 C CA . VAL B 1 88 ? 15.465 18.380 22.261 1.00 70.85 88 VAL D CA 1
ATOM 2611 C C . VAL B 1 88 ? 16.633 17.903 21.385 1.00 75.95 88 VAL D C 1
ATOM 2612 O O . VAL B 1 88 ? 16.370 17.539 20.212 1.00 79.70 88 VAL D O 1
ATOM 2616 N N . GLN B 1 89 ? 17.863 17.918 21.931 1.00 72.54 89 GLN D N 1
ATOM 2617 C CA . GLN B 1 89 ? 19.122 17.517 21.228 1.00 73.80 89 GLN D CA 1
ATOM 2618 C C . GLN B 1 89 ? 18.938 16.100 20.675 1.00 73.89 89 GLN D C 1
ATOM 2619 O O . GLN B 1 89 ? 19.489 15.836 19.588 1.00 72.72 89 GLN D O 1
ATOM 2625 N N . GLN B 1 90 ? 18.144 15.259 21.348 1.00 66.71 90 GLN D N 1
ATOM 2626 C CA . GLN B 1 90 ? 17.787 13.908 20.851 1.00 75.62 90 GLN D CA 1
ATOM 2627 C C . GLN B 1 90 ? 16.869 14.028 19.633 1.00 71.91 90 GLN D C 1
ATOM 2628 O O . GLN B 1 90 ? 17.229 13.491 18.599 1.00 60.73 90 GLN D O 1
ATOM 2634 N N . GLU B 1 91 ? 15.712 14.682 19.779 1.00 77.36 91 GLU D N 1
ATOM 2635 C CA . GLU B 1 91 ? 14.662 14.776 18.727 1.00 74.52 91 GLU D CA 1
ATOM 2636 C C . GLU B 1 91 ? 15.159 15.555 17.504 1.00 71.08 91 GLU D C 1
ATOM 2637 O O . GLU B 1 91 ? 14.651 15.287 16.386 1.00 69.13 91 GLU D O 1
ATOM 2643 N N . ILE B 1 92 ? 16.129 16.452 17.706 1.00 68.88 92 ILE D N 1
ATOM 2644 C CA . ILE B 1 92 ? 16.690 17.340 16.649 1.00 62.89 92 ILE D CA 1
ATOM 2645 C C . ILE B 1 92 ? 17.799 16.614 15.875 1.00 67.66 92 ILE D C 1
ATOM 2646 O O . ILE B 1 92 ? 18.129 17.085 14.782 1.00 69.16 92 ILE D O 1
ATOM 2651 N N . ALA B 1 93 ? 18.369 15.523 16.396 1.00 66.01 93 ALA D N 1
ATOM 2652 C CA . ALA B 1 93 ? 19.503 14.804 15.753 1.00 68.01 93 ALA D CA 1
ATOM 2653 C C . ALA B 1 93 ? 19.135 14.272 14.362 1.00 68.18 93 ALA D C 1
ATOM 2654 O O . ALA B 1 93 ? 19.902 14.464 13.421 1.00 65.63 93 ALA D O 1
ATOM 2656 N N . PRO B 1 94 ? 17.992 13.573 14.157 1.00 70.35 94 PRO D N 1
ATOM 2657 C CA . PRO B 1 94 ? 17.670 13.015 12.836 1.00 71.27 94 PRO D CA 1
ATOM 2658 C C . PRO B 1 94 ? 17.481 14.090 11.751 1.00 71.42 94 PRO D C 1
ATOM 2659 O O . PRO B 1 94 ? 17.951 13.909 10.648 1.00 72.73 94 PRO D O 1
ATOM 2663 N N . ILE B 1 95 ? 16.801 15.185 12.102 1.00 77.59 95 ILE D N 1
ATOM 2664 C CA . ILE B 1 95 ? 16.538 16.347 11.204 1.00 75.65 95 ILE D CA 1
ATOM 2665 C C . ILE B 1 95 ? 17.886 17.031 10.899 1.00 75.14 95 ILE D C 1
ATOM 2666 O O . ILE B 1 95 ? 18.114 17.390 9.719 1.00 66.61 95 ILE D O 1
ATOM 2671 N N . GLN B 1 96 ? 18.774 17.173 11.891 1.00 66.57 96 GLN D N 1
ATOM 2672 C CA . GLN B 1 96 ? 20.123 17.776 11.699 1.00 69.99 96 GLN D CA 1
ATOM 2673 C C . GLN B 1 96 ? 20.909 16.953 10.662 1.00 71.51 96 GLN D C 1
ATOM 2674 O O . GLN B 1 96 ? 21.610 17.567 9.827 1.00 64.02 96 GLN D O 1
ATOM 2680 N N . THR B 1 97 ? 20.778 15.622 10.696 1.00 63.66 97 THR D N 1
ATOM 2681 C CA . THR B 1 97 ? 21.434 14.683 9.743 1.00 72.64 97 THR D CA 1
ATOM 2682 C C . THR B 1 97 ? 20.858 14.891 8.333 1.00 69.95 97 THR D C 1
ATOM 2683 O O . THR B 1 97 ? 21.646 15.217 7.426 1.00 63.73 97 THR D O 1
ATOM 2687 N N . LEU B 1 98 ? 19.544 14.733 8.160 1.00 59.94 98 LEU D N 1
ATOM 2688 C CA . LEU B 1 98 ? 18.867 14.862 6.844 1.00 62.45 98 LEU D CA 1
ATOM 2689 C C . LEU B 1 98 ? 19.269 16.190 6.183 1.00 57.62 98 LEU D C 1
ATOM 2690 O O . LEU B 1 98 ? 19.587 16.204 4.997 1.00 68.10 98 LEU D O 1
ATOM 2695 N N . THR B 1 99 ? 19.307 17.261 6.958 1.00 56.29 99 THR D N 1
ATOM 2696 C CA . THR B 1 99 ? 19.646 18.626 6.498 1.00 56.00 99 THR D CA 1
ATOM 2697 C C . THR B 1 99 ? 21.094 18.685 5.993 1.00 55.78 99 THR D C 1
ATOM 2698 O O . THR B 1 99 ? 21.281 19.209 4.879 1.00 48.22 99 THR D O 1
ATOM 2702 N N . ALA B 1 100 ? 22.075 18.171 6.745 1.00 51.74 100 ALA D N 1
ATOM 2703 C CA . ALA B 1 100 ? 23.498 18.168 6.323 1.00 54.89 100 ALA D CA 1
ATOM 2704 C C . ALA B 1 100 ? 23.643 17.339 5.044 1.00 51.41 100 ALA D C 1
ATOM 2705 O O . ALA B 1 100 ? 24.278 17.837 4.119 1.00 49.67 100 ALA D O 1
ATOM 2707 N N . GLN B 1 101 ? 23.059 16.138 4.994 1.00 53.02 101 GLN D N 1
ATOM 2708 C CA . GLN B 1 101 ? 23.114 15.242 3.805 1.00 58.40 101 GLN D CA 1
ATOM 2709 C C . GLN B 1 101 ? 22.558 15.981 2.575 1.00 53.10 101 GLN D C 1
ATOM 2710 O O . GLN B 1 101 ? 23.221 15.986 1.542 1.00 55.45 101 GLN D O 1
ATOM 2716 N N . THR B 1 102 ? 21.381 16.582 2.708 1.00 50.96 102 THR D N 1
ATOM 2717 C CA . THR B 1 102 ? 20.655 17.322 1.642 1.00 50.40 102 THR D CA 1
ATOM 2718 C C . THR B 1 102 ? 21.540 18.467 1.142 1.00 47.40 102 THR D C 1
ATOM 2719 O O . THR B 1 102 ? 21.660 18.612 -0.094 1.00 45.31 102 THR D O 1
ATOM 2723 N N . LEU B 1 103 ? 22.131 19.248 2.054 1.00 44.91 103 LEU D N 1
ATOM 2724 C CA . LEU B 1 103 ? 23.064 20.353 1.707 1.00 48.44 103 LEU D CA 1
ATOM 2725 C C . LEU B 1 103 ? 24.261 19.811 0.911 1.00 48.76 103 LEU D C 1
ATOM 2726 O O . LEU B 1 103 ? 24.553 20.364 -0.161 1.00 40.81 103 LEU D O 1
ATOM 2731 N N . THR B 1 104 ? 24.983 18.830 1.454 1.00 49.07 104 THR D N 1
ATOM 2732 C CA . THR B 1 104 ? 26.146 18.182 0.778 1.00 51.63 104 THR D CA 1
ATOM 2733 C C . THR B 1 104 ? 25.747 17.649 -0.618 1.00 48.57 104 THR D C 1
ATOM 2734 O O . THR B 1 104 ? 26.463 17.929 -1.553 1.00 46.84 104 THR D O 1
ATOM 2738 N N . ALA B 1 105 ? 24.645 16.902 -0.750 1.00 43.31 105 ALA D N 1
ATOM 2739 C CA . ALA B 1 105 ? 24.212 16.332 -2.046 1.00 43.68 105 ALA D CA 1
ATOM 2740 C C . ALA B 1 105 ? 23.884 17.471 -3.033 1.00 45.91 105 ALA D C 1
ATOM 2741 O O . ALA B 1 105 ? 24.315 17.407 -4.203 1.00 40.99 105 ALA D O 1
ATOM 2743 N N . SER B 1 106 ? 23.218 18.524 -2.560 1.00 41.97 106 SER D N 1
ATOM 2744 C CA . SER B 1 106 ? 22.840 19.697 -3.385 1.00 42.15 106 SER D CA 1
ATOM 2745 C C . SER B 1 106 ? 24.094 20.389 -3.918 1.00 38.66 106 SER D C 1
ATOM 2746 O O . SER B 1 106 ? 24.163 20.617 -5.118 1.00 41.70 106 SER D O 1
ATOM 2749 N N . GLN B 1 107 ? 25.026 20.762 -3.042 1.00 40.56 107 GLN D N 1
ATOM 2750 C CA . GLN B 1 107 ? 26.275 21.442 -3.454 1.00 44.17 107 GLN D CA 1
ATOM 2751 C C . GLN B 1 107 ? 27.035 20.580 -4.473 1.00 44.52 107 GLN D C 1
ATOM 2752 O O . GLN B 1 107 ? 27.507 21.142 -5.445 1.00 42.39 107 GLN D O 1
ATOM 2758 N N . SER B 1 108 ? 27.169 19.282 -4.225 1.00 42.85 108 SER D N 1
ATOM 2759 C CA . SER B 1 108 ? 27.889 18.334 -5.121 1.00 45.94 108 SER D CA 1
ATOM 2760 C C . SER B 1 108 ? 27.245 18.346 -6.519 1.00 40.12 108 SER D C 1
ATOM 2761 O O . SER B 1 108 ? 27.945 18.594 -7.537 1.00 41.22 108 SER D O 1
ATOM 2764 N N . ALA B 1 109 ? 25.929 18.179 -6.603 1.00 41.46 109 ALA D N 1
ATOM 2765 C CA . ALA B 1 109 ? 25.216 18.208 -7.901 1.00 38.93 109 ALA D CA 1
ATOM 2766 C C . ALA B 1 109 ? 25.364 19.591 -8.550 1.00 38.06 109 ALA D C 1
ATOM 2767 O O . ALA B 1 109 ? 25.633 19.669 -9.776 1.00 36.88 109 ALA D O 1
ATOM 2769 N N . ASN B 1 110 ? 25.222 20.662 -7.770 1.00 36.63 110 ASN D N 1
ATOM 2770 C CA . ASN B 1 110 ? 25.242 22.016 -8.361 1.00 36.75 110 ASN D CA 1
ATOM 2771 C C . ASN B 1 110 ? 26.643 22.290 -8.877 1.00 34.64 110 ASN D C 1
ATOM 2772 O O . ASN B 1 110 ? 26.778 22.824 -9.994 1.00 38.64 110 ASN D O 1
ATOM 2777 N N . ASP B 1 111 ? 27.659 21.866 -8.143 1.00 39.25 111 ASP D N 1
ATOM 2778 C CA . ASP B 1 111 ? 29.059 22.165 -8.535 1.00 40.30 111 ASP D CA 1
ATOM 2779 C C . ASP B 1 111 ? 29.396 21.495 -9.868 1.00 38.43 111 ASP D C 1
ATOM 2780 O O . ASP B 1 111 ? 30.131 22.137 -10.655 1.00 40.07 111 ASP D O 1
ATOM 2785 N N . ARG B 1 112 ? 28.864 20.294 -10.118 1.00 38.17 112 ARG D N 1
ATOM 2786 C CA . ARG B 1 112 ? 29.118 19.550 -11.370 1.00 39.58 112 ARG D CA 1
ATOM 2787 C C . ARG B 1 112 ? 28.434 20.301 -12.497 1.00 37.05 112 ARG D C 1
ATOM 2788 O O . ARG B 1 112 ? 28.998 20.343 -13.577 1.00 33.35 112 ARG D O 1
ATOM 2796 N N . ILE B 1 113 ? 27.224 20.813 -12.281 1.00 36.46 113 ILE D N 1
ATOM 2797 C CA . ILE B 1 113 ? 26.576 21.622 -13.341 1.00 34.87 113 ILE D CA 1
ATOM 2798 C C . ILE B 1 113 ? 27.517 22.786 -13.699 1.00 32.72 113 ILE D C 1
ATOM 2799 O O . ILE B 1 113 ? 27.699 23.039 -14.882 1.00 35.42 113 ILE D O 1
ATOM 2804 N N . THR B 1 114 ? 28.063 23.484 -12.721 1.00 34.99 114 THR D N 1
ATOM 2805 C CA . THR B 1 114 ? 28.939 24.652 -12.955 1.00 39.25 114 THR D CA 1
ATOM 2806 C C . THR B 1 114 ? 30.143 24.235 -13.820 1.00 42.95 114 THR D C 1
ATOM 2807 O O . THR B 1 114 ? 30.508 24.978 -14.778 1.00 34.00 114 THR D O 1
ATOM 2811 N N . GLN B 1 115 ? 30.727 23.068 -13.544 1.00 42.11 115 GLN D N 1
ATOM 2812 C CA . GLN B 1 115 ? 31.951 22.636 -14.277 1.00 43.72 115 GLN D CA 1
ATOM 2813 C C . GLN B 1 115 ? 31.579 22.275 -15.714 1.00 35.00 115 GLN D C 1
ATOM 2814 O O . GLN B 1 115 ? 32.288 22.732 -16.658 1.00 36.53 115 GLN D O 1
ATOM 2820 N N . ASP B 1 116 ? 30.507 21.518 -15.916 1.00 34.48 116 ASP D N 1
ATOM 2821 C CA . ASP B 1 116 ? 30.006 21.149 -17.254 1.00 35.42 116 ASP D CA 1
ATOM 2822 C C . ASP B 1 116 ? 29.671 22.428 -18.045 1.00 40.30 116 ASP D C 1
ATOM 2823 O O . ASP B 1 116 ? 29.920 22.451 -19.285 1.00 36.70 116 ASP D O 1
ATOM 2828 N N . ASN B 1 117 ? 29.093 23.437 -17.385 1.00 38.00 117 ASN D N 1
ATOM 2829 C CA . ASN B 1 117 ? 28.713 24.722 -18.045 1.00 36.39 117 ASN D CA 1
ATOM 2830 C C . ASN B 1 117 ? 29.959 25.411 -18.575 1.00 31.89 117 ASN D C 1
ATOM 2831 O O . ASN B 1 117 ? 29.922 25.803 -19.722 1.00 34.47 117 ASN D O 1
ATOM 2836 N N . ILE B 1 118 ? 31.016 25.493 -17.772 1.00 34.69 118 ILE D N 1
ATOM 2837 C CA . ILE B 1 118 ? 32.301 26.113 -18.194 1.00 39.76 118 ILE D CA 1
ATOM 2838 C C . ILE B 1 118 ? 32.840 25.351 -19.413 1.00 39.02 118 ILE D C 1
ATOM 2839 O O . ILE B 1 118 ? 33.267 26.023 -20.370 1.00 38.67 118 ILE D O 1
ATOM 2844 N N . ALA B 1 119 ? 32.808 24.003 -19.373 1.00 40.63 119 ALA D N 1
ATOM 2845 C CA . ALA B 1 119 ? 33.282 23.121 -20.463 1.00 41.18 119 ALA D CA 1
ATOM 2846 C C . ALA B 1 119 ? 32.475 23.473 -21.713 1.00 38.79 119 ALA D C 1
ATOM 2847 O O . ALA B 1 119 ? 33.073 23.665 -22.775 1.00 36.23 119 ALA D O 1
ATOM 2849 N N . LEU B 1 120 ? 31.163 23.658 -21.592 1.00 34.18 120 LEU D N 1
ATOM 2850 C CA . LEU B 1 120 ? 30.364 23.998 -22.793 1.00 34.58 120 LEU D CA 1
ATOM 2851 C C . LEU B 1 120 ? 30.729 25.405 -23.300 1.00 32.31 120 LEU D C 1
ATOM 2852 O O . LEU B 1 120 ? 30.698 25.602 -24.526 1.00 36.90 120 LEU D O 1
ATOM 2857 N N . GLN B 1 121 ? 31.026 26.352 -22.411 1.00 37.47 121 GLN D N 1
ATOM 2858 C CA . GLN B 1 121 ? 31.477 27.709 -22.822 1.00 36.22 121 GLN D CA 1
ATOM 2859 C C . GLN B 1 121 ? 32.798 27.586 -23.592 1.00 37.76 121 GLN D C 1
ATOM 2860 O O . GLN B 1 121 ? 32.912 28.234 -24.603 1.00 36.81 121 GLN D O 1
ATOM 2866 N N . ARG B 1 122 ? 33.746 26.743 -23.145 1.00 36.02 122 ARG D N 1
ATOM 2867 C CA . ARG B 1 122 ? 35.051 26.574 -23.847 1.00 38.04 122 ARG D CA 1
ATOM 2868 C C . ARG B 1 122 ? 34.750 26.017 -25.225 1.00 37.37 122 ARG D C 1
ATOM 2869 O O . ARG B 1 122 ? 35.298 26.545 -26.158 1.00 38.91 122 ARG D O 1
ATOM 2877 N N . ILE B 1 123 ? 33.847 25.026 -25.327 1.00 38.75 123 ILE D N 1
ATOM 2878 C CA . ILE B 1 123 ? 33.477 24.419 -26.626 1.00 37.35 123 ILE D CA 1
ATOM 2879 C C . ILE B 1 123 ? 32.901 25.506 -27.544 1.00 40.12 123 ILE D C 1
ATOM 2880 O O . ILE B 1 123 ? 33.278 25.546 -28.733 1.00 43.41 123 ILE D O 1
ATOM 2885 N N . GLY B 1 124 ? 31.975 26.328 -27.037 1.00 38.61 124 GLY D N 1
ATOM 2886 C CA . GLY B 1 124 ? 31.360 27.399 -27.848 1.00 34.81 124 GLY D CA 1
ATOM 2887 C C . GLY B 1 124 ? 32.385 28.378 -28.372 1.00 34.53 124 GLY D C 1
ATOM 2888 O O . GLY B 1 124 ? 32.272 28.751 -29.521 1.00 37.12 124 GLY D O 1
ATOM 2889 N N . VAL B 1 125 ? 33.358 28.804 -27.564 1.00 35.44 125 VAL D N 1
ATOM 2890 C CA . VAL B 1 125 ? 34.365 29.780 -28.059 1.00 39.22 125 VAL D CA 1
ATOM 2891 C C . VAL B 1 125 ? 35.166 29.089 -29.165 1.00 41.36 125 VAL D C 1
ATOM 2892 O O . VAL B 1 125 ? 35.432 29.727 -30.185 1.00 37.48 125 VAL D O 1
ATOM 2896 N N . GLU B 1 126 ? 35.515 27.818 -29.006 1.00 38.54 126 GLU D N 1
ATOM 2897 C CA . GLU B 1 126 ? 36.267 27.136 -30.086 1.00 41.82 126 GLU D CA 1
ATOM 2898 C C . GLU B 1 126 ? 35.436 27.061 -31.359 1.00 39.15 126 GLU D C 1
ATOM 2899 O O . GLU B 1 126 ? 36.033 27.164 -32.458 1.00 38.98 126 GLU D O 1
ATOM 2905 N N . LEU B 1 127 ? 34.129 26.815 -31.251 1.00 39.91 127 LEU D N 1
ATOM 2906 C CA . LEU B 1 127 ? 33.262 26.782 -32.456 1.00 37.43 127 LEU D CA 1
ATOM 2907 C C . LEU B 1 127 ? 33.262 28.163 -33.128 1.00 37.74 127 LEU D C 1
ATOM 2908 O O . LEU B 1 127 ? 33.425 28.220 -34.378 1.00 37.42 127 LEU D O 1
ATOM 2913 N N . GLN B 1 128 ? 33.192 29.233 -32.337 1.00 38.45 128 GLN D N 1
ATOM 2914 C CA . GLN B 1 128 ? 33.229 30.621 -32.876 1.00 42.73 128 GLN D CA 1
ATOM 2915 C C . GLN B 1 128 ? 34.571 30.865 -33.599 1.00 43.65 128 GLN D C 1
ATOM 2916 O O . GLN B 1 128 ? 34.583 31.460 -34.695 1.00 38.84 128 GLN D O 1
ATOM 2922 N N . ALA B 1 129 ? 35.681 30.420 -33.033 1.00 40.86 129 ALA D N 1
ATOM 2923 C CA . ALA B 1 129 ? 37.007 30.541 -33.685 1.00 38.37 129 ALA D CA 1
ATOM 2924 C C . ALA B 1 129 ? 37.008 29.763 -35.009 1.00 38.60 129 ALA D C 1
ATOM 2925 O O . ALA B 1 129 ? 37.615 30.254 -35.959 1.00 38.37 129 ALA D O 1
ATOM 2927 N N . THR B 1 130 ? 36.331 28.614 -35.103 1.00 37.34 130 THR D N 1
ATOM 2928 C CA . THR B 1 130 ? 36.270 27.800 -36.352 1.00 41.15 130 THR D CA 1
ATOM 2929 C C . THR B 1 130 ? 35.555 28.585 -37.455 1.00 43.71 130 THR D C 1
ATOM 2930 O O . THR B 1 130 ? 36.015 28.549 -38.622 1.00 39.16 130 THR D O 1
ATOM 2934 N N . ILE B 1 131 ? 34.445 29.227 -37.124 1.00 37.24 131 ILE D N 1
ATOM 2935 C CA . ILE B 1 131 ? 33.701 30.056 -38.109 1.00 36.99 131 ILE D CA 1
ATOM 2936 C C . ILE B 1 131 ? 34.578 31.180 -38.636 1.00 43.45 131 ILE D C 1
ATOM 2937 O O . ILE B 1 131 ? 34.581 31.362 -39.852 1.00 44.67 131 ILE D O 1
ATOM 2942 N N . ALA B 1 132 ? 35.229 31.944 -37.760 1.00 42.26 132 ALA D N 1
ATOM 2943 C CA . ALA B 1 132 ? 36.062 33.088 -38.182 1.00 47.47 132 ALA D CA 1
ATOM 2944 C C . ALA B 1 132 ? 37.034 32.624 -39.276 1.00 59.70 132 ALA D C 1
ATOM 2945 O O . ALA B 1 132 ? 37.173 33.327 -40.304 1.00 66.87 132 ALA D O 1
ATOM 2947 N N . GLY B 1 133 ? 37.621 31.441 -39.090 1.00 62.81 133 GLY D N 1
ATOM 2948 C CA . GLY B 1 133 ? 38.589 30.850 -40.030 1.00 65.32 133 GLY D CA 1
ATOM 2949 C C . GLY B 1 133 ? 37.970 30.543 -41.377 1.00 65.89 133 GLY D C 1
ATOM 2950 O O . GLY B 1 133 ? 38.740 30.526 -42.335 1.00 66.21 133 GLY D O 1
ATOM 2951 N N . LEU B 1 134 ? 36.646 30.306 -41.430 1.00 54.06 134 LEU D N 1
ATOM 2952 C CA . LEU B 1 134 ? 35.873 29.873 -42.631 1.00 59.96 134 LEU D CA 1
ATOM 2953 C C . LEU B 1 134 ? 35.153 31.048 -43.309 1.00 68.13 134 LEU D C 1
ATOM 2954 O O . LEU B 1 134 ? 35.031 31.019 -44.559 1.00 63.38 134 LEU D O 1
ATOM 2959 N N . GLN B 1 135 ? 34.610 31.983 -42.519 1.00 65.05 135 GLN D N 1
ATOM 2960 C CA . GLN B 1 135 ? 33.773 33.110 -43.013 1.00 65.76 135 GLN D CA 1
ATOM 2961 C C . GLN B 1 135 ? 34.620 33.921 -44.001 1.00 69.31 135 GLN D C 1
ATOM 2962 O O . GLN B 1 135 ? 34.081 34.323 -45.042 1.00 67.51 135 GLN D O 1
ATOM 2968 N N . SER B 1 136 ? 35.912 34.090 -43.738 1.00 62.89 136 SER D N 1
ATOM 2969 C CA . SER B 1 136 ? 36.839 34.796 -44.654 1.00 66.04 136 SER D CA 1
ATOM 2970 C C . SER B 1 136 ? 36.779 34.181 -46.065 1.00 66.85 136 SER D C 1
ATOM 2971 O O . SER B 1 136 ? 36.594 34.940 -47.047 1.00 59.26 136 SER D O 1
ATOM 2974 N N . ASN B 1 137 ? 36.916 32.854 -46.166 1.00 58.10 137 ASN D N 1
ATOM 2975 C CA . ASN B 1 137 ? 36.919 32.077 -47.434 1.00 53.29 137 ASN D CA 1
ATOM 2976 C C . ASN B 1 137 ? 35.526 32.181 -48.103 1.00 49.83 137 ASN D C 1
ATOM 2977 O O . ASN B 1 137 ? 35.457 32.288 -49.343 1.00 47.32 137 ASN D O 1
ATOM 2982 N N . LEU B 1 138 ? 34.467 32.138 -47.301 1.00 45.64 138 LEU D N 1
ATOM 2983 C CA . LEU B 1 138 ? 33.040 32.205 -47.715 1.00 50.23 138 LEU D CA 1
ATOM 2984 C C . LEU B 1 138 ? 32.730 33.569 -48.339 1.00 47.53 138 LEU D C 1
ATOM 2985 O O . LEU B 1 138 ? 32.051 33.595 -49.384 1.00 41.01 138 LEU D O 1
ATOM 2990 N N . ASP B 1 139 ? 33.158 34.647 -47.677 1.00 47.86 139 ASP D N 1
ATOM 2991 C CA . ASP B 1 139 ? 33.034 36.039 -48.180 1.00 53.62 139 ASP D CA 1
ATOM 2992 C C . ASP B 1 139 ? 33.642 36.070 -49.584 1.00 53.23 139 ASP D C 1
ATOM 2993 O O . ASP B 1 139 ? 32.942 36.515 -50.497 1.00 50.91 139 ASP D O 1
ATOM 2998 N N . GLY B 1 140 ? 34.896 35.614 -49.718 1.00 51.07 140 GLY D N 1
ATOM 2999 C CA . GLY B 1 140 ? 35.660 35.556 -50.985 1.00 51.95 140 GLY D CA 1
ATOM 3000 C C . GLY B 1 140 ? 34.860 34.822 -52.046 1.00 49.79 140 GLY D C 1
ATOM 3001 O O . GLY B 1 140 ? 34.608 35.375 -53.135 1.00 54.86 140 GLY D O 1
ATOM 3002 N N . ALA B 1 141 ? 34.391 33.633 -51.713 1.00 46.43 141 ALA D N 1
ATOM 3003 C CA . ALA B 1 141 ? 33.593 32.803 -52.631 1.00 42.50 141 ALA D CA 1
ATOM 3004 C C . ALA B 1 141 ? 32.282 33.546 -52.967 1.00 42.69 141 ALA D C 1
ATOM 3005 O O . ALA B 1 141 ? 31.934 33.555 -54.140 1.00 42.79 141 ALA D O 1
ATOM 3007 N N . ARG B 1 142 ? 31.610 34.188 -52.009 1.00 44.81 142 ARG D N 1
ATOM 3008 C CA . ARG B 1 142 ? 30.315 34.886 -52.262 1.00 48.06 142 ARG D CA 1
ATOM 3009 C C . ARG B 1 142 ? 30.535 36.080 -53.202 1.00 50.39 142 ARG D C 1
ATOM 3010 O O . ARG B 1 142 ? 29.661 36.285 -54.056 1.00 43.51 142 ARG D O 1
ATOM 3018 N N . GLN B 1 143 ? 31.663 36.783 -53.078 1.00 45.30 143 GLN D N 1
ATOM 3019 C CA . GLN B 1 143 ? 32.061 37.939 -53.931 1.00 46.90 143 GLN D CA 1
ATOM 3020 C C . GLN B 1 143 ? 32.335 37.475 -55.366 1.00 48.36 143 GLN D C 1
ATOM 3021 O O . GLN B 1 143 ? 31.878 38.154 -56.294 1.00 48.00 143 GLN D O 1
ATOM 3027 N N . GLU B 1 144 ? 33.045 36.364 -55.565 1.00 45.98 144 GLU D N 1
ATOM 3028 C CA . GLU B 1 144 ? 33.259 35.829 -56.925 1.00 45.64 144 GLU D CA 1
ATOM 3029 C C . GLU B 1 144 ? 31.901 35.461 -57.501 1.00 40.72 144 GLU D C 1
ATOM 3030 O O . GLU B 1 144 ? 31.676 35.733 -58.678 1.00 44.68 144 GLU D O 1
ATOM 3036 N N . LEU B 1 145 ? 31.058 34.800 -56.708 1.00 40.44 145 LEU D N 1
ATOM 3037 C CA . LEU B 1 145 ? 29.745 34.322 -57.210 1.00 41.78 145 LEU D CA 1
ATOM 3038 C C . LEU B 1 145 ? 28.914 35.535 -57.644 1.00 44.89 145 LEU D C 1
ATOM 3039 O O . LEU B 1 145 ? 28.224 35.436 -58.670 1.00 44.22 145 LEU D O 1
ATOM 3044 N N . ASP B 1 146 ? 28.992 36.629 -56.894 1.00 44.04 146 ASP D N 1
ATOM 3045 C CA . ASP B 1 146 ? 28.289 37.896 -57.213 1.00 49.47 146 ASP D CA 1
ATOM 3046 C C . ASP B 1 146 ? 28.791 38.367 -58.584 1.00 42.52 146 ASP D C 1
ATOM 3047 O O . ASP B 1 146 ? 27.967 38.591 -59.451 1.00 43.72 146 ASP D O 1
ATOM 3052 N N . SER B 1 147 ? 30.110 38.467 -58.765 1.00 43.59 147 SER D N 1
ATOM 3053 C CA . SER B 1 147 ? 30.774 38.859 -60.030 1.00 46.08 147 SER D CA 1
ATOM 3054 C C . SER B 1 147 ? 30.296 37.958 -61.187 1.00 52.29 147 SER D C 1
ATOM 3055 O O . SER B 1 147 ? 29.974 38.471 -62.278 1.00 46.16 147 SER D O 1
ATOM 3058 N N . LEU B 1 148 ? 30.200 36.650 -60.959 1.00 48.93 148 LEU D N 1
ATOM 3059 C CA . LEU B 1 148 ? 29.804 35.690 -62.019 1.00 46.57 148 LEU D CA 1
ATOM 3060 C C . LEU B 1 148 ? 28.306 35.859 -62.337 1.00 43.34 148 LEU D C 1
ATOM 3061 O O . LEU B 1 148 ? 27.967 35.783 -63.523 1.00 46.15 148 LEU D O 1
ATOM 3066 N N . ASN B 1 149 ? 27.424 36.060 -61.353 1.00 45.02 149 ASN D N 1
ATOM 3067 C CA . ASN B 1 149 ? 25.980 36.235 -61.640 1.00 42.28 149 ASN D CA 1
ATOM 3068 C C . ASN B 1 149 ? 25.811 37.471 -62.514 1.00 48.93 149 ASN D C 1
ATOM 3069 O O . ASN B 1 149 ? 24.952 37.391 -63.421 1.00 46.85 149 ASN D O 1
ATOM 3074 N N . LYS B 1 150 ? 26.559 38.549 -62.229 1.00 45.25 150 LYS D N 1
ATOM 3075 C CA . LYS B 1 150 ? 26.506 39.822 -63.008 1.00 56.03 150 LYS D CA 1
ATOM 3076 C C . LYS B 1 150 ? 26.969 39.568 -64.443 1.00 55.44 150 LYS D C 1
ATOM 3077 O O . LYS B 1 150 ? 26.258 40.028 -65.343 1.00 52.58 150 LYS D O 1
ATOM 3083 N N . LYS B 1 151 ? 28.102 38.875 -64.635 1.00 56.00 151 LYS D N 1
ATOM 3084 C CA . LYS B 1 151 ? 28.652 38.552 -65.980 1.00 51.94 151 LYS D CA 1
ATOM 3085 C C . LYS B 1 151 ? 27.643 37.726 -66.779 1.00 50.85 151 LYS D C 1
ATOM 3086 O O . LYS B 1 151 ? 27.507 38.002 -67.966 1.00 48.90 151 LYS D O 1
ATOM 3092 N N . LYS B 1 152 ? 26.927 36.809 -66.137 1.00 46.38 152 LYS D N 1
ATOM 3093 C CA . LYS B 1 152 ? 25.911 35.937 -66.780 1.00 53.41 152 LYS D CA 1
ATOM 3094 C C . LYS B 1 152 ? 24.814 36.833 -67.369 1.00 55.53 152 LYS D C 1
ATOM 3095 O O . LYS B 1 152 ? 24.442 36.627 -68.537 1.00 46.34 152 LYS D O 1
ATOM 3101 N N . LEU B 1 153 ? 24.322 37.813 -66.607 1.00 53.42 153 LEU D N 1
ATOM 3102 C CA . LEU B 1 153 ? 23.181 38.658 -67.059 1.00 55.70 153 LEU D CA 1
ATOM 3103 C C . LEU B 1 153 ? 23.636 39.535 -68.230 1.00 46.95 153 LEU D C 1
ATOM 3104 O O . LEU B 1 153 ? 22.926 39.603 -69.242 1.00 52.48 153 LEU D O 1
ATOM 3109 N N . TYR B 1 154 ? 24.833 40.082 -68.126 1.00 47.74 154 TYR D N 1
ATOM 3110 C CA . TYR B 1 154 ? 25.494 40.911 -69.157 1.00 50.87 154 TYR D CA 1
ATOM 3111 C C . TYR B 1 154 ? 25.691 40.123 -70.460 1.00 56.93 154 TYR D C 1
ATOM 3112 O O . TYR B 1 154 ? 25.184 40.578 -71.525 1.00 46.86 154 TYR D O 1
ATOM 3121 N N . LEU B 1 155 ? 26.354 38.951 -70.401 1.00 47.94 155 LEU D N 1
ATOM 3122 C CA . LEU B 1 155 ? 26.671 38.151 -71.615 1.00 45.04 155 LEU D CA 1
ATOM 3123 C C . LEU B 1 155 ? 25.389 37.770 -72.350 1.00 43.50 155 LEU D C 1
ATOM 3124 O O . LEU B 1 155 ? 25.355 37.893 -73.584 1.00 54.35 155 LEU D O 1
ATOM 3129 N N . THR B 1 156 ? 24.364 37.395 -71.601 1.00 39.20 156 THR D N 1
ATOM 3130 C CA . THR B 1 156 ? 23.048 36.977 -72.130 1.00 48.67 156 THR D CA 1
ATOM 3131 C C . THR B 1 156 ? 22.403 38.169 -72.843 1.00 50.00 156 THR D C 1
ATOM 3132 O O . THR B 1 156 ? 21.717 37.946 -73.848 1.00 50.51 156 THR D O 1
ATOM 3136 N N . GLY B 1 157 ? 22.653 39.383 -72.339 1.00 52.17 157 GLY D N 1
ATOM 3137 C CA . GLY B 1 157 ? 22.159 40.633 -72.938 1.00 55.17 157 GLY D CA 1
ATOM 3138 C C . GLY B 1 157 ? 22.896 40.983 -74.227 1.00 55.16 157 GLY D C 1
ATOM 3139 O O . GLY B 1 157 ? 22.348 41.767 -74.994 1.00 60.58 157 GLY D O 1
ATOM 3140 N N . LEU B 1 158 ? 24.101 40.454 -74.465 1.00 56.78 158 LEU D N 1
ATOM 3141 C CA . LEU B 1 158 ? 24.883 40.774 -75.687 1.00 53.36 158 LEU D CA 1
ATOM 3142 C C . LEU B 1 158 ? 24.361 40.001 -76.908 1.00 54.33 158 LEU D C 1
ATOM 3143 O O . LEU B 1 158 ? 24.996 40.118 -77.934 1.00 62.52 158 LEU D O 1
ATOM 3148 N N . GLY B 1 159 ? 23.302 39.193 -76.824 1.00 56.77 159 GLY D N 1
ATOM 3149 C CA . GLY B 1 159 ? 22.896 38.358 -77.973 1.00 53.20 159 GLY D CA 1
ATOM 3150 C C . GLY B 1 159 ? 23.975 37.317 -78.284 1.00 53.39 159 GLY D C 1
ATOM 3151 O O . GLY B 1 159 ? 24.719 36.976 -77.363 1.00 51.56 159 GLY D O 1
ATOM 3152 N N . THR B 1 160 ? 24.113 36.887 -79.545 1.00 50.53 160 THR D N 1
ATOM 3153 C CA . THR B 1 160 ? 25.003 35.770 -79.989 1.00 49.20 160 THR D CA 1
ATOM 3154 C C . THR B 1 160 ? 26.469 36.083 -79.715 1.00 48.97 160 THR D C 1
ATOM 3155 O O . THR B 1 160 ? 27.234 35.122 -79.547 1.00 56.02 160 THR D O 1
ATOM 3159 N N . THR B 1 161 ? 26.862 37.359 -79.679 1.00 47.65 161 THR D N 1
ATOM 3160 C CA . THR B 1 161 ? 28.249 37.774 -79.360 1.00 49.71 161 THR D CA 1
ATOM 3161 C C . THR B 1 161 ? 28.625 37.228 -77.966 1.00 53.19 161 THR D C 1
ATOM 3162 O O . THR B 1 161 ? 29.790 36.875 -77.784 1.00 52.72 161 THR D O 1
ATOM 3166 N N . GLY B 1 162 ? 27.663 37.119 -77.042 1.00 49.53 162 GLY D N 1
ATOM 3167 C CA . GLY B 1 162 ? 27.903 36.653 -75.662 1.00 52.82 162 GLY D CA 1
ATOM 3168 C C . GLY B 1 162 ? 27.949 35.139 -75.490 1.00 50.43 162 GLY D C 1
ATOM 3169 O O . GLY B 1 162 ? 28.266 34.703 -74.366 1.00 48.06 162 GLY D O 1
ATOM 3170 N N . LEU B 1 163 ? 27.687 34.328 -76.521 1.00 50.43 163 LEU D N 1
ATOM 3171 C CA . LEU B 1 163 ? 27.559 32.852 -76.330 1.00 47.23 163 LEU D CA 1
ATOM 3172 C C . LEU B 1 163 ? 28.888 32.174 -75.961 1.00 53.20 163 LEU D C 1
ATOM 3173 O O . LEU B 1 163 ? 28.924 31.393 -75.005 1.00 45.08 163 LEU D O 1
ATOM 3178 N N . PRO B 1 164 ? 30.021 32.375 -76.671 1.00 55.51 164 PRO D N 1
ATOM 3179 C CA . PRO B 1 164 ? 31.278 31.757 -76.230 1.00 54.99 164 PRO D CA 1
ATOM 3180 C C . PRO B 1 164 ? 31.600 32.124 -74.768 1.00 50.11 164 PRO D C 1
ATOM 3181 O O . PRO B 1 164 ? 31.930 31.250 -73.984 1.00 46.96 164 PRO D O 1
ATOM 3185 N N . GLY B 1 165 ? 31.449 33.403 -74.418 1.00 47.20 165 GLY D N 1
ATOM 3186 C CA . GLY B 1 165 ? 31.706 33.935 -73.065 1.00 42.38 165 GLY D CA 1
ATOM 3187 C C . GLY B 1 165 ? 30.806 33.301 -72.004 1.00 46.15 165 GLY D C 1
ATOM 3188 O O . GLY B 1 165 ? 31.308 33.085 -70.891 1.00 43.09 165 GLY D O 1
ATOM 3189 N N . LEU B 1 166 ? 29.530 33.028 -72.331 1.00 39.84 166 LEU D N 1
ATOM 3190 C CA . LEU B 1 166 ? 28.515 32.464 -71.405 1.00 42.63 166 LEU D CA 1
ATOM 3191 C C . LEU B 1 166 ? 28.851 30.993 -71.173 1.00 41.72 166 LEU D C 1
ATOM 3192 O O . LEU B 1 166 ? 28.722 30.523 -70.026 1.00 40.56 166 LEU D O 1
ATOM 3197 N N . ILE B 1 167 ? 29.234 30.302 -72.240 1.00 40.13 167 ILE D N 1
ATOM 3198 C CA . ILE B 1 167 ? 29.607 28.853 -72.182 1.00 45.21 167 ILE D CA 1
ATOM 3199 C C . ILE B 1 167 ? 30.773 28.695 -71.201 1.00 40.70 167 ILE D C 1
ATOM 3200 O O . ILE B 1 167 ? 30.688 27.789 -70.359 1.00 43.35 167 ILE D O 1
ATOM 3205 N N . ALA B 1 168 ? 31.817 29.510 -71.331 1.00 44.61 168 ALA D N 1
ATOM 3206 C CA . ALA B 1 168 ? 33.014 29.470 -70.466 1.00 49.95 168 ALA D CA 1
ATOM 3207 C C . ALA B 1 168 ? 32.622 29.814 -69.022 1.00 54.43 168 ALA D C 1
ATOM 3208 O O . ALA B 1 168 ? 33.077 29.125 -68.090 1.00 46.48 168 ALA D O 1
ATOM 3210 N N . LEU B 1 169 ? 31.788 30.839 -68.850 1.00 45.31 169 LEU D N 1
ATOM 3211 C CA . LEU B 1 169 ? 31.345 31.282 -67.516 1.00 43.30 169 LEU D CA 1
ATOM 3212 C C . LEU B 1 169 ? 30.501 30.180 -66.846 1.00 41.18 169 LEU D C 1
ATOM 3213 O O . LEU B 1 169 ? 30.624 30.041 -65.619 1.00 44.69 169 LEU D O 1
ATOM 3218 N N . ALA B 1 170 ? 29.676 29.441 -67.593 1.00 37.89 170 ALA D N 1
ATOM 3219 C CA . ALA B 1 170 ? 28.799 28.360 -67.082 1.00 38.73 170 ALA D CA 1
ATOM 3220 C C . ALA B 1 170 ? 29.642 27.320 -66.315 1.00 43.00 170 ALA D C 1
ATOM 3221 O O . ALA B 1 170 ? 29.204 26.841 -65.226 1.00 37.95 170 ALA D O 1
ATOM 3223 N N . VAL B 1 171 ? 30.843 27.032 -66.818 1.00 43.03 171 VAL D N 1
ATOM 3224 C CA . VAL B 1 171 ? 31.769 26.040 -66.196 1.00 48.42 171 VAL D CA 1
ATOM 3225 C C . VAL B 1 171 ? 32.265 26.586 -64.858 1.00 42.01 171 VAL D C 1
ATOM 3226 O O . VAL B 1 171 ? 32.188 25.861 -63.887 1.00 41.13 171 VAL D O 1
ATOM 3230 N N . THR B 1 172 ? 32.749 27.828 -64.817 1.00 42.17 172 THR D N 1
ATOM 3231 C CA . THR B 1 172 ? 33.268 28.477 -63.596 1.00 42.26 172 THR D CA 1
ATOM 3232 C C . THR B 1 172 ? 32.132 28.669 -62.592 1.00 47.50 172 THR D C 1
ATOM 3233 O O . THR B 1 172 ? 32.354 28.487 -61.402 1.00 44.11 172 THR D O 1
ATOM 3237 N N . LEU B 1 173 ? 30.968 29.092 -63.073 1.00 42.35 173 LEU D N 1
ATOM 3238 C CA . LEU B 1 173 ? 29.793 29.314 -62.211 1.00 43.22 173 LEU D CA 1
ATOM 3239 C C . LEU B 1 173 ? 29.540 28.027 -61.415 1.00 43.00 173 LEU D C 1
ATOM 3240 O O . LEU B 1 173 ? 29.442 28.127 -60.188 1.00 38.96 173 LEU D O 1
ATOM 3245 N N . THR B 1 174 ? 29.480 26.864 -62.070 1.00 43.34 174 THR D N 1
ATOM 3246 C CA . THR B 1 174 ? 29.271 25.546 -61.397 1.00 47.69 174 THR D CA 1
ATOM 3247 C C . THR B 1 174 ? 30.301 25.371 -60.263 1.00 46.10 174 THR D C 1
ATOM 3248 O O . THR B 1 174 ? 29.879 25.116 -59.130 1.00 42.27 174 THR D O 1
ATOM 3252 N N . GLN B 1 175 ? 31.594 25.588 -60.521 1.00 47.22 175 GLN D N 1
ATOM 3253 C CA . GLN B 1 175 ? 32.671 25.442 -59.496 1.00 46.61 175 GLN D CA 1
ATOM 3254 C C . GLN B 1 175 ? 32.458 26.421 -58.324 1.00 46.22 175 GLN D C 1
ATOM 3255 O O . GLN B 1 175 ? 32.627 26.008 -57.170 1.00 42.17 175 GLN D O 1
ATOM 3261 N N . THR B 1 176 ? 32.141 27.700 -58.584 1.00 41.73 176 THR D N 1
ATOM 3262 C CA . THR B 1 176 ? 32.002 28.721 -57.515 1.00 38.91 176 THR D CA 1
ATOM 3263 C C . THR B 1 176 ? 30.733 28.415 -56.705 1.00 37.32 176 THR D C 1
ATOM 3264 O O . THR B 1 176 ? 30.796 28.484 -55.460 1.00 39.16 176 THR D O 1
ATOM 3268 N N . GLN B 1 177 ? 29.626 28.099 -57.369 1.00 37.59 177 GLN D N 1
ATOM 3269 C CA . GLN B 1 177 ? 28.360 27.736 -56.695 1.00 41.96 177 GLN D CA 1
ATOM 3270 C C . GLN B 1 177 ? 28.622 26.542 -55.755 1.00 40.98 177 GLN D C 1
ATOM 3271 O O . GLN B 1 177 ? 28.144 26.572 -54.638 1.00 38.61 177 GLN D O 1
ATOM 3277 N N . ASN B 1 178 ? 29.355 25.521 -56.189 1.00 40.94 178 ASN D N 1
ATOM 3278 C CA . ASN B 1 178 ? 29.656 24.340 -55.330 1.00 45.17 178 ASN D CA 1
ATOM 3279 C C . ASN B 1 178 ? 30.511 24.778 -54.130 1.00 42.54 178 ASN D C 1
ATOM 3280 O O . ASN B 1 178 ? 30.285 24.264 -53.015 1.00 44.47 178 ASN D O 1
ATOM 3285 N N . LYS B 1 179 ? 31.444 25.704 -54.327 1.00 38.42 179 LYS D N 1
ATOM 3286 C CA . LYS B 1 179 ? 32.321 26.184 -53.224 1.00 42.13 179 LYS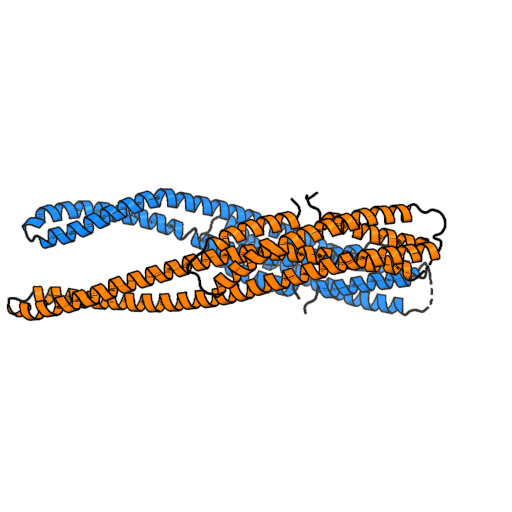 D CA 1
ATOM 3287 C C . LYS B 1 179 ? 31.479 26.987 -52.222 1.00 37.83 179 LYS D C 1
ATOM 3288 O O . LYS B 1 179 ? 31.576 26.768 -51.020 1.00 36.61 179 LYS D O 1
ATOM 3294 N N . VAL B 1 180 ? 30.655 27.898 -52.700 1.00 38.39 180 VAL D N 1
ATOM 3295 C CA . VAL B 1 180 ? 29.802 28.722 -51.798 1.00 37.68 180 VAL D CA 1
ATOM 3296 C C . VAL B 1 180 ? 28.872 27.795 -51.036 1.00 37.60 180 VAL D C 1
ATOM 3297 O O . VAL B 1 180 ? 28.764 27.961 -49.810 1.00 39.32 180 VAL D O 1
ATOM 3301 N N . SER B 1 181 ? 28.261 26.844 -51.723 1.00 39.03 181 SER D N 1
ATOM 3302 C CA . SER B 1 181 ? 27.342 25.858 -51.107 1.00 42.66 181 SER D CA 1
ATOM 3303 C C . SER B 1 181 ? 28.047 25.097 -49.990 1.00 40.82 181 SER D C 1
ATOM 3304 O O . SER B 1 181 ? 27.458 24.925 -48.927 1.00 41.68 181 SER D O 1
ATOM 3307 N N . SER B 1 182 ? 29.231 24.556 -50.243 1.00 41.12 182 SER D N 1
ATOM 3308 C CA . SER B 1 182 ? 29.989 23.786 -49.215 1.00 43.63 182 SER D CA 1
ATOM 3309 C C . SER B 1 182 ? 30.309 24.673 -48.006 1.00 38.87 182 SER D C 1
ATOM 3310 O O . SER B 1 182 ? 30.092 24.243 -46.827 1.00 35.95 182 SER D O 1
ATOM 3313 N N . LEU B 1 183 ? 30.827 25.869 -48.257 1.00 36.31 183 LEU D N 1
ATOM 3314 C CA . LEU B 1 183 ? 31.274 26.779 -47.178 1.00 39.95 183 LEU D CA 1
ATOM 3315 C C . LEU B 1 183 ? 30.066 27.281 -46.392 1.00 40.79 183 LEU D C 1
ATOM 3316 O O . LEU B 1 183 ? 30.157 27.297 -45.143 1.00 40.67 183 LEU D O 1
ATOM 3321 N N . GLU B 1 184 ? 28.985 27.640 -47.075 1.00 39.51 184 GLU D N 1
ATOM 3322 C CA . GLU B 1 184 ? 27.731 28.078 -46.401 1.00 40.94 184 GLU D CA 1
ATOM 3323 C C . GLU B 1 184 ? 27.231 26.971 -45.493 1.00 36.44 184 GLU D C 1
ATOM 3324 O O . GLU B 1 184 ? 26.839 27.259 -44.344 1.00 35.98 184 GLU D O 1
ATOM 3330 N N . GLY B 1 185 ? 27.131 25.770 -46.050 1.00 40.63 185 GLY D N 1
ATOM 3331 C CA . GLY B 1 185 ? 26.649 24.588 -45.326 1.00 36.68 185 GLY D CA 1
ATOM 3332 C C . GLY B 1 185 ? 27.493 24.362 -44.081 1.00 38.25 185 GLY D C 1
ATOM 3333 O O . GLY B 1 185 ? 26.928 24.074 -43.027 1.00 39.18 185 GLY D O 1
ATOM 3334 N N . GLN B 1 186 ? 28.823 24.454 -44.204 1.00 38.05 186 GLN D N 1
ATOM 3335 C CA . GLN B 1 186 ? 29.752 24.267 -43.064 1.00 37.02 186 GLN D CA 1
ATOM 3336 C C . GLN B 1 186 ? 29.522 25.364 -42.020 1.00 38.60 186 GLN D C 1
ATOM 3337 O O . GLN B 1 186 ? 29.453 25.024 -40.838 1.00 37.82 186 GLN D O 1
ATOM 3343 N N . VAL B 1 187 ? 29.497 26.635 -42.424 1.00 40.70 187 VAL D N 1
ATOM 3344 C CA . VAL B 1 187 ? 29.272 27.787 -41.489 1.00 39.08 187 VAL D CA 1
ATOM 3345 C C . VAL B 1 187 ? 27.902 27.632 -40.803 1.00 42.60 187 VAL D C 1
ATOM 3346 O O . VAL B 1 187 ? 27.796 27.794 -39.553 1.00 37.91 187 VAL D O 1
ATOM 3350 N N . ASN B 1 188 ? 26.884 27.317 -41.593 1.00 42.66 188 ASN D N 1
ATOM 3351 C CA . ASN B 1 188 ? 25.488 27.187 -41.100 1.00 40.83 188 ASN D CA 1
ATOM 3352 C C . ASN B 1 188 ? 25.406 26.071 -40.046 1.00 45.46 188 ASN D C 1
ATOM 3353 O O . ASN B 1 188 ? 24.783 26.288 -38.968 1.00 38.50 188 ASN D O 1
ATOM 3358 N N . GLN B 1 189 ? 26.118 24.961 -40.278 1.00 38.32 189 GLN D N 1
ATOM 3359 C CA . GLN B 1 189 ? 26.160 23.812 -39.348 1.00 38.52 189 GLN D CA 1
ATOM 3360 C C . GLN B 1 189 ? 26.726 24.248 -37.995 1.00 38.94 189 GLN D C 1
ATOM 3361 O O . GLN B 1 189 ? 26.144 23.906 -36.927 1.00 39.50 189 GLN D O 1
ATOM 3367 N N . ILE B 1 190 ? 27.850 24.940 -38.012 1.00 35.62 190 ILE D N 1
ATOM 3368 C CA . ILE B 1 190 ? 28.513 25.367 -36.752 1.00 39.60 190 ILE D CA 1
ATOM 3369 C C . ILE B 1 190 ? 27.636 26.417 -36.053 1.00 38.00 190 ILE D C 1
ATOM 3370 O O . ILE B 1 190 ? 27.512 26.349 -34.820 1.00 36.88 190 ILE D O 1
ATOM 3375 N N . GLU B 1 191 ? 27.020 27.323 -36.808 1.00 36.61 191 GLU D N 1
ATOM 3376 C CA . GLU B 1 191 ? 26.150 28.391 -36.235 1.00 37.99 191 GLU D CA 1
ATOM 3377 C C . GLU B 1 191 ? 24.978 27.741 -35.501 1.00 36.52 191 GLU D C 1
ATOM 3378 O O . GLU B 1 191 ? 24.674 28.213 -34.373 1.00 37.73 191 GLU D O 1
ATOM 3384 N N . GLY B 1 192 ? 24.402 26.693 -36.091 1.00 40.08 192 GLY D N 1
ATOM 3385 C CA . GLY B 1 192 ? 23.297 25.881 -35.529 1.00 38.62 192 GLY D CA 1
ATOM 3386 C C . GLY B 1 192 ? 23.690 25.268 -34.197 1.00 39.47 192 GLY D C 1
ATOM 3387 O O . GLY B 1 192 ? 22.882 25.350 -33.254 1.00 42.77 192 GLY D O 1
ATOM 3388 N N . GLN B 1 193 ? 24.891 24.688 -34.116 1.00 37.88 193 GLN D N 1
ATOM 3389 C CA A GLN B 1 193 ? 25.476 24.079 -32.895 0.50 36.78 193 GLN D CA 1
ATOM 3390 C CA B GLN B 1 193 ? 25.406 24.069 -32.866 0.50 37.01 193 GLN D CA 1
ATOM 3391 C C . GLN B 1 193 ? 25.621 25.148 -31.794 1.00 33.17 193 GLN D C 1
ATOM 3392 O O . GLN B 1 193 ? 25.240 24.902 -30.631 1.00 33.83 193 GLN D O 1
ATOM 3403 N N . ILE B 1 194 ? 26.196 26.285 -32.133 1.00 31.64 194 ILE D N 1
ATOM 3404 C CA . ILE B 1 194 ? 26.424 27.391 -31.154 1.00 33.40 194 ILE D CA 1
ATOM 3405 C C . ILE B 1 194 ? 25.075 27.838 -30.587 1.00 32.52 194 ILE D C 1
ATOM 3406 O O . ILE B 1 194 ? 24.925 27.874 -29.373 1.00 34.54 194 ILE D O 1
ATOM 3411 N N . GLN B 1 195 ? 24.092 28.043 -31.459 1.00 35.99 195 GLN D N 1
ATOM 3412 C CA . GLN B 1 195 ? 22.715 28.486 -31.105 1.00 35.49 195 GLN D CA 1
ATOM 3413 C C . GLN B 1 195 ? 22.064 27.489 -30.142 1.00 35.65 195 GLN D C 1
ATOM 3414 O O . GLN B 1 195 ? 21.542 27.897 -29.093 1.00 32.69 195 GLN D O 1
ATOM 3420 N N . ARG B 1 196 ? 22.171 26.201 -30.437 1.00 36.71 196 ARG D N 1
ATOM 3421 C CA . ARG B 1 196 ? 21.562 25.131 -29.604 1.00 36.79 196 ARG D CA 1
ATOM 3422 C C . ARG B 1 196 ? 22.234 25.124 -28.244 1.00 35.56 196 ARG D C 1
ATOM 3423 O O . ARG B 1 196 ? 21.526 25.030 -27.216 1.00 35.08 196 ARG D O 1
ATOM 3431 N N . GLN B 1 197 ? 23.564 25.202 -28.227 1.00 32.51 197 GLN D N 1
ATOM 3432 C CA . GLN B 1 197 ? 24.311 25.151 -26.959 1.00 36.13 197 GLN D CA 1
ATOM 3433 C C . GLN B 1 197 ? 23.986 26.405 -26.154 1.00 30.86 197 GLN D C 1
ATOM 3434 O O . GLN B 1 197 ? 23.918 26.301 -24.931 1.00 31.62 197 GLN D O 1
ATOM 3440 N N . GLN B 1 198 ? 23.875 27.565 -26.792 1.00 34.57 198 GLN D N 1
ATOM 3441 C CA . GLN B 1 198 ? 23.561 28.810 -26.014 1.00 35.74 198 GLN D CA 1
ATOM 3442 C C . GLN B 1 198 ? 22.172 28.669 -25.369 1.00 29.33 198 GLN D C 1
ATOM 3443 O O . GLN B 1 198 ? 22.000 29.085 -24.222 1.00 30.43 198 GLN D O 1
ATOM 3449 N N . GLY B 1 199 ? 21.201 28.124 -26.100 1.00 33.96 199 GLY D N 1
ATOM 3450 C CA . GLY B 1 199 ? 19.847 27.879 -25.566 1.00 34.30 199 GLY D CA 1
ATOM 3451 C C . GLY B 1 199 ? 19.938 26.940 -24.373 1.00 35.75 199 GLY D C 1
ATOM 3452 O O . GLY B 1 199 ? 19.387 27.219 -23.295 1.00 29.96 199 GLY D O 1
ATOM 3453 N N . PHE B 1 200 ? 20.711 25.872 -24.513 1.00 33.88 200 PHE D N 1
ATOM 3454 C CA . PHE B 1 200 ? 20.886 24.879 -23.429 1.00 32.43 200 PHE D CA 1
ATOM 3455 C C . PHE B 1 200 ? 21.559 25.528 -22.218 1.00 30.34 200 PHE D C 1
ATOM 3456 O O . PHE B 1 200 ? 21.114 25.356 -21.097 1.00 32.35 200 PHE D O 1
ATOM 3464 N N . LEU B 1 201 ? 22.612 26.308 -22.430 1.00 31.58 201 LEU D N 1
ATOM 3465 C CA . LEU B 1 201 ? 23.325 27.025 -21.346 1.00 31.59 201 LEU D CA 1
ATOM 3466 C C . LEU B 1 201 ? 22.405 28.014 -20.600 1.00 31.29 201 LEU D C 1
ATOM 3467 O O . LEU B 1 201 ? 22.516 28.066 -19.375 1.00 29.31 201 LEU D O 1
ATOM 3472 N N . GLY B 1 202 ? 21.534 28.732 -21.294 1.00 37.73 202 GLY D N 1
ATOM 3473 C CA . GLY B 1 202 ? 20.505 29.591 -20.659 1.00 35.33 202 GLY D CA 1
ATOM 3474 C C . GLY B 1 202 ? 19.658 28.781 -19.685 1.00 28.85 202 GLY D C 1
ATOM 3475 O O . GLY B 1 202 ? 19.458 29.186 -18.542 1.00 32.08 202 GLY D O 1
ATOM 3476 N N . GLN B 1 203 ? 19.247 27.592 -20.072 1.00 30.72 203 GLN D N 1
ATOM 3477 C CA . GLN B 1 203 ? 18.416 26.745 -19.195 1.00 31.34 203 GLN D CA 1
ATOM 3478 C C . GLN B 1 203 ? 19.230 26.189 -18.032 1.00 33.24 203 GLN D C 1
ATOM 3479 O O . GLN B 1 203 ? 18.704 26.187 -16.880 1.00 32.75 203 GLN D O 1
ATOM 3485 N N . THR B 1 204 ? 20.468 25.717 -18.268 1.00 32.25 204 THR D N 1
ATOM 3486 C CA . THR B 1 204 ? 21.287 25.129 -17.188 1.00 30.78 204 THR D CA 1
ATOM 3487 C C . THR B 1 204 ? 21.757 26.219 -16.218 1.00 30.98 204 THR D C 1
ATOM 3488 O O . THR B 1 204 ? 21.897 25.944 -14.986 1.00 35.81 204 THR D O 1
ATOM 3492 N N . THR B 1 205 ? 22.013 27.416 -16.705 1.00 33.80 205 THR D N 1
ATOM 3493 C CA . THR B 1 205 ? 22.377 28.544 -15.805 1.00 31.90 205 THR D CA 1
ATOM 3494 C C . THR B 1 205 ? 21.148 28.842 -14.941 1.00 29.34 205 THR D C 1
ATOM 3495 O O . THR B 1 205 ? 21.309 29.084 -13.714 1.00 33.28 205 THR D O 1
ATOM 3499 N N . ALA B 1 206 ? 19.974 28.908 -15.548 1.00 33.69 206 ALA D N 1
ATOM 3500 C CA . ALA B 1 206 ? 18.739 29.220 -14.784 1.00 35.68 206 ALA D CA 1
ATOM 3501 C C . ALA B 1 206 ? 18.522 28.130 -13.729 1.00 33.21 206 ALA D C 1
ATOM 3502 O O . ALA B 1 206 ? 18.308 28.467 -12.566 1.00 33.02 206 ALA D O 1
ATOM 3504 N N . PHE B 1 207 ? 18.607 26.859 -14.127 1.00 33.91 207 PHE D N 1
ATOM 3505 C CA . PHE B 1 207 ? 18.464 25.723 -13.182 1.00 32.69 207 PHE D CA 1
ATOM 3506 C C . PHE B 1 207 ? 19.411 25.928 -12.002 1.00 34.59 207 PHE D C 1
ATOM 3507 O O . PHE B 1 207 ? 19.010 25.809 -10.842 1.00 36.02 207 PHE D O 1
ATOM 3515 N N . SER B 1 208 ? 20.666 26.240 -12.295 1.00 35.56 208 SER D N 1
ATOM 3516 C CA . SER B 1 208 ? 21.735 26.410 -11.278 1.00 34.42 208 SER D CA 1
ATOM 3517 C C . SER B 1 208 ? 21.462 27.622 -10.371 1.00 35.42 208 SER D C 1
ATOM 3518 O O . SER B 1 208 ? 21.735 27.540 -9.172 1.00 37.15 208 SER D O 1
ATOM 3521 N N . GLN B 1 209 ? 20.927 28.700 -10.922 1.00 34.78 209 GLN D N 1
ATOM 3522 C CA . GLN B 1 209 ? 20.541 29.895 -10.122 1.00 37.10 209 GLN D CA 1
ATOM 3523 C C . GLN B 1 209 ? 19.460 29.481 -9.102 1.00 35.11 209 GLN D C 1
ATOM 3524 O O . GLN B 1 209 ? 19.645 29.751 -7.885 1.00 38.77 209 GLN D O 1
ATOM 3530 N N . GLN B 1 210 ? 18.402 28.810 -9.551 1.00 33.24 210 GLN D N 1
ATOM 3531 C CA . GLN B 1 210 ? 17.327 28.306 -8.660 1.00 34.62 210 GLN D CA 1
ATOM 3532 C C . GLN B 1 210 ? 17.955 27.358 -7.616 1.00 36.61 210 GLN D C 1
ATOM 3533 O O . GLN B 1 210 ? 17.628 27.487 -6.426 1.00 34.30 210 GLN D O 1
ATOM 3539 N N . PHE B 1 211 ? 18.846 26.446 -8.031 1.00 33.66 211 PHE D N 1
ATOM 3540 C CA . PHE B 1 211 ? 19.523 25.457 -7.150 1.00 34.68 211 PHE D CA 1
ATOM 3541 C C . PHE B 1 211 ? 20.327 26.200 -6.073 1.00 31.82 211 PHE D C 1
ATOM 3542 O O . PHE B 1 211 ? 20.340 25.757 -4.903 1.00 35.43 211 PHE D O 1
ATOM 3550 N N . GLY B 1 212 ? 21.034 27.273 -6.450 1.00 36.19 212 GLY D N 1
ATOM 3551 C CA . GLY B 1 212 ? 21.708 28.195 -5.511 1.00 39.60 212 GLY D CA 1
ATOM 3552 C C . GLY B 1 212 ? 20.750 28.731 -4.437 1.00 37.30 212 GLY D C 1
ATOM 3553 O O . GLY B 1 212 ? 21.116 28.739 -3.238 1.00 37.65 212 GLY D O 1
ATOM 3554 N N . SER B 1 213 ? 19.556 29.163 -4.808 1.00 38.38 213 SER D N 1
ATOM 3555 C CA . SER B 1 213 ? 18.569 29.687 -3.828 1.00 38.57 213 SER D CA 1
ATOM 3556 C C . SER B 1 213 ? 18.161 28.571 -2.869 1.00 41.71 213 SER D C 1
ATOM 3557 O O . SER B 1 213 ? 18.192 28.786 -1.639 1.00 38.68 213 SER D O 1
ATOM 3560 N N . LEU B 1 214 ? 17.889 27.380 -3.403 1.00 39.32 214 LEU D N 1
ATOM 3561 C CA . LEU B 1 214 ? 17.540 26.205 -2.575 1.00 40.67 214 LEU D CA 1
ATOM 3562 C C . LEU B 1 214 ? 18.678 25.896 -1.594 1.00 40.90 214 LEU D C 1
ATOM 3563 O O . LEU B 1 214 ? 18.385 25.737 -0.399 1.00 40.49 214 LEU D O 1
ATOM 3568 N N . ILE B 1 215 ? 19.924 25.828 -2.067 1.00 38.42 215 ILE D N 1
ATOM 3569 C CA . ILE B 1 215 ? 21.113 25.526 -1.216 1.00 38.11 215 ILE D CA 1
ATOM 3570 C C . ILE B 1 215 ? 21.223 26.574 -0.099 1.00 36.42 215 ILE D C 1
ATOM 3571 O O . ILE B 1 215 ? 21.553 26.218 1.040 1.00 37.54 215 ILE D O 1
ATOM 3576 N N . ASP B 1 216 ? 21.069 27.841 -0.439 1.00 41.11 216 ASP D N 1
ATOM 3577 C CA . ASP B 1 216 ? 21.167 28.940 0.554 1.00 42.89 216 ASP D CA 1
ATOM 3578 C C . ASP B 1 216 ? 20.111 28.736 1.647 1.00 42.27 216 ASP D C 1
ATOM 3579 O O . ASP B 1 216 ? 20.456 28.781 2.842 1.00 42.72 216 ASP D O 1
ATOM 3584 N N . ARG B 1 217 ? 18.879 28.467 1.245 1.00 43.93 217 ARG D N 1
ATOM 3585 C CA . ARG B 1 217 ? 17.759 28.234 2.182 1.00 43.37 217 ARG D CA 1
ATOM 3586 C C . ARG B 1 217 ? 18.047 26.962 2.994 1.00 44.90 217 ARG D C 1
ATOM 3587 O O . ARG B 1 217 ? 17.890 26.989 4.257 1.00 44.44 217 ARG D O 1
ATOM 3595 N N . VAL B 1 218 ? 18.503 25.875 2.367 1.00 39.46 218 VAL D N 1
ATOM 3596 C CA . VAL B 1 218 ? 18.829 24.624 3.122 1.00 39.32 218 VAL D CA 1
ATOM 3597 C C . VAL B 1 218 ? 19.957 24.924 4.121 1.00 41.69 218 VAL D C 1
ATOM 3598 O O . VAL B 1 218 ? 19.912 24.407 5.262 1.00 42.55 218 VAL D O 1
ATOM 3602 N N . SER B 1 219 ? 20.937 25.742 3.744 1.00 40.53 219 SER D N 1
ATOM 3603 C CA . SER B 1 219 ? 22.054 26.112 4.650 1.00 40.81 219 SER D CA 1
ATOM 3604 C C . SER B 1 219 ? 21.498 26.930 5.837 1.00 42.90 219 SER D C 1
ATOM 3605 O O . SER B 1 219 ? 21.931 26.708 6.971 1.00 41.63 219 SER D O 1
ATOM 3608 N N . LYS B 1 220 ? 20.633 27.908 5.583 1.00 49.78 220 LYS D N 1
ATOM 3609 C CA . LYS B 1 220 ? 20.080 28.773 6.664 1.00 51.36 220 LYS D CA 1
ATOM 3610 C C . LYS B 1 220 ? 19.335 27.899 7.677 1.00 49.08 220 LYS D C 1
ATOM 3611 O O . LYS B 1 220 ? 19.469 28.129 8.870 1.00 50.89 220 LYS D O 1
ATOM 3617 N N . VAL B 1 221 ? 18.604 26.898 7.210 1.00 47.87 221 VAL D N 1
ATOM 3618 C CA . VAL B 1 221 ? 17.857 25.935 8.062 1.00 47.22 221 VAL D CA 1
ATOM 3619 C C . VAL B 1 221 ? 18.836 25.091 8.894 1.00 47.30 221 VAL D C 1
ATOM 3620 O O . VAL B 1 221 ? 18.675 25.022 10.129 1.00 43.60 221 VAL D O 1
ATOM 3624 N N . GLY B 1 222 ? 19.776 24.407 8.257 1.00 43.71 222 GLY D N 1
ATOM 3625 C CA . GLY B 1 222 ? 20.791 23.590 8.946 1.00 41.37 222 GLY D CA 1
ATOM 3626 C C . GLY B 1 222 ? 21.594 24.383 9.981 1.00 43.65 222 GLY D C 1
ATOM 3627 O O . GLY B 1 222 ? 22.007 23.792 10.990 1.00 46.63 222 GLY D O 1
ATOM 3628 N N . ASN B 1 223 ? 21.816 25.680 9.759 1.00 46.75 223 ASN D N 1
ATOM 3629 C CA . ASN B 1 223 ? 22.562 26.548 10.710 1.00 44.94 223 ASN D CA 1
ATOM 3630 C C . ASN B 1 223 ? 21.675 26.781 11.958 1.00 47.95 223 ASN D C 1
ATOM 3631 O O . ASN B 1 223 ? 22.155 26.625 13.107 1.00 44.00 223 ASN D O 1
ATOM 3636 N N . THR B 1 224 ? 20.405 27.125 11.762 1.00 45.16 224 THR D N 1
ATOM 3637 C CA . THR B 1 224 ? 19.459 27.356 12.875 1.00 42.67 224 THR D CA 1
ATOM 3638 C C . THR B 1 224 ? 19.358 26.057 13.685 1.00 46.33 224 THR D C 1
ATOM 3639 O O . THR B 1 224 ? 19.538 26.095 14.904 1.00 46.80 224 THR D O 1
ATOM 3643 N N . ILE B 1 225 ? 19.115 24.933 13.030 1.00 42.18 225 ILE D N 1
ATOM 3644 C CA . ILE B 1 225 ? 19.032 23.614 13.720 1.00 42.32 225 ILE D CA 1
ATOM 3645 C C . ILE B 1 225 ? 20.311 23.320 14.511 1.00 50.64 225 ILE D C 1
ATOM 3646 O O . ILE B 1 225 ? 20.179 22.952 15.694 1.00 52.53 225 ILE D O 1
ATOM 3651 N N . SER B 1 226 ? 21.501 23.398 13.903 1.00 51.52 226 SER D N 1
ATOM 3652 C CA . SER B 1 226 ? 22.791 23.102 14.595 1.00 55.57 226 SER D CA 1
ATOM 3653 C C . SER B 1 226 ? 22.895 23.896 15.908 1.00 54.47 226 SER D C 1
ATOM 3654 O O . SER B 1 226 ? 23.322 23.304 16.919 1.00 65.80 226 SER D O 1
ATOM 3657 N N . LEU B 1 227 ? 22.509 25.169 15.886 1.00 56.32 227 LEU D N 1
ATOM 3658 C CA . LEU B 1 227 ? 22.529 26.101 17.054 1.00 60.28 227 LEU D CA 1
ATOM 3659 C C . LEU B 1 227 ? 21.574 25.600 18.148 1.00 62.02 227 LEU D C 1
ATOM 3660 O O . LEU B 1 227 ? 21.963 25.655 19.332 1.00 57.71 227 LEU D O 1
ATOM 3665 N N . LEU B 1 228 ? 20.384 25.105 17.778 1.00 62.97 228 LEU D N 1
ATOM 3666 C CA . LEU B 1 228 ? 19.389 24.576 18.755 1.00 63.03 228 LEU D CA 1
ATOM 3667 C C . LEU B 1 228 ? 19.909 23.259 19.346 1.00 60.23 228 LEU D C 1
ATOM 3668 O O . LEU B 1 228 ? 19.689 23.041 20.531 1.00 58.52 228 LEU D O 1
ATOM 3673 N N . GLY B 1 229 ? 20.683 22.487 18.586 1.00 64.34 229 GLY D N 1
ATOM 3674 C CA . GLY B 1 229 ? 21.160 21.156 19.003 1.00 66.76 229 GLY D CA 1
ATOM 3675 C C . GLY B 1 229 ? 22.492 21.133 19.741 1.00 66.43 229 GLY D C 1
ATOM 3676 O O . GLY B 1 229 ? 22.910 20.012 20.035 1.00 68.77 229 GLY D O 1
ATOM 3677 N N . GLY B 1 230 ? 23.138 22.264 20.075 1.00 70.52 230 GLY D N 1
ATOM 3678 C CA . GLY B 1 230 ? 24.466 22.224 20.738 1.00 76.63 230 GLY D CA 1
ATOM 3679 C C . GLY B 1 230 ? 24.698 23.257 21.838 1.00 80.84 230 GLY D C 1
ATOM 3680 O O . GLY B 1 230 ? 25.614 24.081 21.651 1.00 90.28 230 GLY D O 1
ATOM 3681 N N . ASP B 1 231 ? 23.992 23.167 22.983 1.00 102.74 231 ASP D N 1
ATOM 3682 C CA . ASP B 1 231 ? 24.124 24.094 24.153 1.00 101.53 231 ASP D CA 1
ATOM 3683 C C . ASP B 1 231 ? 23.363 23.590 25.398 1.00 107.60 231 ASP D C 1
ATOM 3684 O O . ASP B 1 231 ? 22.313 22.941 25.235 1.00 122.73 231 ASP D O 1
ATOM 3689 N N . ILE B 1 232 ? 23.861 23.898 26.603 1.00 97.75 232 ILE D N 1
ATOM 3690 C CA . ILE B 1 232 ? 23.220 23.568 27.899 1.00 96.36 232 ILE D CA 1
ATOM 3691 C C . ILE B 1 232 ? 23.356 24.764 28.844 1.00 89.54 232 ILE D C 1
ATOM 3692 O O . ILE B 1 232 ? 22.427 24.926 29.638 1.00 82.97 232 ILE D O 1
ATOM 3694 N N . PRO B 1 244 ? 19.036 30.414 38.383 1.00 93.82 244 PRO D N 1
ATOM 3695 C CA . PRO B 1 244 ? 18.422 29.810 37.197 1.00 98.73 244 PRO D CA 1
ATOM 3696 C C . PRO B 1 244 ? 17.213 30.554 36.590 1.00 99.30 244 PRO D C 1
ATOM 3697 O O . PRO B 1 244 ? 16.246 29.895 36.271 1.00 91.63 244 PRO D O 1
ATOM 3701 N N . GLU B 1 245 ? 17.294 31.887 36.436 1.00 107.27 245 GLU D N 1
ATOM 3702 C CA . GLU B 1 245 ? 16.299 32.718 35.688 1.00 113.26 245 GLU D CA 1
ATOM 3703 C C . GLU B 1 245 ? 16.792 32.820 34.231 1.00 111.57 245 GLU D C 1
ATOM 3704 O O . GLU B 1 245 ? 16.080 33.410 33.390 1.00 95.74 245 GLU D O 1
ATOM 3710 N N . LEU B 1 246 ? 17.979 32.259 33.951 1.00 114.58 246 LEU D N 1
ATOM 3711 C CA . LEU B 1 246 ? 18.586 32.142 32.594 1.00 108.81 246 LEU D CA 1
ATOM 3712 C C . LEU B 1 246 ? 17.682 31.248 31.731 1.00 98.23 246 LEU D C 1
ATOM 3713 O O . LEU B 1 246 ? 17.571 31.539 30.519 1.00 76.65 246 LEU D O 1
ATOM 3718 N N . ALA B 1 247 ? 17.052 30.227 32.344 1.00 85.79 247 ALA D N 1
ATOM 3719 C CA . ALA B 1 247 ? 16.097 29.291 31.697 1.00 74.48 247 ALA D CA 1
ATOM 3720 C C . ALA B 1 247 ? 15.106 30.107 30.862 1.00 65.83 247 ALA D C 1
ATOM 3721 O O . ALA B 1 247 ? 14.876 29.748 29.690 1.00 53.22 247 ALA D O 1
ATOM 3723 N N . ARG B 1 248 ? 14.548 31.168 31.459 1.00 67.14 248 ARG D N 1
ATOM 3724 C CA . ARG B 1 248 ? 13.600 32.119 30.813 1.00 69.98 248 ARG D CA 1
ATOM 3725 C C . ARG B 1 248 ? 14.218 32.733 29.539 1.00 67.15 248 ARG D C 1
ATOM 3726 O O . ARG B 1 248 ? 13.535 32.706 28.458 1.00 54.96 248 ARG D O 1
ATOM 3734 N N . LEU B 1 249 ? 15.430 33.297 29.662 1.00 65.51 249 LEU D N 1
ATOM 3735 C CA . LEU B 1 249 ? 16.180 33.952 28.548 1.00 65.67 249 LEU D CA 1
ATOM 3736 C C . LEU B 1 249 ? 16.546 32.885 27.506 1.00 57.68 249 LEU D C 1
ATOM 3737 O O . LEU B 1 249 ? 16.458 33.176 26.293 1.00 62.98 249 LEU D O 1
ATOM 3742 N N . PHE B 1 250 ? 16.933 31.698 27.975 1.00 56.19 250 PHE D N 1
ATOM 3743 C CA . PHE B 1 250 ? 17.251 30.496 27.162 1.00 52.96 250 PHE D CA 1
ATOM 3744 C C . PHE B 1 250 ? 16.029 30.143 26.297 1.00 56.76 250 PHE D C 1
ATOM 3745 O O . PHE B 1 250 ? 16.075 30.153 25.008 1.00 48.52 250 PHE D O 1
ATOM 3753 N N . PHE B 1 251 ? 14.900 29.891 26.965 1.00 52.61 251 PHE D N 1
ATOM 3754 C CA . PHE B 1 251 ? 13.660 29.503 26.265 1.00 43.46 251 PHE D CA 1
ATOM 3755 C C . PHE B 1 251 ? 13.258 30.637 25.343 1.00 45.81 251 PHE D C 1
ATOM 3756 O O . PHE B 1 251 ? 12.789 30.315 24.244 1.00 62.25 251 PHE D O 1
ATOM 3764 N N . THR B 1 252 ? 13.448 31.897 25.743 1.00 47.17 252 THR D N 1
ATOM 3765 C CA . THR B 1 252 ? 13.020 33.046 24.888 1.00 54.19 252 THR D CA 1
ATOM 3766 C C . THR B 1 252 ? 13.869 33.090 23.594 1.00 59.60 252 THR D C 1
ATOM 3767 O O . THR B 1 252 ? 13.282 33.352 22.501 1.00 53.28 252 THR D O 1
ATOM 3771 N N . ALA B 1 253 ? 15.183 32.852 23.703 1.00 60.87 253 ALA D N 1
ATOM 3772 C CA . ALA B 1 253 ? 16.164 32.831 22.586 1.00 56.91 253 ALA D CA 1
ATOM 3773 C C . ALA B 1 253 ? 15.840 31.660 21.648 1.00 54.86 253 ALA D C 1
ATOM 3774 O O . ALA B 1 253 ? 15.601 31.915 20.435 1.00 51.19 253 ALA D O 1
ATOM 3776 N N . ALA B 1 254 ? 15.800 30.438 22.197 1.00 53.61 254 ALA D N 1
ATOM 3777 C CA . ALA B 1 254 ? 15.426 29.195 21.484 1.00 49.34 254 ALA D CA 1
ATOM 3778 C C . ALA B 1 254 ? 14.112 29.435 20.719 1.00 60.68 254 ALA D C 1
ATOM 3779 O O . ALA B 1 254 ? 14.079 29.234 19.479 1.00 59.62 254 ALA D O 1
ATOM 3781 N N . LEU B 1 255 ? 13.084 29.965 21.383 1.00 59.69 255 LEU D N 1
ATOM 3782 C CA . LEU B 1 255 ? 11.751 30.159 20.745 1.00 57.72 255 LEU D CA 1
ATOM 3783 C C . LEU B 1 255 ? 11.859 31.117 19.549 1.00 60.87 255 LEU D C 1
ATOM 3784 O O . LEU B 1 255 ? 11.151 30.859 18.557 1.00 56.98 255 LEU D O 1
ATOM 3789 N N . THR B 1 256 ? 12.677 32.184 19.617 1.00 62.99 256 THR D N 1
ATOM 3790 C CA . THR B 1 256 ? 12.911 33.116 18.467 1.00 62.94 256 THR D CA 1
ATOM 3791 C C . THR B 1 256 ? 13.457 32.315 17.269 1.00 60.00 256 THR D C 1
ATOM 3792 O O . THR B 1 256 ? 13.052 32.623 16.122 1.00 55.09 256 THR D O 1
ATOM 3796 N N . GLU B 1 257 ? 14.332 31.338 17.546 1.00 57.00 257 GLU D N 1
ATOM 3797 C CA . GLU B 1 257 ? 15.031 30.476 16.553 1.00 63.43 257 GLU D CA 1
ATOM 3798 C C . GLU B 1 257 ? 14.010 29.553 15.899 1.00 61.71 257 GLU D C 1
ATOM 3799 O O . GLU B 1 257 ? 13.906 29.570 14.650 1.00 57.11 257 GLU D O 1
ATOM 3805 N N . VAL B 1 258 ? 13.285 28.795 16.727 1.00 58.28 258 VAL D N 1
ATOM 3806 C CA . VAL B 1 258 ? 12.230 27.846 16.282 1.00 62.12 258 VAL D CA 1
ATOM 3807 C C . VAL B 1 258 ? 11.319 28.581 15.298 1.00 54.52 258 VAL D C 1
ATOM 3808 O O . VAL B 1 258 ? 10.996 28.008 14.259 1.00 54.69 258 VAL D O 1
ATOM 3812 N N . ARG B 1 259 ? 10.976 29.833 15.598 1.00 51.37 259 ARG D N 1
ATOM 3813 C CA . ARG B 1 259 ? 10.092 30.668 14.752 1.00 59.66 259 ARG D CA 1
ATOM 3814 C C . ARG B 1 259 ? 10.786 31.045 13.426 1.00 60.04 259 ARG D C 1
ATOM 3815 O O . ARG B 1 259 ? 10.088 31.058 12.412 1.00 58.85 259 ARG D O 1
ATOM 3823 N N . THR B 1 260 ? 12.093 31.336 13.391 1.00 66.13 260 THR D N 1
ATOM 3824 C CA . THR B 1 260 ? 12.798 31.642 12.104 1.00 65.06 260 THR D CA 1
ATOM 3825 C C . THR B 1 260 ? 12.829 30.362 11.241 1.00 60.90 260 THR D C 1
ATOM 3826 O O . THR B 1 260 ? 12.706 30.457 10.008 1.00 63.88 260 THR D O 1
ATOM 3830 N N . LEU B 1 261 ? 12.962 29.208 11.887 1.00 56.42 261 LEU D N 1
ATOM 3831 C CA . LEU B 1 261 ? 13.006 27.858 11.268 1.00 58.02 261 LEU D CA 1
ATOM 3832 C C . LEU B 1 261 ? 11.736 27.610 10.460 1.00 60.93 261 LEU D C 1
ATOM 3833 O O . LEU B 1 261 ? 11.839 27.038 9.344 1.00 57.31 261 LEU D O 1
ATOM 3838 N N . GLN B 1 262 ? 10.593 28.012 11.028 1.00 58.98 262 GLN D N 1
ATOM 3839 C CA . GLN B 1 262 ? 9.246 27.841 10.429 1.00 63.88 262 GLN D CA 1
ATOM 3840 C C . GLN B 1 262 ? 9.145 28.780 9.236 1.00 63.84 262 GLN D C 1
ATOM 3841 O O . GLN B 1 262 ? 8.550 28.374 8.230 1.00 72.39 262 GLN D O 1
ATOM 3847 N N . VAL B 1 263 ? 9.745 29.962 9.347 1.00 64.50 263 VAL D N 1
ATOM 3848 C CA . VAL B 1 263 ? 9.754 30.992 8.265 1.00 67.47 263 VAL D CA 1
ATOM 3849 C C . VAL B 1 263 ? 10.666 30.522 7.117 1.00 67.97 263 VAL D C 1
ATOM 3850 O O . VAL B 1 263 ? 10.169 30.450 5.987 1.00 61.75 263 VAL D O 1
ATOM 3854 N N . ASP B 1 264 ? 11.927 30.160 7.397 1.00 64.36 264 ASP D N 1
ATOM 3855 C CA . ASP B 1 264 ? 12.919 29.728 6.367 1.00 68.30 264 ASP D CA 1
ATOM 3856 C C . ASP B 1 264 ? 12.414 28.500 5.597 1.00 65.69 264 ASP D C 1
ATOM 3857 O O . ASP B 1 264 ? 12.582 28.474 4.375 1.00 67.40 264 ASP D O 1
ATOM 3862 N N . ALA B 1 265 ? 11.802 27.524 6.274 1.00 65.78 265 ALA D N 1
ATOM 3863 C CA . ALA B 1 265 ? 11.351 26.246 5.672 1.00 62.30 265 ALA D CA 1
ATOM 3864 C C . ALA B 1 265 ? 9.852 26.258 5.321 1.00 63.10 265 ALA D C 1
ATOM 3865 O O . ALA B 1 265 ? 9.304 25.173 5.021 1.00 64.72 265 ALA D O 1
ATOM 3867 N N . SER B 1 266 ? 9.208 27.423 5.342 1.00 58.84 266 SER D N 1
ATOM 3868 C CA . SER B 1 266 ? 7.744 27.596 5.131 1.00 66.12 266 SER D CA 1
ATOM 3869 C C . SER B 1 266 ? 7.282 27.167 3.719 1.00 69.31 266 SER D C 1
ATOM 3870 O O . SER B 1 266 ? 8.122 27.096 2.823 1.00 65.53 266 SER D O 1
ATOM 3873 N N . HIS B 1 267 ? 5.975 26.890 3.553 1.00 88.10 267 HIS D N 1
ATOM 3874 C CA . HIS B 1 267 ? 5.270 26.601 2.266 1.00 96.39 267 HIS D CA 1
ATOM 3875 C C . HIS B 1 267 ? 4.539 27.855 1.727 1.00 103.65 267 HIS D C 1
ATOM 3876 O O . HIS B 1 267 ? 4.112 27.806 0.549 1.00 112.75 267 HIS D O 1
ATOM 3883 N N . HIS B 1 268 ? 4.382 28.912 2.552 1.00 107.92 268 HIS D N 1
ATOM 3884 C CA . HIS B 1 268 ? 3.686 30.210 2.279 1.00 110.54 268 HIS D CA 1
ATOM 3885 C C . HIS B 1 268 ? 2.946 30.157 0.934 1.00 113.78 268 HIS D C 1
ATOM 3886 O O . HIS B 1 268 ? 1.717 30.089 0.867 1.00 108.15 268 HIS D O 1
#

Solvent-accessible surface area: 28151 Å² total; per-residue (Å²): 89,4,77,1,37,77,3,6,55,62,0,75,116,8,26,55,45,0,75,87,46,80,78,25,42,123,31,0,60,55,0,24,113,6,0,22,100,4,35,76,60,12,0,59,105,0,70,64,0,5,105,74,0,34,65,19,0,54,124,2,44,106,26,0,48,110,44,38,75,60,123,60,101,19,84,99,125,50,9,71,56,21,1,74,71,1,75,120,46,8,54,78,15,70,73,46,2,56,105,6,37,86,44,0,76,53,8,20,83,121,0,56,117,19,15,65,23,2,100,154,57,20,96,112,22,89,62,60,24,63,37,27,71,70,79,5,74,34,0,104,124,78,34,80,64,16,70,138,104,97,130,129,29,90,66,60,48,115,107,0,97,96,30,43,126,62,10,54,98,62,37,72,112,7,83,85,95,9,57,56,14,72,42,77,8,105,103,23,86,29,61,19,130,118,15,108,34,1,28,39,56,0,79,44,0,21,106,41,0,20,37,0,15,102,49,0,32,90,0,21,91,5,0,61,108,0,21,36,23,0,42,42,0,35,161,72,109,52,120,64,0,71,105,30,0,67,34,0,16,81,31,0,106,45,0,47,109,13,0,30,81,129,101,228,27,82,1,38,103,2,9,54,63,0,73,117,8,25,59,45,0,72,87,43,79,77,24,40,122,35,0,61,53,0,21,110,8,0,22,106,4,35,78,68,14,0,57,60,0,67,57,0,3,104,74,0,36,54,4,0,53,126,5,40,106,46,3,47,92,63,38,70,117,189,144,97,142,47,32,95,73,22,6,82,80,18,56,119,59,0,50,81,18,57,72,26,3,57,98,0,41,93,43,0,79,53,7,19,86,114,0,59,116,17,15,66,24,1,106,167,52,18,105,116,34,93,61,67,9,68,60,36,54,81,74,2,63,31,0,108,123,87,32,67,44,19,67,131,110,84,122,145,30,77,65,78,48,126,111,2,98,95,30,48,107,62,12,50,91,52,28,77,113,9,86,96,88,9,68,62,15,72,41,80,8,101,111,19,81,32,72,20,132,118,11,116,35,0,28,41,58,0,82,44,0,20,108,38,0,29,36,0,19,69,46,0,33,88,0,13,104,17,0,52,102,15,17,60,64,88,128,112,109,18,110,122,48,11,68,57,14,14,81,47,0,110,58,0,44,109,25,0,31,107,202

Sequence (515 aa):
NGILSQSIANMQQAEATIQSFSGLPQNAVNIQQNVGEVVAALLPQVQTMQQQVLAFAARLELQLTQQLANTGPFNPEALKAFVDLVQQEIAPIQTLTAQTLTASQSANDRITQDNIALQRIGVELQATIAGLQSNLDGARQELDSLNKKKLYLTGLGTTGLPGLIALAVTLTQTQNKVSSLEGQVNQIEGQIQRQQGFLGQTTAFSQQFGSLIDRVSKVGNNTISLLGGDIANVARDDPELARLFFTAALTEVRTLQVDASHHHHGILSQSIANMQQAEATIQSFSGLPQNAVNIQQNVGEVVAALLPQVQTMQQQVLAFAARLELQLTQQLANTNPEALKAFVDLVQQEIAPIQTLTAQTLTASQSANDRITQDNIALQRIGVELQATIAGLQSNLDGARQELDSLNKKKLYLTGLGTTGLPGLIALAVTLTQTQNKVSSLEGQVNQIEGQQIQRQQGFLGQTTAFSQQFGSLIDRVSKVGNTISLLGGDIPELARLFFTAALTEVRTLQVDASHH

Secondary structure (DSSP, 8-state):
-HHHHHHHHHHHHHHHHHT--S--HHHHHHHHHHHHIIIIIHHHHHHHHHHHHHHHHHHHHHHHHHHH---TTTHHHHHHHHHHHHHHHHHHHHHHHHHHHHHHHHHHHHHHHHHHHHHHHHHHHHHHHHHHHHHHHHHHHHHHHHHHHHHTGGGGHHHHHHHHHHHHHHHHHHHHHHHHHHHHHHHHHHHHHHHHHHHHHHHHHHHHHHHHHHHHHHHHHHTS----HHHHHHHHHHHHHHHHHHHT---/--HHHHHHHHHHHHHHHHHT--S--HHHHHHHHHHHHIIIIIHHHHHHHHHHHHHHHHHHHHHHHHHHT--S---HHHHHHHHHHHHHHHHHHHHHHHHHHHHHHHHHHHHHHHHHHHHHHHHHHHHHHHHHHHHHHHHHHHHHHHHHHHHHHHHS-GGGHHHHHHHHHHHHHHHHHHHHHHHHHHHHHHHHHHHHHHHHHHHHHHHHHHHHHHHHHHHHHHHHHHHHHHHHHHT--HHHHHHHHHHHHHHHHHHHHHT-SS--

Foldseek 3Di:
DALLQVLLVLLVVLLVVLCVAPPADPLSVVLNVLSVCCNVPLSVLLVVLLVLLLVLLVVLLVVLVVLLVDPDFDPLVNLQVSLVVNLVSLVVSLVSLVVSLVSLCVSLVSLVVSLVVLVVVLVVLVVVLVVLVVQLVVLVVVLVVLVVVLVVLVVDDPVSVVVNVVSVVVNVVSVCSNVVSVVVSVVSVVVSVSSVVSSVSSVSSSVSSVSNSVLSVVLSVLSVQLNVLSVQSVVDTRVSVSVSSVSNSVSSVVNCQSSPPDHD/DLLLVLLVLLVVLLVVLCPADDADPLSVVLNVLSVCCNVPLSVLLVVLLVLLLVLLVVVLVVLVVVLPDPDPVVLVVVLVVNLVSLVVSLVSLVVSLVSLCVSLVSLVVSLVVLVVVLVVLVVVLVVLVVVLVVLVVVLVVLVVLLVVLVVVPPVSVVVNVVSVVVNVVSVVVNVVSVVVSVVSVVNSVSSVSSSVSSVSSSVSSVSNSVLSVLLSVLSVVSNDDGVVVSNVVSVVNSVSSVVNCVSSDPD

B-factor: mean 51.53, std 18.34, range [25.6, 130.34]